Protein AF-A0A8H3CE59-F1 (afdb_monomer)

Structure (mmCIF, N/CA/C/O backbone):
data_AF-A0A8H3CE59-F1
#
_entry.id   AF-A0A8H3CE59-F1
#
loop_
_atom_site.group_PDB
_atom_site.id
_atom_site.type_symbol
_atom_site.label_atom_id
_atom_site.label_alt_id
_atom_site.label_comp_id
_atom_site.label_asym_id
_atom_site.label_entity_id
_atom_site.label_seq_id
_atom_site.pdbx_PDB_ins_code
_atom_site.Cartn_x
_atom_site.Cartn_y
_atom_site.Cartn_z
_atom_site.occupancy
_atom_site.B_iso_or_equiv
_atom_site.auth_seq_id
_atom_site.auth_comp_id
_atom_site.auth_asym_id
_atom_site.auth_atom_id
_atom_site.pdbx_PDB_model_num
ATOM 1 N N . MET A 1 1 ? 50.805 -41.299 -51.527 1.00 44.19 1 MET A N 1
ATOM 2 C CA . MET A 1 1 ? 49.994 -40.511 -50.570 1.00 44.19 1 MET A CA 1
ATOM 3 C C . MET A 1 1 ? 49.786 -39.126 -51.158 1.00 44.19 1 MET A C 1
ATOM 5 O O . MET A 1 1 ? 50.755 -38.562 -51.643 1.00 44.19 1 MET A O 1
ATOM 9 N N . GLY A 1 2 ? 48.559 -38.605 -51.148 1.00 40.28 2 GLY A N 1
ATOM 10 C CA . GLY A 1 2 ? 48.240 -37.231 -51.547 1.00 40.28 2 GLY A CA 1
ATOM 11 C C . GLY A 1 2 ? 47.182 -36.689 -50.593 1.00 40.28 2 GLY A C 1
ATOM 12 O O . GLY A 1 2 ? 46.193 -37.376 -50.342 1.00 40.28 2 GLY A O 1
ATOM 13 N N . ASP A 1 3 ? 47.435 -35.531 -49.988 1.00 44.41 3 ASP A N 1
ATOM 14 C CA . ASP A 1 3 ? 46.668 -35.058 -48.834 1.00 44.41 3 ASP A CA 1
ATOM 15 C C . ASP A 1 3 ? 45.350 -34.370 -49.233 1.00 44.41 3 ASP A C 1
ATOM 17 O O . ASP A 1 3 ? 45.334 -33.375 -49.958 1.00 44.41 3 ASP A O 1
ATOM 21 N N . LEU A 1 4 ? 44.233 -34.888 -48.717 1.00 49.50 4 LEU A N 1
ATOM 22 C CA . LEU A 1 4 ? 42.883 -34.363 -48.931 1.00 49.50 4 LEU A CA 1
ATOM 23 C C . LEU A 1 4 ? 42.455 -33.435 -47.782 1.00 49.50 4 LEU A C 1
ATOM 25 O O . LEU A 1 4 ? 41.374 -33.591 -47.208 1.00 49.50 4 LEU A O 1
ATOM 29 N N . THR A 1 5 ? 43.262 -32.415 -47.466 1.00 49.97 5 THR A N 1
ATOM 30 C CA . THR A 1 5 ? 42.915 -31.364 -46.490 1.00 49.97 5 THR A CA 1
ATOM 31 C C . THR A 1 5 ? 41.850 -30.394 -47.023 1.00 49.97 5 THR A C 1
ATOM 33 O O . THR A 1 5 ? 42.051 -29.186 -47.172 1.00 49.97 5 THR A O 1
ATOM 36 N N . ASN A 1 6 ? 40.647 -30.925 -47.259 1.00 45.72 6 ASN A N 1
ATOM 37 C CA . ASN A 1 6 ? 39.444 -30.197 -47.652 1.00 45.72 6 ASN A CA 1
ATOM 38 C C . ASN A 1 6 ? 38.940 -29.306 -46.496 1.00 45.72 6 ASN A C 1
ATOM 40 O O . ASN A 1 6 ? 37.975 -29.618 -45.792 1.00 45.72 6 ASN A O 1
ATOM 44 N N . LYS A 1 7 ? 39.640 -28.185 -46.275 1.00 48.50 7 LYS A N 1
ATOM 45 C CA . LYS A 1 7 ? 39.315 -27.161 -45.276 1.00 48.50 7 LYS A CA 1
ATOM 46 C C . LYS A 1 7 ? 37.969 -26.517 -45.607 1.00 48.50 7 LYS A C 1
ATOM 48 O O . LYS A 1 7 ? 37.909 -25.489 -46.285 1.00 48.50 7 LYS A O 1
ATOM 53 N N . LYS A 1 8 ? 36.895 -27.102 -45.065 1.00 44.62 8 LYS A N 1
ATOM 54 C CA . LYS A 1 8 ? 35.538 -26.538 -45.014 1.00 44.62 8 LYS A CA 1
ATOM 55 C C . LYS A 1 8 ? 35.599 -25.101 -44.483 1.00 44.62 8 LYS A C 1
ATOM 57 O O . LYS A 1 8 ? 35.610 -24.880 -43.274 1.00 44.62 8 LYS A O 1
ATOM 62 N N . ARG A 1 9 ? 35.633 -24.110 -45.384 1.00 51.62 9 ARG A N 1
ATOM 63 C CA . ARG A 1 9 ? 35.488 -22.697 -45.009 1.00 51.62 9 ARG A CA 1
ATOM 64 C C . ARG A 1 9 ? 34.139 -22.563 -44.292 1.00 51.62 9 ARG A C 1
ATOM 66 O O . ARG A 1 9 ? 33.131 -22.961 -44.882 1.00 51.62 9 ARG A O 1
ATOM 73 N N . PRO A 1 10 ? 34.079 -22.041 -43.054 1.00 49.62 10 PRO A N 1
ATOM 74 C CA . PRO A 1 10 ? 32.805 -21.875 -42.369 1.00 49.62 10 PRO A CA 1
ATOM 75 C C . PRO A 1 10 ? 31.910 -20.955 -43.203 1.00 49.62 10 PRO A C 1
ATOM 77 O O . PRO A 1 10 ? 32.338 -19.867 -43.600 1.00 49.62 10 PRO A O 1
ATOM 80 N N . ARG A 1 11 ? 30.677 -21.397 -43.487 1.00 54.81 11 ARG A N 1
ATOM 81 C CA . ARG A 1 11 ? 29.672 -20.592 -44.195 1.00 54.81 11 ARG A CA 1
ATOM 82 C C . ARG A 1 11 ? 29.367 -19.354 -43.355 1.00 54.81 11 ARG A C 1
ATOM 84 O O . ARG A 1 11 ? 28.589 -19.416 -42.409 1.00 54.81 11 ARG A O 1
ATOM 91 N N . ALA A 1 12 ? 29.987 -18.232 -43.704 1.00 60.69 12 ALA A N 1
ATOM 92 C CA . ALA A 1 12 ? 29.634 -16.942 -43.137 1.00 60.69 12 ALA A CA 1
ATOM 93 C C . ALA A 1 12 ? 28.195 -16.611 -43.560 1.00 60.69 12 ALA A C 1
ATOM 95 O O . ALA A 1 12 ? 27.931 -16.390 -44.743 1.00 60.69 12 ALA A O 1
ATOM 96 N N . TYR A 1 13 ? 27.267 -16.614 -42.601 1.00 69.06 13 TYR A N 1
ATOM 97 C CA . TYR A 1 13 ? 25.888 -16.190 -42.833 1.00 69.06 13 TYR A CA 1
ATOM 98 C C . TYR A 1 13 ? 25.868 -14.773 -43.419 1.00 69.06 13 TYR A C 1
ATOM 100 O O . TYR A 1 13 ? 26.647 -13.910 -43.006 1.00 69.06 13 TYR A O 1
ATOM 108 N N . SER A 1 14 ? 24.992 -14.525 -44.394 1.00 83.00 14 SER A N 1
ATOM 109 C CA . SER A 1 14 ? 24.941 -13.221 -45.055 1.00 83.00 14 SER A CA 1
ATOM 110 C C . SER A 1 14 ? 24.539 -12.128 -44.057 1.00 83.00 14 SER A C 1
ATOM 112 O O . SER A 1 14 ? 23.681 -12.337 -43.196 1.00 83.00 14 SER A O 1
ATOM 114 N N . LYS A 1 15 ? 25.145 -10.937 -44.169 1.00 84.25 15 LYS A N 1
ATOM 115 C CA . LYS A 1 15 ? 24.863 -9.806 -43.265 1.00 84.25 15 LYS A CA 1
ATOM 116 C C . LYS A 1 15 ? 23.350 -9.505 -43.133 1.00 84.25 15 LYS A C 1
ATOM 118 O O . LYS A 1 15 ? 22.910 -9.313 -42.000 1.00 84.25 15 LYS A O 1
ATOM 123 N N . PRO A 1 16 ? 22.528 -9.542 -44.209 1.00 90.12 16 PRO A N 1
ATOM 124 C CA . PRO A 1 16 ? 21.076 -9.380 -44.093 1.00 90.12 16 PRO A CA 1
ATOM 125 C C . PRO A 1 16 ? 20.384 -10.493 -43.293 1.00 90.12 16 PRO A C 1
ATOM 127 O O . PRO A 1 16 ? 19.481 -10.194 -42.517 1.00 90.12 16 PRO A O 1
ATOM 130 N N . LEU A 1 17 ? 20.814 -11.755 -43.434 1.00 92.31 17 LEU A N 1
ATOM 131 C CA . LEU A 1 17 ? 20.236 -12.883 -42.698 1.00 92.31 17 LEU A CA 1
ATOM 132 C C . LEU A 1 17 ? 20.468 -12.735 -41.190 1.00 92.31 17 LEU A C 1
ATOM 134 O O . LEU A 1 17 ? 19.525 -12.884 -40.421 1.00 92.31 17 LEU A O 1
ATOM 138 N N . VAL A 1 18 ? 21.685 -12.379 -40.765 1.00 92.00 18 VAL A N 1
ATOM 139 C CA . VAL A 1 18 ? 21.985 -12.196 -39.332 1.00 92.00 18 VAL A CA 1
ATOM 140 C C . VAL A 1 18 ? 21.257 -10.974 -38.758 1.00 92.00 18 VAL A C 1
ATOM 142 O O . VAL A 1 18 ? 20.730 -11.047 -37.652 1.00 92.00 18 VAL A O 1
ATOM 145 N N . ILE A 1 19 ? 21.146 -9.874 -39.513 1.00 93.75 19 ILE A N 1
ATOM 146 C CA . ILE A 1 19 ? 20.366 -8.695 -39.092 1.00 93.75 19 ILE A CA 1
ATOM 147 C C . ILE A 1 19 ? 18.874 -9.033 -38.952 1.00 93.75 19 ILE A C 1
ATOM 149 O O . ILE A 1 19 ? 18.242 -8.623 -37.979 1.00 93.75 19 ILE A O 1
ATOM 153 N N . ASN A 1 20 ? 18.301 -9.798 -39.883 1.00 95.75 20 ASN A N 1
ATOM 154 C CA . ASN A 1 20 ? 16.896 -10.201 -39.808 1.00 95.75 20 ASN A CA 1
ATOM 155 C C . ASN A 1 20 ? 16.645 -11.252 -38.713 1.00 95.75 20 ASN A C 1
ATOM 157 O O . ASN A 1 20 ? 15.614 -11.182 -38.050 1.00 95.75 20 ASN A O 1
ATOM 161 N N . ALA A 1 21 ? 17.601 -12.146 -38.445 1.00 95.69 21 ALA A N 1
ATOM 162 C CA . ALA A 1 21 ? 17.551 -13.051 -37.298 1.00 95.69 21 ALA A CA 1
ATOM 163 C C . ALA A 1 21 ? 17.592 -12.284 -35.964 1.00 95.69 21 ALA A C 1
ATOM 165 O O . ALA A 1 21 ? 16.760 -12.538 -35.099 1.00 95.69 21 ALA A O 1
ATOM 166 N N . LEU A 1 22 ? 18.482 -11.290 -35.816 1.00 96.25 22 LEU A N 1
ATOM 167 C CA . LEU A 1 22 ? 18.501 -10.406 -34.643 1.00 96.25 22 LEU A CA 1
ATOM 168 C C . LEU A 1 22 ? 17.164 -9.669 -34.474 1.00 96.25 22 LEU A C 1
ATOM 170 O O . LEU A 1 22 ? 16.611 -9.667 -33.380 1.00 96.25 22 LEU A O 1
ATOM 174 N N . ARG A 1 23 ? 16.607 -9.091 -35.548 1.00 97.19 23 ARG A N 1
ATOM 175 C CA . ARG A 1 23 ? 15.282 -8.438 -35.520 1.00 97.19 23 ARG A CA 1
ATOM 176 C C . ARG A 1 23 ? 14.180 -9.390 -35.054 1.00 97.19 23 ARG A C 1
ATOM 178 O O . ARG A 1 23 ? 13.385 -9.010 -34.204 1.00 97.19 23 ARG A O 1
ATOM 185 N N . PHE A 1 24 ? 14.148 -10.616 -35.578 1.00 97.69 24 PHE A N 1
ATOM 186 C CA . PHE A 1 24 ? 13.176 -11.633 -35.177 1.00 97.69 24 PHE A CA 1
ATOM 187 C C . PHE A 1 24 ? 13.325 -12.012 -33.696 1.00 97.69 24 PHE A C 1
ATOM 189 O O . PHE A 1 24 ? 12.338 -12.002 -32.967 1.00 97.69 24 PHE A O 1
ATOM 196 N N . VAL A 1 25 ? 14.558 -12.239 -33.224 1.00 96.94 25 VAL A N 1
ATOM 197 C CA . VAL A 1 25 ? 14.849 -12.487 -31.802 1.00 96.94 25 VAL A CA 1
ATOM 198 C C . VAL A 1 25 ? 14.366 -11.327 -30.930 1.00 96.94 25 VAL A C 1
ATOM 200 O O . VAL A 1 25 ? 13.702 -11.580 -29.933 1.00 96.94 25 VAL A O 1
ATOM 203 N N . TRP A 1 26 ? 14.616 -10.072 -31.314 1.00 98.06 26 TRP A N 1
ATOM 204 C CA . TRP A 1 26 ? 14.128 -8.901 -30.573 1.00 98.06 26 TRP A CA 1
ATOM 205 C C . TRP A 1 26 ? 12.602 -8.791 -30.546 1.00 98.06 26 TRP A C 1
ATOM 207 O O . TRP A 1 26 ? 12.044 -8.484 -29.496 1.00 98.06 26 TRP A O 1
ATOM 217 N N . ILE A 1 27 ? 11.917 -9.083 -31.655 1.00 98.12 27 ILE A N 1
ATOM 218 C CA . ILE A 1 27 ? 10.448 -9.110 -31.707 1.00 98.12 27 ILE A CA 1
ATOM 219 C C . ILE A 1 27 ? 9.904 -10.180 -30.749 1.00 98.12 27 ILE A C 1
ATOM 221 O O . ILE A 1 27 ? 9.041 -9.881 -29.925 1.00 98.12 27 ILE A O 1
ATOM 225 N N . CYS A 1 28 ? 10.442 -11.403 -30.791 1.00 98.06 28 CYS A N 1
ATOM 226 C CA . CYS A 1 28 ? 10.050 -12.474 -29.873 1.00 98.06 28 CYS A CA 1
ATOM 227 C C . CYS A 1 28 ? 10.365 -12.136 -28.407 1.00 98.06 28 CYS A C 1
ATOM 229 O O . CYS A 1 28 ? 9.535 -12.383 -27.536 1.00 98.06 28 CYS A O 1
ATOM 231 N N . LEU A 1 29 ? 11.533 -11.543 -28.137 1.00 97.38 29 LEU A N 1
ATOM 232 C CA . LEU A 1 29 ? 11.977 -11.153 -26.799 1.00 97.38 29 LEU A CA 1
ATOM 233 C C . LEU A 1 29 ? 11.062 -10.080 -26.195 1.00 97.38 29 LEU A C 1
ATOM 235 O O . LEU A 1 29 ? 10.618 -10.237 -25.063 1.00 97.38 29 LEU A O 1
ATOM 239 N N . VAL A 1 30 ? 10.724 -9.033 -26.953 1.00 97.44 30 VAL A N 1
ATOM 240 C CA . VAL A 1 30 ? 9.817 -7.964 -26.501 1.00 97.44 30 VAL A CA 1
ATOM 241 C C . VAL A 1 30 ? 8.392 -8.492 -26.313 1.00 97.44 30 VAL A C 1
ATOM 243 O O . VAL A 1 30 ? 7.771 -8.204 -25.296 1.00 97.44 30 VAL A O 1
ATOM 246 N N . ILE A 1 31 ? 7.874 -9.328 -27.221 1.00 97.62 31 ILE A N 1
ATOM 247 C CA . ILE A 1 31 ? 6.549 -9.956 -27.047 1.00 97.62 31 ILE A CA 1
ATOM 248 C C . ILE A 1 31 ? 6.524 -10.858 -25.801 1.00 97.62 31 ILE A C 1
ATOM 250 O O . ILE A 1 31 ? 5.541 -10.866 -25.058 1.00 97.62 31 ILE A O 1
ATOM 254 N N . TRP A 1 32 ? 7.599 -11.600 -25.530 1.00 97.94 32 TRP A N 1
ATOM 255 C CA . TRP A 1 32 ? 7.687 -12.432 -24.333 1.00 97.94 32 TRP A CA 1
ATOM 256 C C . TRP A 1 32 ? 7.774 -11.592 -23.052 1.00 97.94 32 TRP A C 1
ATOM 258 O O . TRP A 1 32 ? 6.978 -11.802 -22.142 1.00 97.94 32 TRP A O 1
ATOM 268 N N . LEU A 1 33 ? 8.682 -10.618 -22.983 1.00 96.94 33 LEU A N 1
ATOM 269 C CA . LEU A 1 33 ? 8.962 -9.858 -21.760 1.00 96.94 33 LEU A CA 1
ATOM 270 C C . LEU A 1 33 ? 7.918 -8.768 -21.454 1.00 96.94 33 LEU A C 1
ATOM 272 O O . LEU A 1 33 ? 7.622 -8.532 -20.285 1.00 96.94 33 LEU A O 1
ATOM 276 N N . GLU A 1 34 ? 7.303 -8.150 -22.469 1.00 95.69 34 GLU A N 1
ATOM 277 C CA . GLU A 1 34 ? 6.234 -7.154 -22.279 1.00 95.69 34 GLU A CA 1
ATOM 278 C C . GLU A 1 34 ? 4.823 -7.756 -22.236 1.00 95.69 34 GLU A C 1
ATOM 280 O O . GLU A 1 34 ? 3.878 -7.055 -21.880 1.00 95.69 34 GLU A O 1
ATOM 285 N N . VAL A 1 35 ? 4.627 -9.025 -22.616 1.00 95.50 35 VAL A N 1
ATOM 286 C CA . VAL A 1 35 ? 3.281 -9.630 -22.662 1.00 95.50 35 VAL A CA 1
ATOM 287 C C . VAL A 1 35 ? 3.258 -11.050 -22.103 1.00 95.50 35 VAL A C 1
ATOM 289 O O . VAL A 1 35 ? 2.507 -11.313 -21.168 1.00 95.50 35 VAL A O 1
ATOM 292 N N . GLY A 1 36 ? 4.054 -11.970 -22.656 1.00 97.50 36 GLY A N 1
ATOM 293 C CA . GLY A 1 36 ? 4.012 -13.396 -22.298 1.00 97.50 36 GLY A CA 1
ATOM 294 C C . GLY A 1 36 ? 4.270 -13.677 -20.814 1.00 97.50 36 GLY A C 1
ATOM 295 O O . GLY A 1 36 ? 3.493 -14.384 -20.172 1.00 97.50 36 GLY A O 1
ATOM 296 N N . VAL A 1 37 ? 5.310 -13.057 -20.255 1.00 97.56 37 VAL A N 1
ATOM 297 C CA . VAL A 1 37 ? 5.773 -13.240 -18.873 1.00 97.56 37 VAL A CA 1
ATOM 298 C C . VAL A 1 37 ? 4.698 -12.900 -17.830 1.00 97.56 37 VAL A C 1
ATOM 300 O O . VAL A 1 37 ? 4.559 -13.624 -16.850 1.00 97.56 37 VAL A O 1
ATOM 303 N N . PHE A 1 38 ? 3.853 -11.891 -18.068 1.00 97.44 38 PHE A N 1
ATOM 304 C CA . PHE A 1 38 ? 2.758 -11.535 -17.151 1.00 97.44 38 PHE A CA 1
ATOM 305 C C . PHE A 1 38 ? 1.689 -12.631 -17.024 1.00 97.44 38 PHE A C 1
ATOM 307 O O . PHE A 1 38 ? 1.122 -12.814 -15.950 1.00 97.44 38 PHE A O 1
ATOM 314 N N . TYR A 1 39 ? 1.417 -13.379 -18.097 1.00 97.50 39 TYR A N 1
ATOM 315 C CA . TYR A 1 39 ? 0.513 -14.535 -18.040 1.00 97.50 39 TYR A CA 1
ATOM 316 C C . TYR A 1 39 ? 1.233 -15.811 -17.591 1.00 97.50 39 TYR A C 1
ATOM 318 O O . TYR A 1 39 ? 0.592 -16.710 -17.053 1.00 97.50 39 TYR A O 1
ATOM 326 N N . TRP A 1 40 ? 2.549 -15.902 -17.803 1.00 97.06 40 TRP A N 1
ATOM 327 C CA . TRP A 1 40 ? 3.358 -17.040 -17.374 1.00 97.06 40 TRP A CA 1
ATOM 328 C C . TRP A 1 40 ? 3.536 -17.087 -15.853 1.00 97.06 40 TRP A C 1
ATOM 330 O O . TRP A 1 40 ? 3.300 -18.136 -15.261 1.00 97.06 40 TRP A O 1
ATOM 340 N N . ASP A 1 41 ? 3.881 -15.969 -15.213 1.00 95.19 41 ASP A N 1
ATOM 341 C CA . ASP A 1 41 ? 4.042 -15.897 -13.753 1.00 95.19 41 ASP A CA 1
ATOM 342 C C . ASP A 1 41 ? 2.719 -16.174 -13.018 1.00 95.19 41 ASP A C 1
ATOM 344 O O . ASP A 1 41 ? 2.703 -16.841 -11.983 1.00 95.19 41 ASP A O 1
ATOM 348 N N . LEU A 1 42 ? 1.591 -15.747 -13.598 1.00 96.69 42 LEU A N 1
ATOM 349 C CA . LEU A 1 42 ? 0.257 -16.007 -13.053 1.00 96.69 42 LEU A CA 1
ATOM 350 C C . LEU A 1 42 ? -0.333 -17.374 -13.442 1.00 96.69 42 LEU A C 1
ATOM 352 O O . LEU A 1 42 ? -1.392 -17.722 -12.934 1.00 96.69 42 LEU A O 1
ATOM 356 N N . ARG A 1 43 ? 0.334 -18.202 -14.263 1.00 95.38 43 ARG A N 1
ATOM 357 C CA . ARG A 1 43 ? -0.187 -19.541 -14.638 1.00 95.38 43 ARG A CA 1
ATOM 358 C C . ARG A 1 43 ? -0.263 -20.525 -13.463 1.00 95.38 43 ARG A C 1
ATOM 360 O O . ARG A 1 43 ? -0.913 -21.557 -13.570 1.00 95.38 43 ARG A O 1
ATOM 367 N N . SER A 1 44 ? 0.461 -20.241 -12.380 1.00 90.88 44 SER A N 1
ATOM 368 C CA . SER A 1 44 ? 0.432 -20.987 -11.117 1.00 90.88 44 SER A CA 1
ATOM 369 C C . SER A 1 44 ? -0.463 -20.337 -10.057 1.00 90.88 44 SER A C 1
ATOM 371 O O . SER A 1 44 ? -0.712 -20.961 -9.028 1.00 90.88 44 SER A O 1
ATOM 373 N N . CYS A 1 45 ? -0.972 -19.126 -10.303 1.00 95.38 45 CYS A N 1
ATOM 374 C CA . CYS A 1 45 ? -1.927 -18.449 -9.432 1.00 95.38 45 CYS A CA 1
ATOM 375 C C . CYS A 1 45 ? -3.315 -19.086 -9.608 1.00 95.38 45 CYS A C 1
ATOM 377 O O . CYS A 1 45 ? -3.921 -18.973 -10.672 1.00 95.38 45 CYS A O 1
ATOM 379 N N . HIS A 1 46 ? -3.802 -19.768 -8.574 1.00 95.38 46 HIS A N 1
ATOM 380 C CA . HIS A 1 46 ? -5.091 -20.460 -8.569 1.00 95.38 46 HIS A CA 1
ATOM 381 C C . HIS A 1 46 ? -5.886 -20.065 -7.325 1.00 95.38 46 HIS A C 1
ATOM 383 O O . HIS A 1 46 ? -5.305 -19.843 -6.264 1.00 95.38 46 HIS A O 1
ATOM 389 N N . TRP A 1 47 ? -7.213 -20.019 -7.443 1.00 96.25 47 TRP A N 1
ATOM 390 C CA . TRP A 1 47 ? -8.096 -19.796 -6.301 1.00 96.25 47 TRP A CA 1
ATOM 391 C C . TRP A 1 47 ? -7.946 -20.930 -5.266 1.00 96.25 47 TRP A C 1
ATOM 393 O O . TRP A 1 47 ? -7.985 -22.102 -5.658 1.00 96.25 47 TRP A O 1
ATOM 403 N N . PRO A 1 48 ? -7.792 -20.626 -3.961 1.00 94.81 48 PRO A N 1
ATOM 404 C CA . PRO A 1 48 ? -7.540 -21.602 -2.890 1.00 94.81 48 PRO A CA 1
ATOM 405 C C . PRO A 1 48 ? -8.810 -22.375 -2.475 1.00 94.81 48 PRO A C 1
ATOM 407 O O . PRO A 1 48 ? -9.096 -22.602 -1.303 1.00 94.81 48 PRO A O 1
ATOM 410 N N . ASP A 1 49 ? -9.593 -22.807 -3.459 1.00 92.12 49 ASP A N 1
ATOM 411 C CA . ASP A 1 49 ? -10.865 -23.503 -3.281 1.00 92.12 49 ASP A CA 1
ATOM 412 C C . ASP A 1 49 ? -10.711 -24.876 -2.611 1.00 92.12 49 ASP A C 1
ATOM 414 O O . ASP A 1 49 ? -11.601 -25.321 -1.883 1.00 92.12 49 ASP A O 1
ATOM 418 N N . SER A 1 50 ? -9.598 -25.567 -2.870 1.00 86.31 50 SER A N 1
ATOM 419 C CA . SER A 1 50 ? -9.348 -26.942 -2.417 1.00 86.31 50 SER A CA 1
ATOM 420 C C . SER A 1 50 ? -9.248 -27.082 -0.897 1.00 86.31 50 SER A C 1
ATOM 422 O O . SER A 1 50 ? -9.527 -28.157 -0.378 1.00 86.31 50 SER A O 1
ATOM 424 N N . SER A 1 51 ? -8.899 -26.013 -0.177 1.00 82.62 51 SER A N 1
ATOM 425 C CA . SER A 1 51 ? -8.865 -25.976 1.293 1.00 82.62 51 SER A CA 1
ATOM 426 C C . SER A 1 51 ? -10.245 -25.755 1.931 1.00 82.62 51 SER A C 1
ATOM 428 O O . SER A 1 51 ? -10.384 -25.921 3.139 1.00 82.62 51 SER A O 1
ATOM 430 N N . ILE A 1 52 ? -11.277 -25.405 1.148 1.00 81.00 52 ILE A N 1
ATOM 431 C CA . ILE A 1 52 ? -12.628 -25.091 1.656 1.00 81.00 52 ILE A CA 1
ATOM 432 C C . ILE A 1 52 ? -13.689 -26.074 1.126 1.00 81.00 52 ILE A C 1
ATOM 434 O O . ILE A 1 52 ? -14.648 -26.425 1.833 1.00 81.00 52 ILE A O 1
ATOM 438 N N . LYS A 1 53 ? -13.537 -26.536 -0.124 1.00 65.38 53 LYS A N 1
ATOM 439 C CA . LYS A 1 53 ? -14.492 -27.418 -0.807 1.00 65.38 53 LYS A CA 1
ATOM 440 C C . LYS A 1 53 ? -14.552 -28.809 -0.167 1.00 65.38 53 LYS A C 1
ATOM 442 O O . LYS A 1 53 ? -13.589 -29.562 -0.152 1.00 65.38 53 LYS A O 1
ATOM 447 N N . THR A 1 54 ? -15.760 -29.195 0.238 1.00 57.16 54 THR A N 1
ATOM 448 C CA . THR A 1 54 ? -16.200 -30.601 0.244 1.00 57.16 54 THR A CA 1
ATOM 449 C C . THR A 1 54 ? -17.502 -30.677 -0.550 1.00 57.16 54 THR A C 1
ATOM 451 O O . THR A 1 54 ? -18.188 -29.661 -0.690 1.00 57.16 54 THR A O 1
ATOM 454 N N . GLY A 1 55 ? -17.843 -31.858 -1.075 1.00 55.84 55 GLY A N 1
ATOM 455 C CA . GLY A 1 55 ? -18.880 -32.079 -2.101 1.00 55.84 55 GLY A CA 1
ATOM 456 C C . GLY A 1 55 ? -20.349 -31.829 -1.717 1.00 55.84 55 GLY A C 1
ATOM 457 O O . GLY A 1 55 ? -21.222 -32.528 -2.219 1.00 55.84 55 GLY A O 1
ATOM 458 N N . ARG A 1 56 ? -20.636 -30.875 -0.823 1.00 57.22 56 ARG A N 1
ATOM 459 C CA . ARG A 1 56 ? -21.990 -30.391 -0.481 1.00 57.22 56 ARG A CA 1
ATOM 460 C C . ARG A 1 56 ? -22.133 -28.861 -0.444 1.00 57.22 56 ARG A C 1
ATOM 462 O O . ARG A 1 56 ? -23.251 -28.383 -0.293 1.00 57.22 56 ARG A O 1
ATOM 469 N N . ARG A 1 57 ? -21.045 -28.085 -0.539 1.00 60.19 57 ARG A N 1
ATOM 470 C CA . ARG A 1 57 ? -21.100 -26.608 -0.479 1.00 60.19 57 ARG A CA 1
ATOM 471 C C . ARG A 1 57 ? -21.186 -25.983 -1.891 1.00 60.19 57 ARG A C 1
ATOM 473 O O . ARG A 1 57 ? -20.673 -26.592 -2.832 1.00 60.19 57 ARG A O 1
ATOM 480 N N . PRO A 1 58 ? -21.809 -24.795 -2.051 1.00 67.06 58 PRO A N 1
ATOM 481 C CA . PRO A 1 58 ? -21.825 -24.055 -3.318 1.00 67.06 58 PRO A CA 1
ATOM 482 C C . PRO A 1 58 ? -20.414 -23.618 -3.752 1.00 67.06 58 PRO A C 1
ATOM 484 O O . PRO A 1 58 ? -19.447 -23.757 -2.998 1.00 67.06 58 PRO A O 1
ATOM 487 N N . GLN A 1 59 ? -20.292 -23.080 -4.972 1.00 82.00 59 GLN A N 1
ATOM 488 C CA . GLN A 1 59 ? -19.029 -22.494 -5.436 1.00 82.00 59 GLN A CA 1
ATOM 489 C C . GLN A 1 59 ? -18.595 -21.347 -4.498 1.00 82.00 59 GLN A C 1
ATOM 491 O O . GLN A 1 59 ? -19.454 -20.561 -4.090 1.00 82.00 59 GLN A O 1
ATOM 496 N N . PRO A 1 60 ? -17.301 -21.242 -4.143 1.00 91.94 60 PRO A N 1
ATOM 497 C CA . PRO A 1 60 ? -16.783 -20.118 -3.375 1.00 91.94 60 PRO A CA 1
ATOM 498 C C . PRO A 1 60 ? -16.940 -18.797 -4.122 1.00 91.94 60 PRO A C 1
ATOM 500 O O . PRO A 1 60 ? -16.804 -18.759 -5.341 1.00 91.94 60 PRO A O 1
ATOM 503 N N . THR A 1 61 ? -17.169 -17.719 -3.376 1.00 94.75 61 THR A N 1
ATOM 504 C CA . THR A 1 61 ? -17.048 -16.350 -3.885 1.00 94.75 61 THR A CA 1
ATOM 505 C C . THR A 1 61 ? -15.572 -15.974 -3.953 1.00 94.75 61 THR A C 1
ATOM 507 O O . THR A 1 61 ? -14.826 -16.185 -2.991 1.00 94.75 61 THR A O 1
ATOM 510 N N . HIS A 1 62 ? -15.153 -15.421 -5.086 1.00 96.69 62 HIS A N 1
ATOM 511 C CA . HIS A 1 62 ? -13.762 -15.145 -5.430 1.00 96.69 62 HIS A CA 1
ATOM 512 C C . HIS A 1 62 ? -13.441 -13.654 -5.297 1.00 96.69 62 HIS A C 1
ATOM 514 O O . HIS A 1 62 ? -13.845 -12.827 -6.118 1.00 96.69 62 HIS A O 1
ATOM 520 N N . VAL A 1 63 ? -12.697 -13.312 -4.241 1.00 98.44 63 VAL A N 1
ATOM 521 C CA . VAL A 1 63 ? -12.340 -11.940 -3.857 1.00 98.44 63 VAL A CA 1
ATOM 522 C C . VAL A 1 63 ? -10.848 -11.692 -4.110 1.00 98.44 63 VAL A C 1
ATOM 524 O O . VAL A 1 63 ? -9.993 -12.413 -3.602 1.00 98.44 63 VAL A O 1
ATOM 527 N N . MET A 1 64 ? -10.512 -10.668 -4.893 1.00 98.62 64 MET A N 1
ATOM 528 C CA . MET A 1 64 ? -9.126 -10.278 -5.190 1.00 98.62 64 MET A CA 1
ATOM 529 C C . MET A 1 64 ? -8.725 -9.047 -4.372 1.00 98.62 64 MET A C 1
ATOM 531 O O . MET A 1 64 ? -9.376 -8.011 -4.490 1.00 98.62 64 MET A O 1
ATOM 535 N N . LEU A 1 65 ? -7.651 -9.141 -3.582 1.00 98.88 65 LEU A N 1
ATOM 536 C CA . LEU A 1 65 ? -7.142 -8.045 -2.747 1.00 98.88 65 LEU A CA 1
ATOM 537 C C . LEU A 1 65 ? -5.910 -7.399 -3.395 1.00 98.88 65 LEU A C 1
ATOM 539 O O . LEU A 1 65 ? -4.918 -8.082 -3.660 1.00 98.88 65 LEU A O 1
ATOM 543 N N . ILE A 1 66 ? -5.963 -6.089 -3.625 1.00 98.81 66 ILE A N 1
ATOM 544 C CA . ILE A 1 66 ? -4.931 -5.295 -4.300 1.00 98.81 66 ILE A CA 1
ATOM 545 C C . ILE A 1 66 ? -4.438 -4.222 -3.325 1.00 98.81 66 ILE A C 1
ATOM 547 O O . ILE A 1 66 ? -5.156 -3.259 -3.067 1.00 98.81 66 ILE A O 1
ATOM 551 N N . ALA A 1 67 ? -3.229 -4.378 -2.789 1.00 98.62 67 ALA A N 1
ATOM 552 C CA . ALA A 1 67 ? -2.580 -3.350 -1.975 1.00 98.62 67 ALA A CA 1
ATOM 553 C C . ALA A 1 67 ? -1.756 -2.389 -2.838 1.00 98.62 67 ALA A C 1
ATOM 555 O O . ALA A 1 67 ? -1.236 -2.776 -3.892 1.00 98.62 67 ALA A O 1
ATOM 556 N N . ASP A 1 68 ? -1.665 -1.145 -2.372 1.00 98.50 68 ASP A N 1
ATOM 557 C CA . ASP A 1 68 ? -0.758 -0.089 -2.825 1.00 98.50 68 ASP A CA 1
ATOM 558 C C . ASP A 1 68 ? -0.540 -0.064 -4.359 1.00 98.50 68 ASP A C 1
ATOM 560 O O . ASP A 1 68 ? 0.590 -0.192 -4.851 1.00 98.50 68 ASP A O 1
ATOM 564 N N . PRO A 1 69 ? -1.614 0.037 -5.173 1.00 97.94 69 PRO A N 1
ATOM 565 C CA . PRO A 1 69 ? -1.481 0.163 -6.622 1.00 97.94 69 PRO A CA 1
ATOM 566 C C . PRO A 1 69 ? -0.799 1.478 -7.017 1.00 97.94 69 PRO A C 1
ATOM 568 O O . PRO A 1 69 ? -0.233 1.532 -8.111 1.00 97.94 69 PRO A O 1
ATOM 571 N N . GLN A 1 70 ? -0.868 2.500 -6.146 1.00 96.62 70 GLN A N 1
ATOM 572 C CA . GLN A 1 70 ? -0.105 3.750 -6.143 1.00 96.62 70 GLN A CA 1
ATOM 573 C C . GLN A 1 70 ? 0.250 4.219 -7.555 1.00 96.62 70 GLN A C 1
ATOM 575 O O . GLN A 1 70 ? 1.409 4.218 -7.986 1.00 96.62 70 GLN A O 1
ATOM 580 N N . VAL A 1 71 ? -0.789 4.599 -8.307 1.00 97.94 71 VAL A N 1
ATOM 581 C CA . VAL A 1 71 ? -0.608 5.265 -9.600 1.00 97.94 71 VAL A CA 1
ATOM 582 C C . VAL A 1 71 ? 0.165 6.551 -9.324 1.00 97.94 71 VAL A C 1
ATOM 584 O O . VAL A 1 71 ? -0.290 7.368 -8.532 1.00 97.94 71 VAL A O 1
ATOM 587 N N . ILE A 1 72 ? 1.334 6.707 -9.945 1.00 95.75 72 ILE A N 1
ATOM 588 C CA . ILE A 1 72 ? 2.249 7.831 -9.697 1.00 95.75 72 ILE A CA 1
ATOM 589 C C . ILE A 1 72 ? 1.899 9.070 -10.529 1.00 95.75 72 ILE A C 1
ATOM 591 O O . ILE A 1 72 ? 1.257 8.968 -11.582 1.00 95.75 72 ILE A O 1
ATOM 595 N N . ASP A 1 73 ? 2.365 10.239 -10.091 1.00 92.06 73 ASP A N 1
ATOM 596 C CA . ASP A 1 73 ? 2.231 11.521 -10.788 1.00 92.06 73 ASP A CA 1
ATOM 597 C C . ASP A 1 73 ? 3.580 12.253 -10.953 1.00 92.06 73 ASP A C 1
ATOM 599 O O . ASP A 1 73 ? 4.672 11.679 -10.897 1.00 92.06 73 ASP A O 1
ATOM 603 N N . HIS A 1 74 ? 3.506 13.561 -11.208 1.00 86.81 74 HIS A N 1
ATOM 604 C CA . HIS A 1 74 ? 4.671 14.421 -11.342 1.00 86.81 74 HIS A CA 1
ATOM 605 C C . HIS A 1 74 ? 5.297 14.831 -9.991 1.00 86.81 74 HIS A C 1
ATOM 607 O O . HIS A 1 74 ? 6.388 15.413 -9.994 1.00 86.81 74 HIS A O 1
ATOM 613 N N . ARG A 1 75 ? 4.653 14.551 -8.851 1.00 86.44 75 ARG A N 1
ATOM 614 C CA . ARG A 1 75 ? 5.116 14.846 -7.486 1.00 86.44 75 ARG A CA 1
ATOM 615 C C . ARG A 1 75 ? 5.914 13.672 -6.911 1.00 86.44 75 ARG A C 1
ATOM 617 O O . ARG A 1 75 ? 6.971 13.932 -6.343 1.00 86.44 75 ARG A O 1
ATOM 624 N N . SER A 1 76 ? 5.494 12.427 -7.177 1.00 84.56 76 SER A N 1
ATOM 625 C CA . SER A 1 76 ? 6.070 11.146 -6.701 1.00 84.56 76 SER A CA 1
ATOM 626 C C . SER A 1 76 ? 7.600 11.074 -6.601 1.00 84.56 76 SER A C 1
ATOM 628 O O . SER A 1 76 ? 8.154 10.508 -5.663 1.00 84.56 76 SER A O 1
ATOM 630 N N . TYR A 1 77 ? 8.316 11.643 -7.577 1.00 83.81 77 TYR A N 1
ATOM 631 C CA . TYR A 1 77 ? 9.781 11.637 -7.607 1.00 83.81 77 TYR A CA 1
ATOM 632 C C . TYR A 1 77 ? 10.353 13.060 -7.706 1.00 83.81 77 TYR A C 1
ATOM 634 O O . TYR A 1 77 ? 10.735 13.498 -8.804 1.00 83.81 77 TYR A O 1
ATOM 642 N N . PRO A 1 78 ? 10.435 13.810 -6.589 1.00 74.56 78 PRO A N 1
ATOM 643 C CA . PRO A 1 78 ? 11.050 15.133 -6.578 1.00 74.56 78 PRO A CA 1
ATOM 644 C C . PRO A 1 78 ? 12.525 15.053 -7.010 1.00 74.56 78 PRO A C 1
ATOM 646 O O . PRO A 1 78 ? 13.189 14.029 -6.869 1.00 74.56 78 PRO A O 1
ATOM 649 N N . GLY A 1 79 ? 13.034 16.125 -7.621 1.00 78.06 79 GLY A N 1
ATOM 650 C CA . GLY A 1 79 ? 14.401 16.183 -8.157 1.00 78.06 79 GLY A CA 1
ATOM 651 C C . GLY A 1 79 ? 14.637 15.492 -9.513 1.00 78.06 79 GLY A C 1
ATOM 652 O O . GLY A 1 79 ? 15.617 15.825 -10.178 1.00 78.06 79 GLY A O 1
ATOM 653 N N . ARG A 1 80 ? 13.757 14.596 -9.996 1.00 84.00 80 ARG A N 1
ATOM 654 C CA . ARG A 1 80 ? 13.883 14.051 -11.368 1.00 84.00 80 ARG A CA 1
ATOM 655 C C . ARG A 1 80 ? 13.547 15.118 -12.432 1.00 84.00 80 ARG A C 1
ATOM 657 O O . ARG A 1 80 ? 12.548 15.821 -12.268 1.00 84.00 80 ARG A O 1
ATOM 664 N N . PRO A 1 81 ? 14.296 15.206 -13.554 1.00 88.38 81 PRO A N 1
ATOM 665 C CA . PRO A 1 81 ? 13.928 16.043 -14.700 1.00 88.38 81 PRO A CA 1
ATOM 666 C C . PRO A 1 81 ? 12.541 15.697 -15.257 1.00 88.38 81 PRO A C 1
ATOM 668 O O . PRO A 1 81 ? 12.154 14.529 -15.267 1.00 88.38 81 PRO A O 1
ATOM 671 N N . THR A 1 82 ? 11.813 16.683 -15.789 1.00 88.06 82 THR A N 1
ATOM 672 C CA . THR A 1 82 ? 10.417 16.519 -16.242 1.00 88.06 82 THR A CA 1
ATOM 673 C C . THR A 1 82 ? 10.239 15.398 -17.269 1.00 88.06 82 THR A C 1
ATOM 675 O O . THR A 1 82 ? 9.332 14.582 -17.130 1.00 88.06 82 THR A O 1
ATOM 678 N N . TRP A 1 83 ? 11.144 15.279 -18.248 1.00 88.75 83 TRP A N 1
ATOM 679 C CA . TRP A 1 83 ? 11.104 14.190 -19.235 1.00 88.75 83 TRP A CA 1
ATOM 680 C C . TRP A 1 83 ? 11.260 12.804 -18.587 1.00 88.75 83 TRP A C 1
ATOM 682 O O . TRP A 1 83 ? 10.618 11.846 -19.012 1.00 88.75 83 TRP A O 1
ATOM 692 N N . LEU A 1 84 ? 12.070 12.697 -17.526 1.00 89.75 84 LEU A N 1
ATOM 693 C CA . LEU A 1 84 ? 12.288 11.450 -16.797 1.00 89.75 84 LEU A CA 1
ATOM 694 C C . LEU A 1 84 ? 11.101 11.125 -15.883 1.00 89.75 84 LEU A C 1
ATOM 696 O O . LEU A 1 84 ? 10.787 9.950 -15.713 1.00 89.75 84 LEU A O 1
ATOM 700 N N . LYS A 1 85 ? 10.403 12.133 -15.340 1.00 89.50 85 LYS A N 1
ATOM 701 C CA . LYS A 1 85 ? 9.117 11.942 -14.645 1.00 89.50 85 LYS A CA 1
ATOM 702 C C . LYS A 1 85 ? 8.068 11.358 -15.592 1.00 89.50 85 LYS A C 1
ATOM 704 O O . LYS A 1 85 ? 7.539 10.291 -15.302 1.00 89.50 85 LYS A O 1
ATOM 709 N N . VAL A 1 86 ? 7.861 11.979 -16.759 1.00 91.19 86 VAL A N 1
ATOM 710 C CA . VAL A 1 86 ? 6.925 11.495 -17.795 1.00 91.19 86 VAL A CA 1
ATOM 711 C C . VAL A 1 86 ? 7.283 10.078 -18.259 1.00 91.19 86 VAL A C 1
ATOM 713 O O . VAL A 1 86 ? 6.405 9.222 -18.347 1.00 91.19 86 VAL A O 1
ATOM 716 N N . LEU A 1 87 ? 8.570 9.787 -18.485 1.00 92.94 8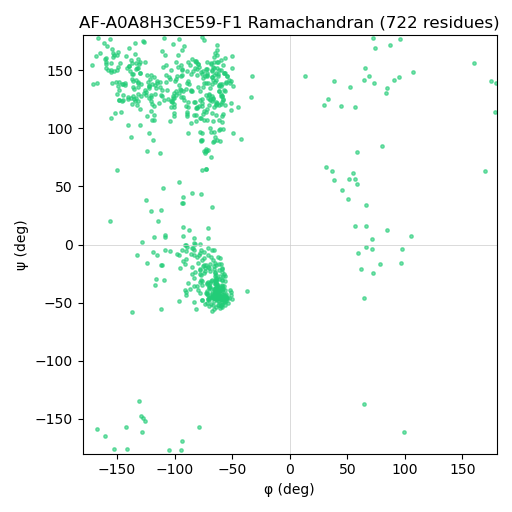7 LEU A N 1
ATOM 717 C CA . LEU A 1 87 ? 9.029 8.439 -18.832 1.00 92.94 87 LEU A CA 1
ATOM 718 C C . LEU A 1 87 ? 8.796 7.428 -17.694 1.00 92.94 87 LEU A C 1
ATOM 720 O O . LEU A 1 87 ? 8.377 6.305 -17.960 1.00 92.94 87 LEU A O 1
ATOM 724 N N . THR A 1 88 ? 9.026 7.819 -16.435 1.00 93.12 88 THR A N 1
ATOM 725 C CA . THR A 1 88 ? 8.748 6.959 -15.270 1.00 93.12 88 THR A CA 1
ATOM 726 C C . THR A 1 88 ? 7.256 6.643 -15.189 1.00 93.12 88 THR A C 1
ATOM 728 O O . THR A 1 88 ? 6.897 5.472 -15.091 1.00 93.12 88 THR A O 1
ATOM 731 N N . GLN A 1 89 ? 6.396 7.662 -15.294 1.00 94.81 89 GLN A N 1
ATOM 732 C CA . GLN A 1 89 ? 4.944 7.500 -15.291 1.00 94.81 89 GLN A CA 1
ATOM 733 C C . GLN A 1 89 ? 4.502 6.562 -16.416 1.00 94.81 89 GLN A C 1
ATOM 735 O O . GLN A 1 89 ? 3.823 5.586 -16.137 1.00 94.81 89 GLN A O 1
ATOM 740 N N . PHE A 1 90 ? 4.960 6.770 -17.657 1.00 95.06 90 PHE A N 1
ATOM 741 C CA . PHE A 1 90 ? 4.645 5.883 -18.784 1.00 95.06 90 PHE A CA 1
ATOM 742 C C . PHE A 1 90 ? 5.049 4.419 -18.530 1.00 95.06 90 PHE A C 1
ATOM 744 O O . PHE A 1 90 ? 4.286 3.505 -18.844 1.00 95.06 90 PHE A O 1
ATOM 751 N N . ILE A 1 91 ? 6.229 4.182 -17.947 1.00 95.12 91 ILE A N 1
ATOM 752 C CA . ILE A 1 91 ? 6.722 2.833 -17.635 1.00 95.12 91 ILE A CA 1
ATOM 753 C C . ILE A 1 91 ? 5.880 2.167 -16.535 1.00 95.12 91 ILE A C 1
ATOM 755 O O . ILE A 1 91 ? 5.501 1.004 -16.696 1.00 95.12 91 ILE A O 1
ATOM 759 N N . VAL A 1 92 ? 5.566 2.884 -15.451 1.00 96.50 92 VAL A N 1
ATOM 760 C CA . VAL A 1 92 ? 4.772 2.359 -14.325 1.00 96.50 92 VAL A CA 1
ATOM 761 C C . VAL A 1 92 ? 3.316 2.144 -14.739 1.00 96.50 92 VAL A C 1
ATOM 763 O O . VAL A 1 92 ? 2.811 1.039 -14.578 1.00 96.50 92 VAL A O 1
ATOM 766 N N . ASP A 1 93 ? 2.679 3.121 -15.388 1.00 97.44 93 ASP A N 1
ATOM 767 C CA . ASP A 1 93 ? 1.354 2.989 -16.010 1.00 97.44 93 ASP A CA 1
ATOM 768 C C . ASP A 1 93 ? 1.275 1.760 -16.942 1.00 97.44 93 ASP A C 1
ATOM 770 O O . ASP A 1 93 ? 0.286 1.023 -16.948 1.00 97.44 93 ASP A O 1
ATOM 774 N N . SER A 1 94 ? 2.311 1.540 -17.761 1.00 97.06 94 SER A N 1
ATOM 775 C CA . SER A 1 94 ? 2.399 0.395 -18.673 1.00 97.06 94 SER A CA 1
ATOM 776 C C . SER A 1 94 ? 2.516 -0.925 -17.908 1.00 97.06 94 SER A C 1
ATOM 778 O O . SER A 1 94 ? 1.817 -1.886 -18.234 1.00 97.06 94 SER A O 1
ATOM 780 N N . ASN A 1 95 ? 3.342 -0.982 -16.856 1.00 97.75 95 ASN A N 1
ATOM 781 C CA . ASN A 1 95 ? 3.423 -2.139 -15.964 1.00 97.75 95 ASN A CA 1
ATOM 782 C C . ASN A 1 95 ? 2.078 -2.431 -15.287 1.00 97.75 95 ASN A C 1
ATOM 784 O O . ASN A 1 95 ? 1.574 -3.539 -15.442 1.00 97.75 95 ASN A O 1
ATOM 788 N N . LEU A 1 96 ? 1.450 -1.438 -14.654 1.00 98.38 96 LEU A N 1
ATOM 789 C CA . LEU A 1 96 ? 0.149 -1.577 -13.998 1.00 98.38 96 LEU A CA 1
ATOM 790 C C . LEU A 1 96 ? -0.930 -2.091 -14.965 1.00 98.38 96 LEU A C 1
ATOM 792 O O . LEU A 1 96 ? -1.646 -3.037 -14.639 1.00 98.38 96 LEU A O 1
ATOM 796 N N . ARG A 1 97 ? -1.007 -1.559 -16.196 1.00 98.25 97 ARG A N 1
ATOM 797 C CA . ARG A 1 97 ? -1.947 -2.053 -17.225 1.00 98.25 97 ARG A CA 1
ATOM 798 C C . ARG A 1 97 ? -1.645 -3.487 -17.672 1.00 98.25 97 ARG A C 1
ATOM 800 O O . ARG A 1 97 ? -2.588 -4.243 -17.915 1.00 98.25 97 ARG A O 1
ATOM 807 N N . LYS A 1 98 ? -0.370 -3.886 -17.780 1.00 97.88 98 LYS A N 1
ATOM 808 C CA . LYS A 1 98 ? 0.040 -5.270 -18.100 1.00 97.88 98 LYS A CA 1
ATOM 809 C C . LYS A 1 98 ? -0.327 -6.231 -16.963 1.00 97.88 98 LYS A C 1
ATOM 811 O O . LYS A 1 98 ? -1.037 -7.207 -17.212 1.00 97.88 98 LYS A O 1
ATOM 816 N N . SER A 1 99 ? 0.065 -5.905 -15.730 1.00 98.06 99 SER A N 1
ATOM 817 C CA . SER A 1 99 ? -0.278 -6.628 -14.500 1.00 98.06 99 SER A CA 1
ATOM 818 C C . SER A 1 99 ? -1.788 -6.801 -14.357 1.00 98.06 99 SER A C 1
ATOM 820 O O . SER A 1 99 ? -2.266 -7.925 -14.219 1.00 98.06 99 SER A O 1
ATOM 822 N N . TRP A 1 100 ? -2.563 -5.720 -14.494 1.00 98.25 100 TRP A N 1
ATOM 823 C CA . TRP A 1 100 ? -4.021 -5.764 -14.375 1.00 98.25 100 TRP A CA 1
ATOM 824 C C . TRP A 1 100 ? -4.687 -6.598 -15.473 1.00 98.25 100 TRP A C 1
ATOM 826 O O . TRP A 1 100 ? -5.578 -7.403 -15.199 1.00 98.25 100 TRP A O 1
ATOM 836 N N . LYS A 1 101 ? -4.234 -6.468 -16.727 1.00 97.19 101 LYS A N 1
ATOM 837 C CA . LYS A 1 101 ? -4.750 -7.258 -17.857 1.00 97.19 101 LYS A CA 1
ATOM 838 C C . LYS A 1 101 ? -4.472 -8.760 -17.710 1.00 97.19 101 LYS A C 1
ATOM 840 O O . LYS A 1 101 ? -5.240 -9.556 -18.254 1.00 97.19 101 LYS A O 1
ATOM 845 N N . ALA A 1 102 ? -3.419 -9.140 -16.984 1.00 97.31 102 ALA A N 1
ATOM 846 C CA . ALA A 1 102 ? -3.137 -10.524 -16.624 1.00 97.31 102 ALA A CA 1
ATOM 847 C C . ALA A 1 102 ? -3.958 -10.983 -15.408 1.00 97.31 102 ALA A C 1
ATOM 849 O O . ALA A 1 102 ? -4.731 -11.932 -15.540 1.00 97.31 102 ALA A O 1
ATOM 850 N N . ALA A 1 103 ? -3.879 -10.271 -14.278 1.00 97.62 103 ALA A N 1
ATOM 851 C CA . ALA A 1 103 ? -4.585 -10.604 -13.037 1.00 97.62 103 ALA A CA 1
ATOM 852 C C . ALA A 1 103 ? -6.099 -10.759 -13.246 1.00 97.62 103 ALA A C 1
ATOM 854 O O . ALA A 1 103 ? -6.677 -11.774 -12.864 1.00 97.62 103 ALA A O 1
ATOM 855 N N . LYS A 1 104 ? -6.747 -9.836 -13.971 1.00 95.75 104 LYS A N 1
ATOM 856 C CA . LYS A 1 104 ? -8.203 -9.885 -14.193 1.00 95.75 104 LYS A CA 1
ATOM 857 C C . LYS A 1 104 ? -8.694 -11.052 -15.064 1.00 95.75 104 LYS A C 1
ATOM 859 O O . LYS A 1 104 ? -9.901 -11.225 -15.208 1.00 95.75 104 LYS A O 1
ATOM 864 N N . ARG A 1 105 ? -7.801 -11.880 -15.633 1.00 95.31 105 ARG A N 1
ATOM 865 C CA . ARG A 1 105 ? -8.188 -13.160 -16.266 1.00 95.31 105 ARG A CA 1
ATOM 866 C C . ARG A 1 105 ? -8.559 -14.241 -15.254 1.00 95.31 105 ARG A C 1
ATOM 868 O O . ARG A 1 105 ? -9.339 -15.121 -15.605 1.00 95.31 105 ARG A O 1
ATOM 875 N N . LEU A 1 106 ? -8.080 -14.134 -14.012 1.00 95.31 106 LEU A N 1
ATOM 876 C CA . LEU A 1 106 ? -8.480 -14.999 -12.894 1.00 95.31 106 LEU A CA 1
ATOM 877 C C . LEU A 1 106 ? -9.978 -14.867 -12.562 1.00 95.31 106 LEU A C 1
ATOM 879 O O . LEU A 1 106 ? -10.510 -15.707 -11.849 1.00 95.31 106 LEU A O 1
ATOM 883 N N . SER A 1 107 ? -10.652 -13.862 -13.140 1.00 94.88 107 SER A N 1
ATOM 884 C CA . SER A 1 107 ? -12.105 -13.659 -13.114 1.00 94.88 107 SER A CA 1
ATOM 885 C C . SER A 1 107 ? -12.701 -13.587 -11.698 1.00 94.88 107 SER A C 1
ATOM 887 O O . SER A 1 107 ? -13.601 -14.363 -11.399 1.00 94.88 107 SER A O 1
ATOM 889 N N . PRO A 1 108 ? -12.216 -12.670 -10.833 1.00 96.31 108 PRO A N 1
ATOM 890 C CA . PRO A 1 108 ? -12.813 -12.444 -9.517 1.00 96.31 108 PRO A CA 1
ATOM 891 C C . PRO A 1 108 ? -14.249 -11.912 -9.626 1.00 96.31 108 PRO A C 1
ATOM 893 O O . PRO A 1 108 ? -14.553 -11.117 -10.521 1.00 96.31 108 PRO A O 1
ATOM 896 N N . ASP A 1 109 ? -15.089 -12.281 -8.660 1.00 95.94 109 ASP A N 1
ATOM 897 C CA . ASP A 1 109 ? -16.426 -11.707 -8.464 1.00 95.94 109 ASP A CA 1
ATOM 898 C C . ASP A 1 109 ? -16.325 -10.279 -7.901 1.00 95.94 109 ASP A C 1
ATOM 900 O O . ASP A 1 109 ? -17.044 -9.366 -8.316 1.00 95.94 109 ASP A O 1
ATOM 904 N N . ILE A 1 110 ? -15.404 -10.096 -6.947 1.00 97.94 110 ILE A N 1
ATOM 905 C CA . ILE A 1 110 ? -15.218 -8.876 -6.155 1.00 97.94 110 ILE A CA 1
ATOM 906 C C . ILE A 1 110 ? -13.735 -8.497 -6.144 1.00 97.94 110 ILE A C 1
ATOM 908 O O . ILE A 1 110 ? -12.858 -9.348 -5.988 1.00 97.94 110 ILE A O 1
ATOM 912 N N . ILE A 1 111 ? -13.448 -7.203 -6.259 1.00 98.56 111 ILE A N 1
ATOM 913 C CA . ILE A 1 111 ? -12.106 -6.637 -6.091 1.00 98.56 111 ILE A CA 1
ATOM 914 C C . ILE A 1 111 ? -12.114 -5.701 -4.885 1.00 98.56 111 ILE A C 1
ATOM 916 O O . ILE A 1 111 ? -13.010 -4.870 -4.746 1.00 98.56 111 ILE A O 1
ATOM 920 N N . ILE A 1 112 ? -11.096 -5.808 -4.040 1.00 98.81 112 ILE A N 1
ATOM 921 C CA . ILE A 1 112 ? -10.875 -4.925 -2.900 1.00 98.81 112 ILE A CA 1
ATOM 922 C C . ILE A 1 112 ? -9.521 -4.244 -3.077 1.00 98.81 112 ILE A C 1
ATOM 924 O O . ILE A 1 112 ? -8.501 -4.919 -3.197 1.00 98.81 112 ILE A O 1
ATOM 928 N N . PHE A 1 113 ? -9.510 -2.915 -3.072 1.00 98.81 113 PHE A N 1
ATOM 929 C CA . PHE A 1 113 ? -8.288 -2.124 -2.977 1.00 98.81 113 PHE A CA 1
ATOM 930 C C . PHE A 1 113 ? -8.008 -1.807 -1.507 1.00 98.81 113 PHE A C 1
ATOM 932 O O . PHE A 1 113 ? -8.888 -1.308 -0.807 1.00 98.81 113 PHE A O 1
ATOM 939 N N . LEU A 1 114 ? -6.799 -2.110 -1.035 1.00 98.75 114 LEU A N 1
ATOM 940 C CA . LEU A 1 114 ? -6.393 -1.972 0.367 1.00 98.75 114 LEU A CA 1
ATOM 941 C C . LEU A 1 114 ? -5.730 -0.616 0.654 1.00 98.75 114 LEU A C 1
ATOM 943 O O . LEU A 1 114 ? -4.752 -0.565 1.390 1.00 98.75 114 LEU A O 1
ATOM 947 N N . GLY A 1 115 ? -6.269 0.466 0.086 1.00 98.12 115 GLY A N 1
ATOM 948 C CA . GLY A 1 115 ? -5.724 1.822 0.191 1.00 98.12 115 GLY A CA 1
ATOM 949 C C . GLY A 1 115 ? -4.673 2.155 -0.861 1.00 98.12 115 GLY A C 1
ATOM 950 O O . GLY A 1 115 ? -4.230 1.300 -1.634 1.00 98.12 115 GLY A O 1
ATOM 951 N N . ASP A 1 116 ? -4.302 3.432 -0.876 1.00 98.25 116 ASP A N 1
ATOM 952 C CA . ASP A 1 116 ? -3.243 4.013 -1.690 1.00 98.25 116 ASP A CA 1
ATOM 953 C C . ASP A 1 116 ? -3.462 3.802 -3.198 1.00 98.25 116 ASP A C 1
ATOM 955 O O . ASP A 1 116 ? -2.602 3.341 -3.960 1.00 98.25 116 ASP A O 1
ATOM 959 N N . MET A 1 117 ? -4.658 4.189 -3.652 1.00 98.31 117 MET A N 1
ATOM 960 C CA . MET A 1 117 ? -5.054 4.159 -5.063 1.00 98.31 117 MET A CA 1
ATOM 961 C C . MET A 1 117 ? -4.175 5.084 -5.914 1.00 98.31 117 MET A C 1
ATOM 963 O O . MET A 1 117 ? -3.796 4.740 -7.041 1.00 98.31 117 MET A O 1
ATOM 967 N N . MET A 1 118 ? -3.842 6.259 -5.374 1.00 96.94 118 MET A N 1
ATOM 968 C CA . MET A 1 118 ? -3.069 7.300 -6.051 1.00 96.94 118 MET A CA 1
ATOM 969 C C . MET A 1 118 ? -1.961 7.808 -5.132 1.00 96.94 118 MET A C 1
ATOM 971 O O . MET A 1 118 ? -2.234 8.384 -4.084 1.00 96.94 118 MET A O 1
ATOM 975 N N . ASP A 1 119 ? -0.705 7.676 -5.565 1.00 95.50 119 ASP A N 1
ATOM 976 C CA . ASP A 1 119 ? 0.480 8.030 -4.766 1.00 95.50 119 ASP A CA 1
ATOM 977 C C . ASP A 1 119 ? 0.479 9.498 -4.297 1.00 95.50 119 ASP A C 1
ATOM 979 O O . ASP A 1 119 ? 1.073 9.848 -3.278 1.00 95.50 119 ASP A O 1
ATOM 983 N N . GLY A 1 120 ? -0.212 10.365 -5.041 1.00 94.12 120 GLY A N 1
ATOM 984 C CA . GLY A 1 120 ? -0.332 11.789 -4.757 1.00 94.12 120 GLY A CA 1
ATOM 985 C C . GLY A 1 120 ? -1.701 12.263 -4.264 1.00 94.12 120 GLY A C 1
ATOM 986 O O . GLY A 1 120 ? -1.881 13.476 -4.185 1.00 94.12 120 GLY A O 1
ATOM 987 N N . GLY A 1 121 ? -2.654 11.371 -3.953 1.00 95.00 121 GLY A N 1
ATOM 988 C CA . GLY A 1 121 ? -4.058 11.730 -3.677 1.00 95.00 121 GLY A CA 1
ATOM 989 C C . GLY A 1 121 ? -4.240 12.835 -2.625 1.00 95.00 121 GLY A C 1
ATOM 990 O O . GLY A 1 121 ? -5.024 13.763 -2.823 1.00 95.00 121 GLY A O 1
ATOM 991 N N . ARG A 1 122 ? -3.423 12.798 -1.567 1.00 94.81 122 ARG A N 1
ATOM 992 C CA . ARG A 1 122 ? -3.412 13.769 -0.462 1.00 94.81 122 ARG A CA 1
ATOM 993 C C . ARG A 1 122 ? -2.916 15.175 -0.796 1.00 94.81 122 ARG A C 1
ATOM 995 O O . ARG A 1 122 ? -3.085 16.069 0.029 1.00 94.81 122 ARG A O 1
ATOM 1002 N N . TYR A 1 123 ? -2.224 15.395 -1.915 1.00 95.44 123 TYR A N 1
ATOM 1003 C CA . TYR A 1 123 ? -1.509 16.658 -2.152 1.00 95.44 123 TYR A CA 1
ATOM 1004 C C . TYR A 1 123 ? -2.412 17.807 -2.625 1.00 95.44 123 TYR A C 1
ATOM 1006 O O . TYR A 1 123 ? -3.456 17.610 -3.248 1.00 95.44 123 TYR A O 1
ATOM 1014 N N . ARG A 1 124 ? -1.964 19.044 -2.373 1.00 93.75 124 ARG A N 1
ATOM 1015 C CA . ARG A 1 124 ? -2.539 20.256 -2.978 1.00 93.75 124 ARG A CA 1
ATOM 1016 C C . ARG A 1 124 ? -2.386 20.194 -4.505 1.00 93.75 124 ARG A C 1
ATOM 1018 O O . ARG A 1 124 ? -1.280 20.068 -5.038 1.00 93.75 124 ARG A O 1
ATOM 1025 N N . MET A 1 125 ? -3.527 20.241 -5.186 1.00 93.81 125 MET A N 1
ATOM 1026 C CA . MET A 1 125 ? -3.691 20.199 -6.640 1.00 93.81 125 MET A CA 1
ATOM 1027 C C . MET A 1 125 ? -5.057 20.783 -7.010 1.00 93.81 125 MET A C 1
ATOM 1029 O O . MET A 1 125 ? -5.967 20.744 -6.174 1.00 93.81 125 MET A O 1
ATOM 1033 N N . LEU A 1 126 ? -5.199 21.286 -8.239 1.00 95.12 126 LEU A N 1
ATOM 1034 C CA . LEU A 1 126 ? -6.483 21.747 -8.781 1.00 95.12 126 LEU A CA 1
ATOM 1035 C C . LEU A 1 126 ? -7.477 20.581 -8.879 1.00 95.12 126 LEU A C 1
ATOM 1037 O O . LEU A 1 126 ? -7.064 19.432 -9.042 1.00 95.12 126 LEU A O 1
ATOM 1041 N N . ASP A 1 127 ? -8.774 20.870 -8.790 1.00 95.38 127 ASP A N 1
ATOM 1042 C CA . ASP A 1 127 ? -9.812 19.834 -8.850 1.00 95.38 127 ASP A CA 1
ATOM 1043 C C . ASP A 1 127 ? -9.800 19.108 -10.219 1.00 95.38 127 ASP A C 1
ATOM 1045 O O . ASP A 1 127 ? -9.696 17.884 -10.239 1.00 95.38 127 ASP A O 1
ATOM 1049 N N . ASP A 1 128 ? -9.670 19.824 -11.347 1.00 97.00 128 ASP A N 1
ATOM 1050 C CA . ASP A 1 128 ? -9.458 19.235 -12.692 1.00 97.00 128 ASP A CA 1
ATOM 1051 C C . ASP A 1 128 ? -8.228 18.302 -12.789 1.00 97.00 128 ASP A C 1
ATOM 1053 O O . ASP A 1 128 ? -8.210 17.340 -13.570 1.00 97.00 128 ASP A O 1
ATOM 1057 N N . GLU A 1 129 ? -7.168 18.575 -12.013 1.00 96.44 129 GLU A N 1
ATOM 1058 C CA . GLU A 1 129 ? -5.984 17.709 -11.964 1.00 96.44 129 GLU A CA 1
ATOM 1059 C C . GLU A 1 129 ? -6.301 16.409 -11.216 1.00 96.44 129 GLU A C 1
ATOM 1061 O O . GLU A 1 129 ? -5.885 15.335 -11.658 1.00 96.44 129 GLU A O 1
ATOM 1066 N N . TYR A 1 130 ? -7.075 16.493 -10.128 1.00 97.25 130 TYR A N 1
ATOM 1067 C CA . TYR A 1 130 ? -7.532 15.333 -9.365 1.00 97.25 130 TYR A CA 1
ATOM 1068 C C . TYR A 1 130 ? -8.479 14.457 -10.195 1.00 97.25 130 TYR A C 1
ATOM 1070 O O . TYR A 1 130 ? -8.250 13.252 -10.286 1.00 97.25 130 TYR A O 1
ATOM 1078 N N . GLU A 1 131 ? -9.453 15.047 -10.894 1.00 98.12 131 GLU A N 1
ATOM 1079 C CA . GLU A 1 131 ? -10.337 14.329 -11.828 1.00 98.12 131 GLU A CA 1
ATOM 1080 C C . GLU A 1 131 ? -9.534 13.592 -12.911 1.00 98.12 131 GLU A C 1
ATOM 1082 O O . GLU A 1 131 ? -9.729 12.401 -13.168 1.00 98.12 131 GLU A O 1
ATOM 1087 N N . SER A 1 132 ? -8.536 14.264 -13.495 1.00 97.94 132 SER A N 1
ATOM 1088 C CA . SER A 1 132 ? -7.624 13.671 -14.485 1.00 97.94 132 SER A CA 1
ATOM 1089 C C . SER A 1 132 ? -6.758 12.534 -13.909 1.00 97.94 132 SER A C 1
ATOM 1091 O O . SER A 1 132 ? -6.360 11.607 -14.626 1.00 97.94 132 SER A O 1
ATOM 1093 N N . TYR A 1 133 ? -6.449 12.581 -12.611 1.00 97.62 133 TYR A N 1
ATOM 1094 C CA . TYR A 1 133 ? -5.702 11.555 -11.879 1.00 97.62 133 TYR A CA 1
ATOM 1095 C C . TYR A 1 133 ? -6.591 10.339 -11.580 1.00 97.62 133 TYR A C 1
ATOM 1097 O O . TYR A 1 133 ? -6.222 9.208 -11.915 1.00 97.62 133 TYR A O 1
ATOM 1105 N N . TYR A 1 134 ? -7.797 10.573 -11.063 1.00 98.12 134 TYR A N 1
ATOM 1106 C CA . TYR A 1 134 ? -8.807 9.555 -10.793 1.00 98.12 134 TYR A CA 1
ATOM 1107 C C . TYR A 1 134 ? -9.244 8.827 -12.073 1.00 98.12 134 TYR A C 1
ATOM 1109 O O . TYR A 1 134 ? -9.273 7.592 -12.123 1.00 98.12 134 TYR A O 1
ATOM 1117 N N . ALA A 1 135 ? -9.472 9.567 -13.162 1.00 98.25 135 ALA A N 1
ATOM 1118 C CA . ALA A 1 135 ? -9.741 9.000 -14.479 1.00 98.25 135 ALA A CA 1
ATOM 1119 C C . ALA A 1 135 ? -8.585 8.106 -14.969 1.00 98.25 135 ALA A C 1
ATOM 1121 O O . ALA A 1 135 ? -8.829 7.032 -15.528 1.00 98.25 135 ALA A O 1
ATOM 1122 N N . ARG A 1 136 ? -7.320 8.481 -14.705 1.00 97.88 136 ARG A N 1
ATOM 1123 C CA . ARG A 1 136 ? -6.146 7.642 -15.018 1.00 97.88 136 ARG A CA 1
ATOM 1124 C C . ARG A 1 136 ? -6.131 6.352 -14.194 1.00 97.88 136 ARG A C 1
ATOM 1126 O O . ARG A 1 136 ? -5.885 5.293 -14.773 1.00 97.88 136 ARG A O 1
ATOM 1133 N N . PHE A 1 137 ? -6.437 6.411 -12.895 1.00 98.25 137 PHE A N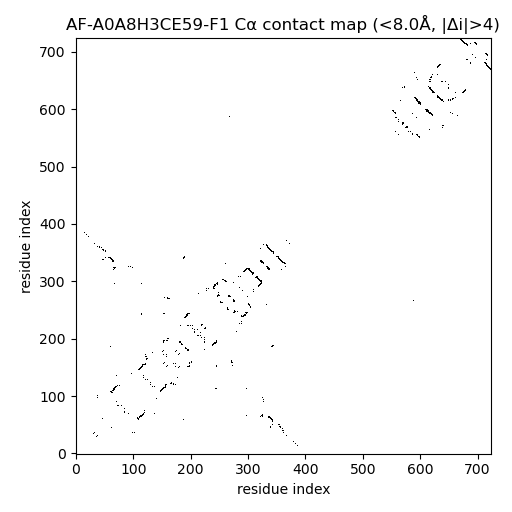 1
ATOM 1134 C CA . PHE A 1 137 ? -6.588 5.222 -12.046 1.00 98.25 137 PHE A CA 1
ATOM 1135 C C . PHE A 1 137 ? -7.683 4.283 -12.582 1.00 98.25 137 PHE A C 1
ATOM 1137 O O . PHE A 1 137 ? -7.421 3.106 -12.845 1.00 98.25 137 PHE A O 1
ATOM 1144 N N . ASN A 1 138 ? -8.885 4.803 -12.848 1.00 97.25 138 ASN A N 1
ATOM 1145 C CA . ASN A 1 138 ? -10.002 4.004 -13.358 1.00 97.25 138 ASN A CA 1
ATOM 1146 C C . ASN A 1 138 ? -9.728 3.398 -14.746 1.00 97.25 138 ASN A C 1
ATOM 1148 O O . ASN A 1 138 ? -10.082 2.242 -14.991 1.00 97.25 138 ASN A O 1
ATOM 1152 N N . ALA A 1 139 ? -9.045 4.127 -15.634 1.00 97.56 139 ALA A N 1
ATOM 1153 C CA . ALA A 1 139 ? -8.630 3.623 -16.944 1.00 97.56 139 ALA A CA 1
ATOM 1154 C C . ALA A 1 139 ? -7.556 2.521 -16.854 1.00 97.56 139 ALA A C 1
ATOM 1156 O O . ALA A 1 139 ? -7.517 1.626 -17.702 1.00 97.56 139 ALA A O 1
ATOM 1157 N N . ILE A 1 140 ? -6.688 2.549 -15.835 1.00 98.19 140 ILE A N 1
ATOM 1158 C CA . ILE A 1 140 ? -5.748 1.455 -15.550 1.00 98.19 140 ILE A CA 1
ATOM 1159 C C . ILE A 1 140 ? -6.519 0.234 -15.032 1.00 98.19 140 ILE A C 1
ATOM 1161 O O . ILE A 1 140 ? -6.402 -0.843 -15.615 1.00 98.19 140 ILE A O 1
ATOM 1165 N N . PHE A 1 141 ? -7.355 0.404 -14.003 1.00 97.50 141 PHE A N 1
ATOM 1166 C CA . PHE A 1 141 ? -8.054 -0.678 -13.297 1.00 97.50 141 PHE A CA 1
ATOM 1167 C C . PHE A 1 141 ? -9.468 -0.977 -13.834 1.00 97.50 141 PHE A C 1
ATOM 1169 O O . PHE A 1 141 ? -10.385 -1.325 -13.082 1.00 97.50 141 PHE A O 1
ATOM 1176 N N . GLN A 1 142 ? -9.672 -0.871 -15.150 1.00 94.94 142 GLN A N 1
ATOM 1177 C CA . GLN A 1 142 ? -10.976 -1.109 -15.780 1.00 94.94 142 GLN A CA 1
ATOM 1178 C C . GLN A 1 142 ? -11.395 -2.593 -15.690 1.00 94.94 142 GLN A C 1
ATOM 1180 O O . GLN A 1 142 ? -10.640 -3.489 -16.092 1.00 94.94 142 GLN A O 1
ATOM 1185 N N . THR A 1 143 ? -12.598 -2.859 -15.184 1.00 91.25 143 THR A N 1
ATOM 1186 C CA . THR A 1 143 ? -13.223 -4.187 -15.025 1.00 91.25 143 THR A CA 1
ATOM 1187 C C . THR A 1 143 ? -14.129 -4.556 -16.212 1.00 91.25 143 THR A C 1
ATOM 1189 O O . THR A 1 143 ? -14.191 -3.832 -17.205 1.00 91.25 143 THR A O 1
ATOM 1192 N N . ARG A 1 144 ? -14.806 -5.712 -16.144 1.00 82.69 144 ARG A N 1
ATOM 1193 C CA . ARG A 1 144 ? -16.041 -5.954 -16.911 1.00 82.69 144 ARG A CA 1
ATOM 1194 C C . ARG A 1 144 ? -17.218 -5.312 -16.166 1.00 82.69 144 ARG A C 1
ATOM 1196 O O . ARG A 1 144 ? -17.153 -5.159 -14.946 1.00 82.69 144 ARG A O 1
ATOM 1203 N N . ASN A 1 145 ? -18.300 -4.998 -16.877 1.00 74.00 145 ASN A N 1
ATOM 1204 C CA . ASN A 1 145 ? -19.560 -4.599 -16.246 1.00 74.00 145 ASN A CA 1
ATOM 1205 C C . ASN A 1 145 ? -20.016 -5.709 -15.279 1.00 74.00 145 ASN A C 1
ATOM 1207 O O . ASN A 1 145 ? -20.007 -6.881 -15.654 1.00 74.00 145 ASN A O 1
ATOM 1211 N N . GLY A 1 146 ? -20.392 -5.338 -14.053 1.00 81.31 146 GLY A N 1
ATOM 1212 C CA . GLY A 1 146 ? -20.862 -6.262 -13.014 1.00 81.31 146 GLY A CA 1
ATOM 1213 C C . GLY A 1 146 ? -19.815 -6.728 -11.991 1.00 81.31 146 GLY A C 1
ATOM 1214 O O . GLY A 1 146 ? -20.214 -7.198 -10.933 1.00 81.31 146 GLY A O 1
ATOM 1215 N N . THR A 1 147 ? -18.504 -6.570 -12.227 1.00 93.12 147 THR A N 1
ATOM 1216 C CA . THR A 1 147 ? -17.498 -6.867 -11.182 1.00 93.12 147 THR A CA 1
ATOM 1217 C C . THR A 1 147 ? -17.497 -5.760 -10.127 1.00 93.12 147 THR A C 1
ATOM 1219 O O . THR A 1 147 ? -17.126 -4.622 -10.434 1.00 93.12 147 THR A O 1
ATOM 1222 N N . GLN A 1 148 ? -17.876 -6.090 -8.892 1.00 94.88 148 GLN A N 1
ATOM 1223 C CA . GLN A 1 148 ? -17.941 -5.127 -7.791 1.00 94.88 148 GLN A CA 1
ATOM 1224 C C . GLN A 1 148 ? -16.536 -4.718 -7.324 1.00 94.88 148 GLN A C 1
ATOM 1226 O O . GLN A 1 148 ? -15.609 -5.532 -7.296 1.00 94.88 148 GLN A O 1
ATOM 1231 N N . LYS A 1 149 ? -16.388 -3.450 -6.925 1.00 97.19 149 LYS A N 1
ATOM 1232 C CA . LYS A 1 149 ? -15.175 -2.911 -6.301 1.00 97.19 149 LYS A CA 1
ATOM 1233 C C . LYS A 1 149 ? -15.480 -2.367 -4.906 1.00 97.19 149 LYS A C 1
ATOM 1235 O O . LYS A 1 149 ? -16.543 -1.782 -4.706 1.00 97.19 149 LYS A O 1
ATOM 1240 N N . TYR A 1 150 ? -14.529 -2.505 -3.993 1.00 98.44 150 TYR A N 1
ATOM 1241 C CA . TYR A 1 150 ? -14.505 -1.832 -2.694 1.00 98.44 150 TYR A CA 1
ATOM 1242 C C . TYR A 1 150 ? -13.129 -1.202 -2.465 1.00 98.44 150 TYR A C 1
ATOM 1244 O O . TYR A 1 150 ? -12.128 -1.689 -3.000 1.00 98.44 150 TYR A O 1
ATOM 1252 N N . TYR A 1 151 ? -13.089 -0.124 -1.688 1.00 98.62 151 TYR A N 1
ATOM 1253 C CA . TYR A 1 151 ? -11.890 0.675 -1.443 1.00 98.62 151 TYR A CA 1
ATOM 1254 C C . TYR A 1 151 ? -11.729 0.934 0.055 1.00 98.62 151 TYR A C 1
ATOM 1256 O O . TYR A 1 151 ? -12.635 1.450 0.709 1.00 98.62 151 TYR A O 1
ATOM 1264 N N . LEU A 1 152 ? -10.584 0.542 0.591 1.00 98.62 152 LEU A N 1
ATOM 1265 C CA . LEU A 1 152 ? -10.077 0.964 1.891 1.00 98.62 152 LEU A CA 1
ATOM 1266 C C . LEU A 1 152 ? -9.302 2.278 1.712 1.00 98.62 152 LEU A C 1
ATOM 1268 O O . LEU A 1 152 ? -8.787 2.519 0.624 1.00 98.62 152 LEU A O 1
ATOM 1272 N N . VAL A 1 153 ? -9.192 3.105 2.752 1.00 98.25 153 VAL A N 1
ATOM 1273 C CA . VAL A 1 153 ? -8.455 4.378 2.685 1.00 98.25 153 VAL A CA 1
ATOM 1274 C C . VAL A 1 153 ? -6.995 4.212 3.119 1.00 98.25 153 VAL A C 1
ATOM 1276 O O . VAL A 1 153 ? -6.731 3.623 4.168 1.00 98.25 153 VAL A O 1
ATOM 1279 N N . GLY A 1 154 ? -6.055 4.741 2.329 1.00 98.25 154 GLY A N 1
ATOM 1280 C CA . GLY A 1 154 ? -4.628 4.774 2.662 1.00 98.25 154 GLY A CA 1
ATOM 1281 C C . GLY A 1 154 ? -4.073 6.172 2.957 1.00 98.25 154 GLY A C 1
ATOM 1282 O O . GLY A 1 154 ? -4.720 7.197 2.707 1.00 98.25 154 GLY A O 1
ATOM 1283 N N . ASN A 1 155 ? -2.870 6.240 3.536 1.00 96.75 155 ASN A N 1
ATOM 1284 C CA . ASN A 1 155 ? -2.252 7.514 3.927 1.00 96.75 155 ASN A CA 1
ATOM 1285 C C . ASN A 1 155 ? -1.706 8.320 2.742 1.00 96.75 155 ASN A C 1
ATOM 1287 O O . ASN A 1 155 ? -1.529 9.527 2.912 1.00 96.75 155 ASN A O 1
ATOM 1291 N N . HIS A 1 156 ? -1.490 7.746 1.551 1.00 97.00 156 HIS A N 1
ATOM 1292 C CA . HIS A 1 156 ? -1.247 8.543 0.342 1.00 97.00 156 HIS A CA 1
ATOM 1293 C C . HIS A 1 156 ? -2.535 9.129 -0.246 1.00 97.00 156 HIS A C 1
ATOM 1295 O O . HIS A 1 156 ? -2.455 10.195 -0.869 1.00 97.00 156 HIS A O 1
ATOM 1301 N N . ASP A 1 157 ? -3.697 8.513 0.006 1.00 97.50 157 ASP A N 1
ATOM 1302 C CA . ASP A 1 157 ? -4.997 9.007 -0.460 1.00 97.50 157 ASP A CA 1
ATOM 1303 C C . ASP A 1 157 ? -5.471 10.246 0.321 1.00 97.50 157 ASP A C 1
ATOM 1305 O O . ASP A 1 157 ? -5.817 11.257 -0.293 1.00 97.50 157 ASP A O 1
ATOM 1309 N N . VAL A 1 158 ? -5.482 10.186 1.663 1.00 95.62 158 VAL A N 1
ATOM 1310 C CA . VAL A 1 158 ? -6.037 11.260 2.525 1.00 95.62 158 VAL A CA 1
ATOM 1311 C C . VAL A 1 158 ? -5.003 12.044 3.334 1.00 95.62 158 VAL A C 1
ATOM 1313 O O . VAL A 1 158 ? -5.297 13.156 3.770 1.00 95.62 158 VAL A O 1
ATOM 1316 N N . GLY A 1 159 ? -3.789 11.515 3.491 1.00 91.56 159 GLY A N 1
ATOM 1317 C CA . GLY A 1 159 ? -2.760 12.070 4.371 1.00 91.56 159 GLY A CA 1
ATOM 1318 C C . GLY A 1 159 ? -2.725 11.420 5.753 1.00 91.56 159 GLY A C 1
ATOM 1319 O O . GLY A 1 159 ? -3.512 10.530 6.063 1.00 91.56 159 GLY A O 1
ATOM 1320 N N . LEU A 1 160 ? -1.754 11.851 6.560 1.00 87.31 160 LEU A N 1
ATOM 1321 C CA . LEU A 1 160 ? -1.603 11.472 7.966 1.00 87.31 160 LEU A CA 1
ATOM 1322 C C . LEU A 1 160 ? -0.827 12.588 8.678 1.00 87.31 160 LEU A C 1
ATOM 1324 O O . LEU A 1 160 ? 0.371 12.781 8.434 1.00 87.31 160 LEU A O 1
ATOM 1328 N N . GLY A 1 161 ? -1.519 13.341 9.531 1.00 80.50 161 GLY A N 1
ATOM 1329 C CA . GLY A 1 161 ? -0.972 14.491 10.245 1.00 80.50 161 GLY A CA 1
ATOM 1330 C C . GLY A 1 161 ? -0.767 15.742 9.377 1.00 80.50 161 GLY A C 1
ATOM 1331 O O . GLY A 1 161 ? -0.853 15.729 8.147 1.00 80.50 161 GLY A O 1
ATOM 1332 N N . SER A 1 162 ? -0.487 16.870 10.034 1.00 74.19 162 SER A N 1
ATOM 1333 C CA . SER A 1 162 ? -0.461 18.187 9.392 1.00 74.19 162 SER A CA 1
ATOM 1334 C C . SER A 1 162 ? 0.796 18.442 8.544 1.00 74.19 162 SER A C 1
ATOM 1336 O O . SER A 1 162 ? 1.933 18.381 9.012 1.00 74.19 162 SER A O 1
ATOM 1338 N N . ASN A 1 163 ? 0.588 18.803 7.275 1.00 81.19 163 ASN A N 1
ATOM 1339 C CA . ASN A 1 163 ? 1.637 19.235 6.351 1.00 81.19 163 ASN A CA 1
ATOM 1340 C C . ASN A 1 163 ? 1.066 20.258 5.359 1.00 81.19 163 ASN A C 1
ATOM 1342 O O . ASN A 1 163 ? 0.040 19.995 4.739 1.00 81.19 163 ASN A O 1
ATOM 1346 N N . LYS A 1 164 ? 1.766 21.380 5.134 1.00 83.25 164 LYS A N 1
ATOM 1347 C CA . LYS A 1 164 ? 1.374 22.401 4.140 1.00 83.25 164 LYS A CA 1
ATOM 1348 C C . LYS A 1 164 ? 1.267 21.869 2.704 1.00 83.25 164 LYS A C 1
ATOM 1350 O O . LYS A 1 164 ? 0.633 22.507 1.875 1.00 83.25 164 LYS A O 1
ATOM 1355 N N . ALA A 1 165 ? 1.894 20.734 2.390 1.00 85.06 165 ALA A N 1
ATOM 1356 C CA . ALA A 1 165 ? 1.767 20.097 1.081 1.00 85.06 165 ALA A CA 1
ATOM 1357 C C . ALA A 1 165 ? 0.446 19.323 0.896 1.00 85.06 165 ALA A C 1
ATOM 1359 O O . ALA A 1 165 ? 0.056 19.074 -0.246 1.00 85.06 165 ALA A O 1
ATOM 1360 N N . PHE A 1 166 ? -0.227 18.917 1.978 1.00 90.81 166 PHE A N 1
ATOM 1361 C CA . PHE A 1 166 ? -1.475 18.152 1.908 1.00 90.81 166 PHE A CA 1
ATOM 1362 C C . PHE A 1 166 ? -2.679 19.088 1.719 1.00 90.81 166 PHE A C 1
ATOM 1364 O O . PHE A 1 166 ? -2.658 20.246 2.135 1.00 90.81 166 PHE A O 1
ATOM 1371 N N . SER A 1 167 ? -3.719 18.609 1.039 1.00 93.06 167 SER A N 1
ATOM 1372 C CA . SER A 1 167 ? -4.938 19.375 0.787 1.00 93.06 167 SER A CA 1
ATOM 1373 C C . SER A 1 167 ? -5.961 19.168 1.900 1.00 93.06 167 SER A C 1
ATOM 1375 O O . SER A 1 167 ? -6.280 18.031 2.239 1.00 93.06 167 SER A O 1
ATOM 1377 N N . ALA A 1 168 ? -6.570 20.253 2.386 1.00 89.88 168 ALA A N 1
ATOM 1378 C CA . ALA A 1 168 ? -7.746 20.175 3.256 1.00 89.88 168 ALA A CA 1
ATOM 1379 C C . ALA A 1 168 ? -8.919 19.423 2.585 1.00 89.88 168 ALA A C 1
ATOM 1381 O O . ALA A 1 168 ? -9.710 18.770 3.259 1.00 89.88 168 ALA A O 1
ATOM 1382 N N . LYS A 1 169 ? -8.982 19.438 1.244 1.00 94.69 169 LYS A N 1
ATOM 1383 C CA . LYS A 1 169 ? -9.975 18.710 0.440 1.00 94.69 169 LYS A CA 1
ATOM 1384 C C . LYS A 1 169 ? -9.681 17.203 0.316 1.00 94.69 169 LYS A C 1
ATOM 1386 O O . LYS A 1 169 ? -10.494 16.495 -0.266 1.00 94.69 169 LYS A O 1
ATOM 1391 N N . ALA A 1 170 ? -8.559 16.674 0.823 1.00 95.62 170 ALA A N 1
ATOM 1392 C CA . ALA A 1 170 ? -8.134 15.290 0.556 1.00 95.62 170 ALA A CA 1
ATOM 1393 C C . ALA A 1 170 ? -9.163 14.230 1.003 1.00 95.62 170 ALA A C 1
ATOM 1395 O O . ALA A 1 170 ? -9.570 13.393 0.196 1.00 95.62 170 ALA A O 1
ATOM 1396 N N . ARG A 1 171 ? -9.669 14.311 2.245 1.00 95.38 171 ARG A N 1
ATOM 1397 C CA . ARG A 1 171 ? -10.735 13.414 2.742 1.00 95.38 171 ARG A CA 1
ATOM 1398 C C . ARG A 1 171 ? -12.044 13.569 1.950 1.00 95.38 171 ARG A C 1
ATOM 1400 O O . ARG A 1 171 ? -12.663 12.569 1.605 1.00 95.38 171 ARG A O 1
ATOM 1407 N N . GLN A 1 172 ? -12.434 14.792 1.582 1.00 96.56 172 GLN A N 1
ATOM 1408 C CA . GLN A 1 172 ? -13.630 15.058 0.762 1.00 96.56 172 GLN A CA 1
ATOM 1409 C C . GLN A 1 172 ? -13.515 14.460 -0.653 1.00 96.56 172 GLN A C 1
ATOM 1411 O O . GLN A 1 172 ? -14.458 13.838 -1.153 1.00 96.56 172 GLN A O 1
ATOM 1416 N N . ARG A 1 173 ? -12.350 14.619 -1.291 1.00 97.31 173 ARG A N 1
ATOM 1417 C CA . ARG A 1 173 ? -12.042 14.052 -2.609 1.00 97.31 173 ARG A CA 1
ATOM 1418 C C . ARG A 1 173 ? -12.001 12.524 -2.568 1.00 97.31 173 ARG A C 1
ATOM 1420 O O . ARG A 1 173 ? -12.533 11.902 -3.476 1.00 97.31 173 ARG A O 1
ATOM 1427 N N . TYR A 1 174 ? -11.480 11.914 -1.498 1.00 98.06 174 TYR A N 1
ATOM 1428 C CA . TYR A 1 174 ? -11.586 10.464 -1.298 1.00 98.06 174 TYR A CA 1
ATOM 1429 C C . TYR A 1 174 ? -13.051 10.004 -1.220 1.00 98.06 174 TYR A C 1
ATOM 1431 O O . TYR A 1 174 ? -13.467 9.129 -1.982 1.00 98.06 174 TYR A O 1
ATOM 1439 N N . LEU A 1 175 ? -13.847 10.624 -0.338 1.00 97.38 175 LEU A N 1
ATOM 1440 C CA . LEU A 1 175 ? -15.239 10.234 -0.076 1.00 97.38 175 LEU A CA 1
ATOM 1441 C C . LEU A 1 175 ? -16.117 10.275 -1.338 1.00 97.38 175 LEU A C 1
ATOM 1443 O O . LEU A 1 175 ? -16.951 9.394 -1.536 1.00 97.38 175 LEU A O 1
ATOM 1447 N N . SER A 1 176 ? -15.900 11.267 -2.205 1.00 97.38 176 SER A N 1
ATOM 1448 C CA . SER A 1 176 ? -16.627 11.438 -3.474 1.00 97.38 176 SER A CA 1
ATOM 1449 C C . SER A 1 176 ? -16.237 10.436 -4.572 1.00 97.38 176 SER A C 1
ATOM 1451 O O . SER A 1 176 ? -17.025 10.211 -5.486 1.00 97.38 176 SER A O 1
ATOM 1453 N N . HIS A 1 177 ? -15.065 9.799 -4.471 1.00 97.75 177 HIS A N 1
ATOM 1454 C CA . HIS A 1 177 ? -14.469 8.997 -5.550 1.00 97.75 177 HIS A CA 1
ATOM 1455 C C . HIS A 1 177 ? -14.311 7.504 -5.247 1.00 97.75 177 HIS A C 1
ATOM 1457 O O . HIS A 1 177 ? -14.344 6.673 -6.164 1.00 97.75 177 HIS A O 1
ATOM 1463 N N . PHE A 1 178 ? -14.134 7.166 -3.970 1.00 97.69 178 PHE A N 1
ATOM 1464 C CA . PHE A 1 178 ? -13.874 5.810 -3.482 1.00 97.69 178 PHE A CA 1
ATOM 1465 C C . PHE A 1 178 ? -14.899 5.345 -2.432 1.00 97.69 178 PHE A C 1
ATOM 1467 O O . PHE A 1 178 ? -15.040 4.142 -2.214 1.00 97.69 178 PHE A O 1
ATOM 1474 N N . GLY A 1 179 ? -15.674 6.268 -1.851 1.00 96.44 179 GLY A N 1
ATOM 1475 C CA . GLY A 1 179 ? -16.735 5.978 -0.884 1.00 96.44 179 GLY A CA 1
ATOM 1476 C C . GLY A 1 179 ? -16.312 6.191 0.571 1.00 96.44 179 GLY A C 1
ATOM 1477 O O . GLY A 1 179 ? -15.355 6.902 0.859 1.00 96.44 179 GLY A O 1
ATOM 1478 N N . GLN A 1 180 ? -17.065 5.604 1.504 1.00 96.69 180 GLN A N 1
ATOM 1479 C CA . GLN A 1 180 ? -16.860 5.765 2.950 1.00 96.69 180 GLN A CA 1
ATOM 1480 C C . GLN A 1 180 ? -15.481 5.245 3.399 1.00 96.69 180 GLN A C 1
ATOM 1482 O O . GLN A 1 180 ? -14.941 4.314 2.806 1.00 96.69 180 GLN A O 1
ATOM 1487 N N . THR A 1 181 ? -14.912 5.823 4.461 1.00 96.25 181 THR A N 1
ATOM 1488 C CA . THR A 1 181 ? -13.616 5.378 5.012 1.00 96.25 181 THR A CA 1
ATOM 1489 C C . THR A 1 181 ? -13.758 4.269 6.062 1.00 96.25 181 THR A C 1
ATOM 1491 O O . THR A 1 181 ? -12.926 3.368 6.115 1.00 96.25 181 THR A O 1
ATOM 1494 N N . ASN A 1 182 ? -14.847 4.294 6.838 1.00 98.00 182 ASN A N 1
ATOM 1495 C CA . ASN A 1 182 ? -15.233 3.301 7.844 1.00 98.00 182 ASN A CA 1
ATOM 1496 C C . ASN A 1 182 ? -16.573 2.658 7.444 1.00 98.00 182 ASN A C 1
ATOM 1498 O O . ASN A 1 182 ? -17.597 3.340 7.454 1.00 98.00 182 ASN A O 1
ATOM 1502 N N . TYR A 1 183 ? -16.582 1.375 7.065 1.00 98.19 183 TYR A N 1
ATOM 1503 C CA . TYR A 1 183 ? -17.803 0.666 6.635 1.00 98.19 183 TYR A CA 1
ATOM 1504 C C . TYR A 1 183 ? -17.654 -0.864 6.689 1.00 98.19 183 TYR A C 1
ATOM 1506 O O . TYR A 1 183 ? -16.579 -1.394 6.975 1.00 98.19 183 TYR A O 1
ATOM 1514 N N . GLN A 1 184 ? -18.740 -1.603 6.447 1.00 97.44 184 GLN A N 1
ATOM 1515 C CA . GLN A 1 184 ? -18.686 -3.052 6.231 1.00 97.44 184 GLN A CA 1
ATOM 1516 C C . GLN A 1 184 ? -19.633 -3.489 5.113 1.00 97.44 184 GLN A C 1
ATOM 1518 O O . GLN A 1 184 ? -20.649 -2.838 4.869 1.00 97.44 184 GLN A O 1
ATOM 1523 N N . VAL A 1 185 ? -19.325 -4.611 4.453 1.00 97.19 185 VAL A N 1
ATOM 1524 C CA . VAL A 1 185 ? -20.188 -5.199 3.413 1.00 97.19 185 VAL A CA 1
ATOM 1525 C C . VAL A 1 185 ? -20.408 -6.706 3.616 1.00 97.19 185 VAL A C 1
ATOM 1527 O O . VAL A 1 185 ? -19.466 -7.430 3.953 1.00 97.19 185 VAL A O 1
ATOM 1530 N N . PRO A 1 186 ? -21.641 -7.212 3.412 1.00 96.69 186 PRO A N 1
ATOM 1531 C CA . PRO A 1 186 ? -21.948 -8.630 3.558 1.00 96.69 186 PRO A CA 1
ATOM 1532 C C . PRO A 1 186 ? -21.540 -9.425 2.309 1.00 96.69 186 PRO A C 1
ATOM 1534 O O . PRO A 1 186 ? -22.111 -9.239 1.237 1.00 96.69 186 PRO A O 1
ATOM 1537 N N . VAL A 1 187 ? -20.607 -10.372 2.447 1.00 95.44 187 VAL A N 1
ATOM 1538 C CA . VAL A 1 187 ? -20.146 -11.239 1.342 1.00 95.44 187 VAL A CA 1
ATOM 1539 C C . VAL A 1 187 ? -20.098 -12.688 1.810 1.00 95.44 187 VAL A C 1
ATOM 1541 O O . VAL A 1 187 ? -19.476 -12.984 2.825 1.00 95.44 187 VAL A O 1
ATOM 1544 N N . ALA A 1 188 ? -20.759 -13.603 1.090 1.00 92.69 188 ALA A N 1
ATOM 1545 C CA . ALA A 1 188 ? -20.797 -15.038 1.412 1.00 92.69 188 ALA A CA 1
ATOM 1546 C C . ALA A 1 188 ? -21.069 -15.326 2.911 1.00 92.69 188 ALA A C 1
ATOM 1548 O O . ALA A 1 188 ? -20.355 -16.101 3.544 1.00 92.69 188 ALA A O 1
ATOM 1549 N N . ASN A 1 189 ? -22.067 -14.652 3.499 1.00 92.00 189 ASN A N 1
ATOM 1550 C CA . ASN A 1 189 ? -22.421 -14.687 4.932 1.00 92.00 189 ASN A CA 1
ATOM 1551 C C . ASN A 1 189 ? -21.306 -14.305 5.936 1.00 92.00 189 ASN A C 1
ATOM 1553 O O . ASN A 1 189 ? -21.479 -14.511 7.135 1.00 92.00 189 ASN A O 1
ATOM 1557 N N . HIS A 1 190 ? -20.226 -13.674 5.478 1.00 95.12 190 HIS A N 1
ATOM 1558 C CA . HIS A 1 190 ? -19.252 -12.954 6.302 1.00 95.12 190 HIS A CA 1
ATOM 1559 C C . HIS A 1 190 ? -19.566 -11.449 6.304 1.00 95.12 190 HIS A C 1
ATOM 1561 O O . HIS A 1 190 ? -20.276 -10.960 5.419 1.00 95.12 190 HIS A O 1
ATOM 1567 N N . SER A 1 191 ? -19.003 -10.719 7.268 1.00 97.31 191 SER A N 1
ATOM 1568 C CA . SER A 1 191 ? -18.883 -9.255 7.223 1.00 97.31 191 SER A CA 1
ATOM 1569 C C . SER A 1 191 ? -17.450 -8.873 6.854 1.00 97.31 191 SER A C 1
ATOM 1571 O O . SER A 1 191 ? -16.511 -9.199 7.581 1.00 97.31 191 SER A O 1
ATOM 1573 N N . LEU A 1 192 ? -17.268 -8.184 5.730 1.00 98.50 192 LEU A N 1
ATOM 1574 C CA . LEU A 1 192 ? -15.982 -7.604 5.343 1.00 98.50 192 LEU A CA 1
ATOM 1575 C C . LEU A 1 192 ? -15.906 -6.193 5.933 1.00 98.50 192 LEU A C 1
ATOM 1577 O O . LEU A 1 192 ? -16.701 -5.346 5.536 1.00 98.50 192 LEU A O 1
ATOM 1581 N N . VAL A 1 193 ? -15.012 -5.962 6.896 1.00 98.69 193 VAL A N 1
ATOM 1582 C CA . VAL A 1 193 ? -14.941 -4.736 7.711 1.00 98.69 193 VAL A CA 1
ATOM 1583 C C . VAL A 1 193 ? -13.757 -3.875 7.280 1.00 98.69 193 VAL A C 1
ATOM 1585 O O . VAL A 1 193 ? -12.622 -4.344 7.277 1.00 98.69 193 VAL A O 1
ATOM 1588 N N . PHE A 1 194 ? -14.028 -2.614 6.957 1.00 98.75 194 PHE A N 1
ATOM 1589 C CA . PHE A 1 194 ? -13.079 -1.623 6.456 1.00 98.75 194 PHE A CA 1
ATOM 1590 C C . PHE A 1 194 ? -12.872 -0.532 7.505 1.00 98.75 194 PHE A C 1
ATOM 1592 O O . PHE A 1 194 ? -13.850 0.027 8.008 1.00 98.75 194 PHE A O 1
ATOM 1599 N N . ILE A 1 195 ? -11.609 -0.253 7.829 1.00 98.44 195 ILE A N 1
ATOM 1600 C CA . ILE A 1 195 ? -11.204 0.665 8.897 1.00 98.44 195 ILE A CA 1
ATOM 1601 C C . ILE A 1 195 ? -10.344 1.810 8.345 1.00 98.44 195 ILE A C 1
ATOM 1603 O O . ILE A 1 195 ? -9.329 1.575 7.685 1.00 98.44 195 ILE A O 1
ATOM 1607 N N . ASP A 1 196 ? -10.719 3.048 8.681 1.00 98.25 196 ASP A N 1
ATOM 1608 C CA . ASP A 1 196 ? -9.950 4.270 8.421 1.00 98.25 196 ASP A CA 1
ATOM 1609 C C . ASP A 1 196 ? -8.718 4.307 9.332 1.00 98.25 196 ASP A C 1
ATOM 1611 O O . ASP A 1 196 ? -8.718 4.902 10.413 1.00 98.25 196 ASP A O 1
ATOM 1615 N N . ALA A 1 197 ? -7.674 3.594 8.910 1.00 98.06 197 ALA A N 1
ATOM 1616 C CA . ALA A 1 197 ? -6.428 3.467 9.651 1.00 98.06 197 ALA A CA 1
ATOM 1617 C C . ALA A 1 197 ? -5.664 4.802 9.789 1.00 98.06 197 ALA A C 1
ATOM 1619 O O . ALA A 1 197 ? -5.195 5.074 10.895 1.00 98.06 197 ALA A O 1
ATOM 1620 N N . PRO A 1 198 ? -5.575 5.679 8.760 1.00 96.81 198 PRO A N 1
ATOM 1621 C CA . PRO A 1 198 ? -5.017 7.021 8.937 1.00 96.81 198 PRO A CA 1
ATOM 1622 C C . PRO A 1 198 ? -5.809 7.848 9.961 1.00 96.81 198 PRO A C 1
ATOM 1624 O O . PRO A 1 198 ? -5.214 8.428 10.864 1.00 96.81 198 PRO A O 1
ATOM 1627 N N . GLY A 1 199 ? -7.146 7.837 9.886 1.00 95.81 199 GLY A N 1
ATOM 1628 C CA . GLY A 1 199 ? -8.020 8.525 10.841 1.00 95.81 199 GLY A CA 1
ATOM 1629 C C . GLY A 1 199 ? -7.911 7.981 12.262 1.00 95.81 199 GLY A C 1
ATOM 1630 O O . GLY A 1 199 ? -7.916 8.759 13.205 1.00 95.81 199 GLY A O 1
ATOM 1631 N N . LEU A 1 200 ? -7.719 6.671 12.423 1.00 96.69 200 LEU A N 1
ATOM 1632 C CA . LEU A 1 200 ? -7.499 6.032 13.721 1.00 96.69 200 LEU A CA 1
ATOM 1633 C C . LEU A 1 200 ? -6.141 6.402 14.346 1.00 96.69 200 LEU A C 1
ATOM 1635 O O . LEU A 1 200 ? -6.036 6.492 15.567 1.00 96.69 200 LEU A O 1
ATOM 1639 N N . VAL A 1 201 ? -5.104 6.646 13.535 1.00 94.88 201 VAL A N 1
ATOM 1640 C CA . VAL A 1 201 ? -3.822 7.192 14.022 1.00 94.88 201 VAL A CA 1
ATOM 1641 C C . VAL A 1 201 ? -3.970 8.663 14.418 1.00 94.88 201 VAL A C 1
ATOM 1643 O O . VAL A 1 201 ? -3.467 9.062 15.466 1.00 94.88 201 VAL A O 1
ATOM 1646 N N . GLU A 1 202 ? -4.684 9.464 13.623 1.00 91.69 202 GLU A N 1
ATOM 1647 C CA . GLU A 1 202 ? -4.974 10.868 13.947 1.00 91.69 202 GLU A CA 1
ATOM 1648 C C . GLU A 1 202 ? -5.836 10.991 15.223 1.00 91.69 202 GLU A C 1
ATOM 1650 O O . GLU A 1 202 ? -5.562 11.838 16.072 1.00 91.69 202 GLU A O 1
ATOM 1655 N N . GLU A 1 203 ? -6.805 10.093 15.413 1.00 93.69 203 GLU A N 1
ATOM 1656 C CA . GLU A 1 203 ? -7.632 9.967 16.619 1.00 93.69 203 GLU A CA 1
ATOM 1657 C C . GLU A 1 203 ? -6.805 9.588 17.862 1.00 93.69 203 GLU A C 1
ATOM 1659 O O . GLU A 1 203 ? -6.907 10.246 18.900 1.00 93.69 203 GLU A O 1
ATOM 1664 N N . ASP A 1 204 ? -5.922 8.587 17.756 1.00 89.31 204 ASP A N 1
ATOM 1665 C CA . ASP A 1 204 ? -5.038 8.178 18.858 1.00 89.31 204 ASP A CA 1
ATOM 1666 C C . ASP A 1 204 ? -4.035 9.282 19.248 1.00 89.31 204 ASP A C 1
ATOM 1668 O O . ASP A 1 204 ? -3.692 9.433 20.424 1.00 89.31 204 ASP A O 1
ATOM 1672 N N . TYR A 1 205 ? -3.604 10.107 18.284 1.00 86.06 205 TYR A N 1
ATOM 1673 C CA . TYR A 1 205 ? -2.802 11.302 18.558 1.00 86.06 205 TYR A CA 1
ATOM 1674 C C . TYR A 1 205 ? -3.605 12.367 19.321 1.00 86.06 205 TYR A C 1
ATOM 1676 O O . TYR A 1 205 ? -3.090 12.901 20.301 1.00 86.06 205 TYR A O 1
ATOM 1684 N N . VAL A 1 206 ? -4.850 12.660 18.920 1.00 86.94 206 VAL A N 1
ATOM 1685 C CA . VAL A 1 206 ? -5.719 13.643 19.600 1.00 86.94 206 VAL A CA 1
ATOM 1686 C C . VAL A 1 206 ? -5.985 13.238 21.052 1.00 86.94 206 VAL A C 1
ATOM 1688 O O . VAL A 1 206 ? -5.838 14.065 21.954 1.00 86.94 206 VAL A O 1
ATOM 1691 N N . ARG A 1 207 ? -6.290 11.959 21.293 1.00 90.62 207 ARG A N 1
ATOM 1692 C CA . ARG A 1 207 ? -6.398 11.372 22.636 1.00 90.62 207 ARG A CA 1
ATOM 1693 C C . ARG A 1 207 ? -5.108 11.562 23.444 1.00 90.62 207 ARG A C 1
ATOM 1695 O O . ARG A 1 207 ? -5.132 12.041 24.575 1.00 90.62 207 ARG A O 1
ATOM 1702 N N . TYR A 1 208 ? -3.955 11.248 22.849 1.00 80.50 208 TYR A N 1
ATOM 1703 C CA . TYR A 1 208 ? -2.651 11.351 23.513 1.00 80.50 208 TYR A CA 1
ATOM 1704 C C . TYR A 1 208 ? -2.124 12.796 23.680 1.00 80.50 208 TYR A C 1
ATOM 1706 O O . TYR A 1 208 ? -1.157 13.032 24.415 1.00 80.50 208 TYR A O 1
ATOM 1714 N N . GLU A 1 209 ? -2.734 13.793 23.035 1.00 78.62 209 GLU A N 1
ATOM 1715 C CA . GLU A 1 209 ? -2.515 15.214 23.345 1.00 78.62 209 GLU A CA 1
ATOM 1716 C C . GLU A 1 209 ? -3.400 15.718 24.500 1.00 78.62 209 GLU A C 1
ATOM 1718 O O . GLU A 1 209 ? -3.021 16.696 25.145 1.00 78.62 209 GLU A O 1
ATOM 1723 N N . GLN A 1 210 ? -4.495 15.019 24.823 1.00 85.12 210 GLN A N 1
ATOM 1724 C CA . GLN A 1 210 ? -5.376 15.298 25.972 1.00 85.12 210 GLN A CA 1
ATOM 1725 C C . GLN A 1 210 ? -4.963 14.563 27.267 1.00 85.12 210 GLN A C 1
ATOM 1727 O O . GLN A 1 210 ? -5.503 14.850 28.329 1.00 85.12 210 GLN A O 1
ATOM 1732 N N . ASP A 1 211 ? -3.952 13.685 27.194 1.00 84.19 211 ASP A N 1
ATOM 1733 C CA . ASP A 1 211 ? -3.408 12.870 28.304 1.00 84.19 211 ASP A CA 1
ATOM 1734 C C . ASP A 1 211 ? -4.391 11.812 28.866 1.00 84.19 211 ASP A C 1
ATOM 1736 O O . ASP A 1 211 ? -4.155 11.239 29.928 1.00 84.19 211 ASP A O 1
ATOM 1740 N N . GLU A 1 212 ? -5.462 11.501 28.125 1.00 85.00 212 GLU A N 1
ATOM 1741 C CA . GLU A 1 212 ? -6.430 10.448 28.469 1.00 85.00 212 GLU A CA 1
ATOM 1742 C C . GLU A 1 212 ? -5.893 9.038 28.157 1.00 85.00 212 GLU A C 1
ATOM 1744 O O . GLU A 1 212 ? -5.127 8.835 27.203 1.00 85.00 212 GLU A O 1
ATOM 1749 N N . ALA A 1 213 ? -6.306 8.033 28.940 1.00 85.56 213 ALA A N 1
ATOM 1750 C CA . ALA A 1 213 ? -5.981 6.627 28.678 1.00 85.56 213 ALA A CA 1
ATOM 1751 C C . ALA A 1 213 ? -6.629 6.136 27.369 1.00 85.56 213 ALA A C 1
ATOM 1753 O O . ALA A 1 213 ? -7.511 6.792 26.819 1.00 85.56 213 ALA A O 1
ATOM 1754 N N . PHE A 1 214 ? -6.196 4.990 26.829 1.00 88.44 214 PHE A N 1
ATOM 1755 C CA . PHE A 1 214 ? -6.887 4.425 25.658 1.00 88.44 214 PHE A CA 1
ATOM 1756 C C . PHE A 1 214 ? -8.253 3.859 26.066 1.00 88.44 214 PHE A C 1
ATOM 1758 O O . PHE A 1 214 ? -9.223 3.925 25.321 1.00 88.44 214 PHE A O 1
ATOM 1765 N N . GLU A 1 215 ? -8.305 3.333 27.281 1.00 86.62 215 GLU A N 1
ATOM 1766 C CA . GLU A 1 215 ? -9.408 2.604 27.885 1.00 86.62 215 GLU A CA 1
ATOM 1767 C C . GLU A 1 215 ? -10.574 3.526 28.301 1.00 86.62 215 GLU A C 1
ATOM 1769 O O . GLU A 1 215 ? -11.717 3.076 28.332 1.00 86.62 215 GLU A O 1
ATOM 1774 N N . ASP A 1 216 ? -10.296 4.814 28.548 1.00 88.50 216 ASP A N 1
ATOM 1775 C CA . ASP A 1 216 ? -11.290 5.845 28.892 1.00 88.50 216 ASP A CA 1
ATOM 1776 C C . ASP A 1 216 ? -11.840 6.591 27.652 1.00 88.50 216 ASP A C 1
ATOM 1778 O O . ASP A 1 216 ? -12.883 7.246 27.720 1.00 88.50 216 ASP A O 1
ATOM 1782 N N . TRP A 1 217 ? -11.161 6.500 26.499 1.00 91.12 217 TRP A N 1
ATOM 1783 C CA . TRP A 1 217 ? -11.487 7.289 25.307 1.00 91.12 217 TRP A CA 1
ATOM 1784 C C . TRP A 1 217 ? -12.704 6.738 24.555 1.00 91.12 217 TRP A C 1
ATOM 1786 O O . TRP A 1 217 ? -12.646 5.716 23.869 1.00 91.12 217 TRP A O 1
ATOM 1796 N N . THR A 1 218 ? -13.816 7.468 24.631 1.00 88.00 218 THR A N 1
ATOM 1797 C CA . THR A 1 218 ? -15.106 7.062 24.037 1.00 88.00 218 THR A CA 1
ATOM 1798 C C . THR A 1 218 ? -15.147 7.088 22.501 1.00 88.00 218 THR A C 1
ATOM 1800 O O . THR A 1 218 ? -15.968 6.386 21.902 1.00 88.00 218 THR A O 1
ATOM 1803 N N . GLY A 1 219 ? -14.239 7.837 21.864 1.00 91.12 219 GLY A N 1
ATOM 1804 C CA . GLY A 1 219 ? -14.168 8.040 20.414 1.00 91.12 219 GLY A CA 1
ATOM 1805 C C . GLY A 1 219 ? -14.612 9.440 19.974 1.00 91.12 219 GLY A C 1
ATOM 1806 O O . GLY A 1 219 ? -15.490 10.052 20.580 1.00 91.12 219 GLY A O 1
ATOM 1807 N N . MET A 1 220 ? -14.022 9.958 18.895 1.00 91.44 220 MET A N 1
ATOM 1808 C CA . MET A 1 220 ? -14.505 11.187 18.254 1.00 91.44 220 MET A CA 1
ATOM 1809 C C . MET A 1 220 ? -15.831 10.924 17.518 1.00 91.44 220 MET A C 1
ATOM 1811 O O . MET A 1 220 ? -15.983 9.848 16.936 1.00 91.44 220 MET A O 1
ATOM 1815 N N . PRO A 1 221 ? -16.768 11.893 17.456 1.00 90.94 221 PRO A N 1
ATOM 1816 C CA . PRO A 1 221 ? -17.997 11.754 16.673 1.00 90.94 221 PRO A CA 1
ATOM 1817 C C . PRO A 1 221 ? -17.710 11.487 15.188 1.00 90.94 221 PRO A C 1
ATOM 1819 O O . PRO A 1 221 ? -16.983 12.242 14.542 1.00 90.94 221 PRO A O 1
ATOM 1822 N N . GLY A 1 222 ? -18.266 10.403 14.643 1.00 88.81 222 GLY A N 1
ATOM 1823 C CA . GLY A 1 222 ? -17.968 9.914 13.290 1.00 88.81 222 GLY A CA 1
ATOM 1824 C C . GLY A 1 222 ? -16.572 9.292 13.122 1.00 88.81 222 GLY A C 1
ATOM 1825 O O . GLY A 1 222 ? -16.189 8.946 12.003 1.00 88.81 222 GLY A O 1
ATOM 1826 N N . GLY A 1 223 ? -15.812 9.157 14.212 1.00 94.06 223 GLY A N 1
ATOM 1827 C CA . GLY A 1 223 ? -14.463 8.601 14.257 1.00 94.06 223 GLY A CA 1
ATOM 1828 C C . GLY A 1 223 ? -14.416 7.080 14.123 1.00 94.06 223 GLY A C 1
ATOM 1829 O O . GLY A 1 223 ? -15.434 6.380 14.065 1.00 94.06 223 GLY A O 1
ATOM 1830 N N . THR A 1 224 ? -13.199 6.543 14.084 1.00 96.69 224 THR A N 1
ATOM 1831 C CA . THR A 1 224 ? -12.989 5.104 13.900 1.00 96.69 224 THR A CA 1
ATOM 1832 C C . THR A 1 224 ? -13.284 4.333 15.184 1.00 96.69 224 THR A C 1
ATOM 1834 O O . THR A 1 224 ? -13.833 3.233 15.119 1.00 96.69 224 THR A O 1
ATOM 1837 N N . ILE A 1 225 ? -12.987 4.907 16.354 1.00 96.88 225 ILE A N 1
ATOM 1838 C CA . ILE A 1 225 ? -13.286 4.267 17.644 1.00 96.88 225 ILE A CA 1
ATOM 1839 C C . ILE A 1 225 ? -14.804 4.174 17.876 1.00 96.88 225 ILE A C 1
ATOM 1841 O O . ILE A 1 225 ? -15.285 3.097 18.227 1.00 96.88 225 ILE A O 1
ATOM 1845 N N . GLU A 1 226 ? -15.584 5.218 17.561 1.00 96.06 226 GLU A N 1
ATOM 1846 C CA . GLU A 1 226 ? -17.060 5.161 17.609 1.00 96.06 226 GLU A CA 1
ATOM 1847 C C . GLU A 1 226 ? -17.611 4.057 16.687 1.00 96.06 226 GLU A C 1
ATOM 1849 O O . GLU A 1 226 ? -18.454 3.251 17.094 1.00 96.06 226 GLU A O 1
ATOM 1854 N N . TYR A 1 227 ? -17.094 3.961 15.456 1.00 97.44 227 TYR A N 1
ATOM 1855 C CA . TYR A 1 227 ? -17.508 2.927 14.508 1.00 97.44 227 TYR A CA 1
ATOM 1856 C C . TYR A 1 227 ? -17.230 1.505 15.025 1.00 97.44 227 TYR A C 1
ATOM 1858 O O . TYR A 1 227 ? -18.101 0.636 14.944 1.00 97.44 227 TYR A O 1
ATOM 1866 N N . VAL A 1 228 ? -16.047 1.264 15.593 1.00 97.50 228 VAL A N 1
ATOM 1867 C CA . VAL A 1 228 ? -1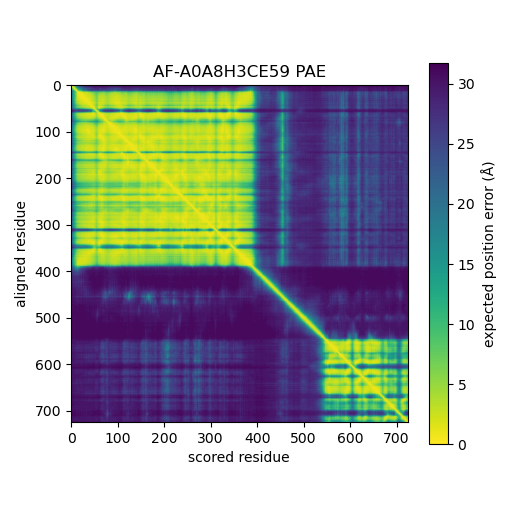5.665 -0.051 16.132 1.00 97.50 228 VAL A CA 1
ATOM 1868 C C . VAL A 1 228 ? -16.452 -0.392 17.401 1.00 97.50 228 VAL A C 1
ATOM 1870 O O . VAL A 1 228 ? -16.887 -1.535 17.548 1.00 97.50 228 VAL A O 1
ATOM 1873 N N . ASN A 1 229 ? -16.736 0.592 18.259 1.00 95.94 229 ASN A N 1
ATOM 1874 C CA . ASN A 1 229 ? -17.628 0.429 19.410 1.00 95.94 229 ASN A CA 1
ATOM 1875 C C . ASN A 1 229 ? -19.051 0.041 18.968 1.00 95.94 229 ASN A C 1
ATOM 1877 O O . ASN A 1 229 ? -19.656 -0.861 19.550 1.00 95.94 229 ASN A O 1
ATOM 1881 N N . ARG A 1 230 ? -19.566 0.637 17.882 1.00 95.12 230 ARG A N 1
ATOM 1882 C CA . ARG A 1 230 ? -20.851 0.244 17.277 1.00 95.12 230 ARG A CA 1
ATOM 1883 C C . ARG A 1 230 ? -20.817 -1.174 16.694 1.00 95.12 230 ARG A C 1
ATOM 1885 O O . ARG A 1 230 ? -21.786 -1.911 16.859 1.00 95.12 230 ARG A O 1
ATOM 1892 N N . LEU A 1 231 ? -19.709 -1.595 16.073 1.00 95.56 231 LEU A N 1
ATOM 1893 C CA . LEU A 1 231 ? -19.533 -2.987 15.628 1.00 95.56 231 LEU A CA 1
ATOM 1894 C C . LEU A 1 231 ? -19.506 -3.975 16.807 1.00 95.56 231 LEU A C 1
ATOM 1896 O O . LEU A 1 231 ? -20.063 -5.067 16.699 1.00 95.56 231 LEU A O 1
ATOM 1900 N N . ALA A 1 232 ? -18.892 -3.628 17.940 1.00 94.94 232 ALA A N 1
ATOM 1901 C CA . ALA A 1 232 ? -18.860 -4.496 19.122 1.00 94.94 232 ALA A CA 1
ATOM 1902 C C . ALA A 1 232 ? -20.268 -4.809 19.675 1.00 94.94 232 ALA A C 1
ATOM 1904 O O . ALA A 1 232 ? -20.476 -5.867 20.267 1.00 94.94 232 ALA A O 1
ATOM 1905 N N . GLN A 1 233 ? -21.232 -3.911 19.441 1.00 95.12 233 GLN A N 1
ATOM 1906 C CA . GLN A 1 233 ? -22.617 -3.988 19.919 1.00 95.12 233 GLN A CA 1
ATOM 1907 C C . GLN A 1 233 ? -23.587 -4.687 18.941 1.00 95.12 233 GLN A C 1
ATOM 1909 O O . GLN A 1 233 ? -24.773 -4.816 19.248 1.00 95.12 233 GLN A O 1
ATOM 1914 N N . GLU A 1 234 ? -23.133 -5.151 17.769 1.00 94.38 234 GLU A N 1
ATOM 1915 C CA . GLU A 1 234 ? -24.009 -5.839 16.807 1.00 94.38 234 GLU A CA 1
ATOM 1916 C C . GLU A 1 234 ? -24.577 -7.151 17.372 1.00 94.38 234 GLU A C 1
ATOM 1918 O O . GLU A 1 234 ? -23.838 -8.081 17.698 1.00 94.38 234 GLU A O 1
ATOM 1923 N N . ALA A 1 235 ? -25.906 -7.267 17.418 1.00 87.56 235 ALA A N 1
ATOM 1924 C CA . ALA A 1 235 ? -26.576 -8.500 17.816 1.00 87.56 235 ALA A CA 1
ATOM 1925 C C . ALA A 1 235 ? -26.397 -9.600 16.751 1.00 87.56 235 ALA A C 1
ATOM 1927 O O . ALA A 1 235 ? -26.776 -9.421 15.594 1.00 87.56 235 ALA A O 1
ATOM 1928 N N . ASN A 1 236 ? -25.882 -10.764 17.164 1.00 85.69 236 ASN A N 1
ATOM 1929 C CA . ASN A 1 236 ? -25.591 -11.923 16.303 1.00 85.69 236 ASN A CA 1
ATOM 1930 C C . ASN A 1 236 ? -24.673 -11.587 15.102 1.00 85.69 236 ASN A C 1
ATOM 1932 O O . ASN A 1 236 ? -25.081 -11.742 13.945 1.00 85.69 236 ASN A O 1
ATOM 1936 N N . PRO A 1 237 ? -23.429 -11.130 15.348 1.00 90.75 237 PRO A N 1
ATOM 1937 C CA . PRO A 1 237 ? -22.536 -10.683 14.289 1.00 90.75 237 PRO A CA 1
ATOM 1938 C C . PRO A 1 237 ? -22.117 -11.848 13.385 1.00 90.75 237 PRO A C 1
ATOM 1940 O O . PRO A 1 237 ? -21.840 -12.962 13.838 1.00 90.75 237 PRO A O 1
ATOM 1943 N N . ARG A 1 238 ? -22.030 -11.580 12.079 1.00 92.25 238 ARG A N 1
ATOM 1944 C CA . ARG A 1 238 ? -21.458 -12.525 11.106 1.00 92.25 238 ARG A CA 1
ATOM 1945 C C . ARG A 1 238 ? -19.950 -12.672 11.340 1.00 92.25 238 ARG A C 1
ATOM 1947 O O . ARG A 1 238 ? -19.334 -11.727 11.832 1.00 92.25 238 ARG A O 1
ATOM 1954 N N . PRO A 1 239 ? -19.312 -13.788 10.941 1.00 94.12 239 PRO A N 1
ATOM 1955 C CA . PRO A 1 239 ? -17.861 -13.908 11.030 1.00 94.12 239 PRO A CA 1
ATOM 1956 C C . PRO A 1 239 ? -17.176 -12.802 10.219 1.00 94.12 239 PRO A C 1
ATOM 1958 O O . PRO A 1 239 ? -17.501 -12.590 9.046 1.00 94.12 239 PRO A O 1
ATOM 1961 N N . ARG A 1 240 ? -16.258 -12.073 10.858 1.00 96.38 240 ARG A N 1
ATOM 1962 C CA . ARG A 1 240 ? -15.652 -10.856 10.305 1.00 96.38 240 ARG A CA 1
ATOM 1963 C C . ARG A 1 240 ? -14.293 -11.120 9.671 1.00 96.38 240 ARG A C 1
ATOM 1965 O O . ARG A 1 240 ? -13.510 -11.927 10.167 1.00 96.38 240 ARG A O 1
ATOM 1972 N N . ILE A 1 241 ? -14.003 -10.388 8.602 1.00 98.44 241 ILE A N 1
ATOM 1973 C CA . ILE A 1 241 ? -12.670 -10.265 8.004 1.00 98.44 241 ILE A CA 1
ATOM 1974 C C . ILE A 1 241 ? -12.304 -8.784 8.048 1.00 98.44 241 ILE A C 1
ATOM 1976 O O . ILE A 1 241 ? -13.096 -7.953 7.606 1.00 98.44 241 ILE A O 1
ATOM 1980 N N . LEU A 1 242 ? -11.140 -8.463 8.614 1.00 98.75 242 LEU A N 1
ATOM 1981 C CA . LEU A 1 242 ? -10.707 -7.085 8.848 1.00 98.75 242 LEU A CA 1
ATOM 1982 C C . LEU A 1 242 ? -9.744 -6.615 7.754 1.00 98.75 242 LEU A C 1
ATOM 1984 O O . LEU A 1 242 ? -8.755 -7.285 7.459 1.00 98.75 242 LEU A O 1
ATOM 1988 N N . PHE A 1 243 ? -10.007 -5.427 7.221 1.00 98.88 243 PHE A N 1
ATOM 1989 C CA . PHE A 1 243 ? -9.156 -4.702 6.289 1.00 98.88 243 PHE A CA 1
ATOM 1990 C C . PHE A 1 243 ? -8.726 -3.372 6.930 1.00 98.88 243 PHE A C 1
ATOM 1992 O O . PHE A 1 243 ? -9.568 -2.541 7.272 1.00 98.88 243 PHE A O 1
ATOM 1999 N N . THR A 1 244 ? -7.417 -3.179 7.106 1.00 98.69 244 THR A N 1
ATOM 2000 C CA . THR A 1 244 ? -6.791 -1.959 7.660 1.00 98.69 244 THR A CA 1
ATOM 2001 C C . THR A 1 244 ? -5.577 -1.607 6.809 1.00 98.69 244 THR A C 1
ATOM 2003 O O . THR A 1 244 ? -4.759 -2.483 6.571 1.00 98.69 244 THR A O 1
ATOM 2006 N N . HIS A 1 245 ? -5.447 -0.374 6.306 1.00 98.62 245 HIS A N 1
ATOM 2007 C CA . HIS A 1 245 ? -4.327 -0.051 5.409 1.00 98.62 245 HIS A CA 1
ATOM 2008 C C . HIS A 1 245 ? -2.993 -0.150 6.159 1.00 98.62 245 HIS A C 1
ATOM 2010 O O . HIS A 1 245 ? -2.146 -0.967 5.806 1.00 98.62 245 HIS A O 1
ATOM 2016 N N . ILE A 1 246 ? -2.875 0.584 7.270 1.00 98.62 246 ILE A N 1
ATOM 2017 C CA . ILE A 1 246 ? -1.726 0.492 8.173 1.00 98.62 246 ILE A CA 1
ATOM 2018 C C . ILE A 1 246 ? -1.774 -0.863 8.917 1.00 98.62 246 ILE A C 1
ATOM 2020 O O . ILE A 1 246 ? -2.814 -1.184 9.512 1.00 98.62 246 ILE A O 1
ATOM 2024 N N . PRO A 1 247 ? -0.685 -1.658 8.924 1.00 98.44 247 PRO A N 1
ATOM 2025 C CA . PRO A 1 247 ? -0.647 -2.967 9.574 1.00 98.44 247 PRO A CA 1
ATOM 2026 C C . PRO A 1 247 ? -0.727 -2.922 11.112 1.00 98.44 247 PRO A C 1
ATOM 2028 O O . PRO A 1 247 ? -0.347 -1.937 11.754 1.00 98.44 247 PRO A O 1
ATOM 2031 N N . LEU A 1 248 ? -1.175 -4.018 11.739 1.00 98.25 248 LEU A N 1
ATOM 2032 C CA . LEU A 1 248 ? -1.331 -4.077 13.201 1.00 98.25 248 LEU A CA 1
ATOM 2033 C C . LEU A 1 248 ? 0.012 -4.141 13.946 1.00 98.25 248 LEU A C 1
ATOM 2035 O O . LEU A 1 248 ? 0.994 -4.746 13.489 1.00 98.25 248 LEU A O 1
ATOM 2039 N N . SER A 1 249 ? 0.026 -3.545 15.144 1.00 95.75 249 SER A N 1
ATOM 2040 C CA . SER A 1 249 ? 1.206 -3.436 16.003 1.00 95.75 249 SER A CA 1
ATOM 2041 C C . SER A 1 249 ? 1.814 -4.796 16.330 1.00 95.75 249 SER A C 1
ATOM 2043 O O . SER A 1 249 ? 1.128 -5.722 16.748 1.00 95.75 249 SER A O 1
ATOM 2045 N N . ARG A 1 250 ? 3.137 -4.899 16.198 1.00 92.25 250 ARG A N 1
ATOM 2046 C CA . ARG A 1 250 ? 3.890 -6.143 16.405 1.00 92.25 250 ARG A CA 1
ATOM 2047 C C . ARG A 1 250 ? 5.204 -5.906 17.148 1.00 92.25 250 ARG A C 1
ATOM 2049 O O . ARG A 1 250 ? 5.622 -4.762 17.366 1.00 92.25 250 ARG A O 1
ATOM 2056 N N . SER A 1 251 ? 5.840 -6.992 17.583 1.00 87.25 251 SER A N 1
ATOM 2057 C CA . SER A 1 251 ? 7.204 -6.961 18.129 1.00 87.25 251 SER A CA 1
ATOM 2058 C C . SER A 1 251 ? 8.209 -6.617 17.026 1.00 87.25 251 SER A C 1
ATOM 2060 O O . SER A 1 251 ? 8.068 -7.091 15.904 1.00 87.25 251 SER A O 1
ATOM 2062 N N . ALA A 1 252 ? 9.264 -5.860 17.344 1.00 80.88 252 ALA A N 1
ATOM 2063 C CA . ALA A 1 252 ? 10.352 -5.581 16.397 1.00 80.88 252 ALA A CA 1
ATOM 2064 C C . ALA A 1 252 ? 11.142 -6.847 15.990 1.00 80.88 252 ALA A C 1
ATOM 2066 O O . ALA A 1 252 ? 11.829 -6.845 14.969 1.00 80.88 252 ALA A O 1
ATOM 2067 N N . LEU A 1 253 ? 11.015 -7.927 16.775 1.00 82.69 253 LEU A N 1
ATOM 2068 C CA . LEU A 1 253 ? 11.574 -9.256 16.500 1.00 82.69 253 LEU A CA 1
ATOM 2069 C C . LEU A 1 253 ? 10.618 -10.167 15.703 1.00 82.69 253 LEU A C 1
ATOM 2071 O O . LEU A 1 253 ? 10.965 -11.313 15.425 1.00 82.69 253 LEU A O 1
ATOM 2075 N N . ALA A 1 254 ? 9.411 -9.703 15.355 1.00 87.62 254 ALA A N 1
ATOM 2076 C CA . ALA A 1 254 ? 8.465 -10.497 14.578 1.00 87.62 254 ALA A CA 1
ATOM 2077 C C . ALA A 1 254 ? 9.000 -10.734 13.155 1.00 87.62 254 ALA A C 1
ATOM 2079 O O . ALA A 1 254 ? 9.336 -9.794 12.431 1.00 87.62 254 ALA A O 1
ATOM 2080 N N . THR A 1 255 ? 9.067 -12.004 12.753 1.00 91.19 255 THR A N 1
ATOM 2081 C CA . THR A 1 255 ? 9.420 -12.391 11.380 1.00 91.19 255 THR A CA 1
ATOM 2082 C C . THR A 1 255 ? 8.175 -12.385 10.497 1.00 91.19 255 THR A C 1
ATOM 2084 O O . THR A 1 255 ? 7.087 -12.709 10.960 1.00 91.19 255 THR A O 1
ATOM 2087 N N . CYS A 1 256 ? 8.343 -12.029 9.226 1.00 93.19 256 CYS A N 1
ATOM 2088 C CA . CYS A 1 256 ? 7.253 -11.848 8.262 1.00 93.19 256 CYS A CA 1
ATOM 2089 C C . CYS A 1 256 ? 6.920 -13.097 7.419 1.00 93.19 256 CYS A C 1
ATOM 2091 O O . CYS A 1 256 ? 6.274 -12.992 6.373 1.00 93.19 256 CYS A O 1
ATOM 2093 N N . GLY A 1 257 ? 7.410 -14.271 7.826 1.00 92.81 257 GLY A N 1
ATOM 2094 C CA . GLY A 1 257 ? 7.371 -15.487 7.013 1.00 92.81 257 GLY A CA 1
ATOM 2095 C C . GLY A 1 257 ? 8.347 -15.477 5.817 1.00 92.81 257 GLY A C 1
ATOM 2096 O O . GLY A 1 257 ? 9.066 -14.502 5.592 1.00 92.81 257 GLY A O 1
ATOM 2097 N N . PRO A 1 258 ? 8.404 -16.577 5.041 1.00 94.38 258 PRO A N 1
ATOM 2098 C CA . PRO A 1 258 ? 9.416 -16.793 4.001 1.00 94.38 258 PRO A CA 1
ATOM 2099 C C . PRO A 1 258 ? 9.110 -16.126 2.647 1.00 94.38 258 PRO A C 1
ATOM 2101 O O . PRO A 1 258 ? 9.926 -16.220 1.734 1.00 94.38 258 PRO A O 1
ATOM 2104 N N . LEU A 1 259 ? 7.939 -15.496 2.485 1.00 94.81 259 LEU A N 1
ATOM 2105 C CA . LEU A 1 259 ? 7.494 -14.887 1.218 1.00 94.81 259 LEU A CA 1
ATOM 2106 C C . LEU A 1 259 ? 7.826 -13.387 1.099 1.00 94.81 259 LEU A C 1
ATOM 2108 O O . LEU A 1 259 ? 7.598 -12.788 0.046 1.00 94.81 259 LEU A O 1
ATOM 2112 N N . ARG A 1 260 ? 8.379 -12.788 2.159 1.00 95.19 260 ARG A N 1
ATOM 2113 C CA . ARG A 1 260 ? 8.906 -11.419 2.162 1.00 95.19 260 ARG A CA 1
ATOM 2114 C C . ARG A 1 260 ? 10.233 -11.344 1.407 1.00 95.19 260 ARG A C 1
ATOM 2116 O O . ARG A 1 260 ? 11.053 -12.252 1.515 1.00 95.19 260 ARG A O 1
ATOM 2123 N N . GLU A 1 261 ? 10.503 -10.245 0.702 1.00 93.75 261 GLU A N 1
ATOM 2124 C CA . GLU A 1 261 ? 11.818 -10.038 0.086 1.00 93.75 261 GLU A CA 1
ATOM 2125 C C . GLU A 1 261 ? 12.884 -9.577 1.088 1.00 93.75 261 GLU A C 1
ATOM 2127 O O . GLU A 1 261 ? 14.040 -9.985 0.957 1.00 93.75 261 GLU A O 1
ATOM 2132 N N . ARG A 1 262 ? 12.560 -8.656 2.016 1.00 87.06 262 ARG A N 1
ATOM 2133 C CA . ARG A 1 262 ? 13.577 -7.986 2.861 1.00 87.06 262 ARG A CA 1
ATOM 2134 C C . ARG A 1 262 ? 13.112 -7.684 4.291 1.00 87.06 262 ARG A C 1
ATOM 2136 O O . ARG A 1 262 ? 12.172 -6.925 4.505 1.00 87.06 262 ARG A O 1
ATOM 2143 N N . GLY A 1 263 ? 13.870 -8.172 5.276 1.00 87.44 263 GLY A N 1
ATOM 2144 C CA . GLY A 1 263 ? 13.781 -7.740 6.678 1.00 87.44 263 GLY A CA 1
ATOM 2145 C C . GLY A 1 263 ? 12.445 -8.057 7.362 1.00 87.44 263 GLY A C 1
ATOM 2146 O O . GLY A 1 263 ? 11.908 -9.151 7.215 1.00 87.44 263 GLY A O 1
ATOM 2147 N N . SER A 1 264 ? 11.931 -7.095 8.126 1.00 88.62 264 SER A N 1
ATOM 2148 C CA . SER A 1 264 ? 10.618 -7.117 8.783 1.00 88.62 264 SER A CA 1
ATOM 2149 C C . SER A 1 264 ? 10.080 -5.687 8.913 1.00 88.62 264 SER A C 1
ATOM 2151 O O . SER A 1 264 ? 10.855 -4.734 8.787 1.00 88.62 264 SER A O 1
ATOM 2153 N N . ILE A 1 265 ? 8.777 -5.525 9.171 1.00 87.75 265 ILE A N 1
ATOM 2154 C CA . ILE A 1 265 ? 8.176 -4.198 9.377 1.00 87.75 265 ILE A CA 1
ATOM 2155 C C . ILE A 1 265 ? 8.705 -3.599 10.685 1.00 87.75 265 ILE A C 1
ATOM 2157 O O . ILE A 1 265 ? 8.431 -4.106 11.775 1.00 87.75 265 ILE A O 1
ATOM 2161 N N . GLN A 1 266 ? 9.478 -2.520 10.577 1.00 83.44 266 GLN A N 1
ATOM 2162 C CA . GLN A 1 266 ? 10.017 -1.794 11.725 1.00 83.44 266 GLN A CA 1
ATOM 2163 C C . GLN A 1 266 ? 9.097 -0.639 12.117 1.00 83.44 266 GLN A C 1
ATOM 2165 O O . GLN A 1 266 ? 8.495 0.007 11.260 1.00 83.44 266 GLN A O 1
ATOM 2170 N N . ARG A 1 267 ? 9.011 -0.353 13.422 1.00 80.56 267 ARG A N 1
ATOM 2171 C CA . ARG A 1 267 ? 8.238 0.784 13.944 1.00 80.56 267 ARG A CA 1
ATOM 2172 C C . ARG A 1 267 ? 8.851 2.093 13.446 1.00 80.56 267 ARG A C 1
ATOM 2174 O O . ARG A 1 267 ? 10.009 2.384 13.736 1.00 80.56 267 ARG A O 1
ATOM 2181 N N . GLY A 1 268 ? 8.054 2.881 12.736 1.00 73.56 268 GLY A N 1
ATOM 2182 C CA . GLY A 1 268 ? 8.426 4.182 12.197 1.00 73.56 268 GLY A CA 1
ATOM 2183 C C . GLY A 1 268 ? 7.183 5.041 12.000 1.00 73.56 268 GLY A C 1
ATOM 2184 O O . GLY A 1 268 ? 6.099 4.516 11.758 1.00 73.56 268 GLY A O 1
ATOM 2185 N N . ALA A 1 269 ? 7.345 6.352 12.152 1.00 81.56 269 ALA A N 1
ATOM 2186 C CA . ALA A 1 269 ? 6.313 7.350 11.907 1.00 81.56 269 ALA A CA 1
ATOM 2187 C C . ALA A 1 269 ? 6.976 8.672 11.513 1.00 81.56 269 ALA A C 1
ATOM 2189 O O . ALA A 1 269 ? 8.078 8.988 11.974 1.00 81.56 269 ALA A O 1
ATOM 2190 N N . GLY A 1 270 ? 6.297 9.455 10.684 1.00 75.44 270 GLY A N 1
ATOM 2191 C CA . GLY A 1 270 ? 6.781 10.744 10.215 1.00 75.44 270 GLY A CA 1
ATOM 2192 C C . GLY A 1 270 ? 5.680 11.549 9.538 1.00 75.44 270 GLY A C 1
ATOM 2193 O O . GLY A 1 270 ? 4.495 11.339 9.774 1.00 75.44 270 GLY A O 1
ATOM 2194 N N . VAL A 1 271 ? 6.066 12.512 8.703 1.00 75.25 271 VAL A N 1
ATOM 2195 C CA . VAL A 1 271 ? 5.099 13.383 8.022 1.00 75.25 271 VAL A CA 1
ATOM 2196 C C . VAL A 1 271 ? 4.404 12.600 6.903 1.00 75.25 271 VAL A C 1
ATOM 2198 O O . VAL A 1 271 ? 5.016 12.345 5.867 1.00 75.25 271 VAL A O 1
ATOM 2201 N N . GLY A 1 272 ? 3.130 12.241 7.095 1.00 79.19 272 GLY A N 1
ATOM 2202 C CA . GLY A 1 272 ? 2.326 11.512 6.108 1.00 79.19 272 GLY A CA 1
ATOM 2203 C C . GLY A 1 272 ? 2.466 9.988 6.101 1.00 79.19 272 GLY A C 1
ATOM 2204 O O . GLY A 1 272 ? 2.029 9.379 5.126 1.00 79.19 272 GLY A O 1
ATOM 2205 N N . TYR A 1 273 ? 3.080 9.376 7.122 1.00 87.75 273 TYR A N 1
ATOM 2206 C CA . TYR A 1 273 ? 3.199 7.915 7.223 1.00 87.75 273 TYR A CA 1
ATOM 2207 C C . TYR A 1 273 ? 3.363 7.430 8.673 1.00 87.75 273 TYR A C 1
ATOM 2209 O O . TYR A 1 273 ? 3.975 8.113 9.502 1.00 87.75 273 TYR A O 1
ATOM 2217 N N . GLN A 1 274 ? 2.874 6.220 8.957 1.00 88.31 274 GLN A N 1
ATOM 2218 C CA . GLN A 1 274 ? 3.173 5.462 10.174 1.00 88.31 274 GLN A CA 1
ATOM 2219 C C . GLN A 1 274 ? 3.062 3.960 9.878 1.00 88.31 274 GLN A C 1
ATOM 2221 O O . GLN A 1 274 ? 1.962 3.465 9.694 1.00 88.31 274 GLN A O 1
ATOM 2226 N N . ASN A 1 275 ? 4.185 3.238 9.927 1.00 89.56 275 ASN A N 1
ATOM 2227 C CA . ASN A 1 275 ? 4.329 1.864 9.414 1.00 89.56 275 ASN A CA 1
ATOM 2228 C C . ASN A 1 275 ? 3.492 0.788 10.146 1.00 89.56 275 ASN A C 1
ATOM 2230 O O . ASN A 1 275 ? 3.460 -0.367 9.728 1.00 89.56 275 ASN A O 1
ATOM 2234 N N . LEU A 1 276 ? 2.982 1.100 11.343 1.00 95.12 276 LEU A N 1
ATOM 2235 C CA . LEU A 1 276 ? 2.314 0.167 12.259 1.00 95.12 276 LEU A CA 1
ATOM 2236 C C . LEU A 1 276 ? 1.345 0.929 13.174 1.00 95.12 276 LEU A C 1
ATOM 2238 O O . LEU A 1 276 ? 1.704 1.975 13.719 1.00 95.12 276 LEU A O 1
ATOM 2242 N N . LEU A 1 277 ? 0.158 0.379 13.433 1.00 96.12 277 LEU A N 1
ATOM 2243 C CA . LEU A 1 277 ? -0.773 0.930 14.426 1.00 96.12 277 LEU A CA 1
ATOM 2244 C C . LEU A 1 277 ? -0.218 0.846 15.866 1.00 96.12 277 LEU A C 1
ATOM 2246 O O . LEU A 1 277 ? 0.705 0.081 16.174 1.00 96.12 277 LEU A O 1
ATOM 2250 N N . GLY A 1 278 ? -0.789 1.646 16.774 1.00 91.81 278 GLY A N 1
ATOM 2251 C CA . GLY A 1 278 ? -0.468 1.613 18.205 1.00 91.81 278 GLY A CA 1
ATOM 2252 C C . GLY A 1 278 ? -0.834 0.270 18.853 1.00 91.81 278 GLY A C 1
ATOM 2253 O O . GLY A 1 278 ? -1.676 -0.468 18.336 1.00 91.81 278 GLY A O 1
ATOM 2254 N N . ARG A 1 279 ? -0.196 -0.085 19.983 1.00 92.81 279 ARG A N 1
ATOM 2255 C CA . ARG A 1 279 ? -0.456 -1.378 20.656 1.00 92.81 279 ARG A CA 1
ATOM 2256 C C . ARG A 1 279 ? -1.897 -1.459 21.162 1.00 92.81 279 ARG A C 1
ATOM 2258 O O . ARG A 1 279 ? -2.587 -2.406 20.809 1.00 92.81 279 ARG A O 1
ATOM 2265 N N . HIS A 1 280 ? -2.332 -0.467 21.942 1.00 92.50 280 HIS A N 1
ATOM 2266 C CA . HIS A 1 280 ? -3.691 -0.406 22.494 1.00 92.50 280 HIS A CA 1
ATOM 2267 C C . HIS A 1 280 ? -4.716 -0.319 21.356 1.00 92.50 280 HIS A C 1
ATOM 2269 O O . HIS A 1 280 ? -5.622 -1.137 21.291 1.00 92.50 280 HIS A O 1
ATOM 2275 N N . THR A 1 281 ? -4.459 0.542 20.368 1.00 94.44 281 THR A N 1
ATOM 2276 C CA . THR A 1 281 ? -5.216 0.667 19.113 1.00 94.44 281 THR A CA 1
ATOM 2277 C C . THR A 1 281 ? -5.425 -0.673 18.397 1.00 94.44 281 THR A C 1
ATOM 2279 O O . THR A 1 281 ? -6.533 -0.996 17.983 1.00 94.44 281 THR A O 1
ATOM 2282 N N . SER A 1 282 ? -4.368 -1.481 18.262 1.00 96.69 282 SER A N 1
ATOM 2283 C CA . SER A 1 282 ? -4.440 -2.785 17.589 1.00 96.69 282 SER A CA 1
ATOM 2284 C C . SER A 1 282 ? -5.190 -3.814 18.431 1.00 96.69 282 SER A C 1
ATOM 2286 O O . SER A 1 282 ? -6.011 -4.550 17.895 1.00 96.69 282 SER A O 1
ATOM 2288 N N . GLN A 1 283 ? -4.943 -3.839 19.743 1.00 95.06 283 GLN A N 1
ATOM 2289 C CA . GLN A 1 283 ? -5.625 -4.734 20.678 1.00 95.06 283 GLN A CA 1
ATOM 2290 C C . GLN A 1 283 ? -7.136 -4.451 20.705 1.00 95.06 283 GLN A C 1
ATOM 2292 O O . GLN A 1 283 ? -7.939 -5.358 20.521 1.00 95.06 283 GLN A O 1
ATOM 2297 N N . PHE A 1 284 ? -7.512 -3.172 20.779 1.00 95.62 284 PHE A N 1
ATOM 2298 C CA . PHE A 1 284 ? -8.885 -2.684 20.673 1.00 95.62 284 PHE A CA 1
ATOM 2299 C C . PHE A 1 284 ? -9.592 -3.150 19.393 1.00 95.62 284 PHE A C 1
ATOM 2301 O O . PHE A 1 284 ? -10.722 -3.635 19.472 1.00 95.62 284 PHE A O 1
ATOM 2308 N N . LEU A 1 285 ? -8.936 -3.064 18.225 1.00 97.50 285 LEU A N 1
ATOM 2309 C CA . LEU A 1 285 ? -9.492 -3.595 16.975 1.00 97.50 285 LEU A CA 1
ATOM 2310 C C . LEU A 1 285 ? -9.715 -5.112 17.058 1.00 97.50 285 LEU A C 1
ATOM 2312 O O . LEU A 1 285 ? -10.770 -5.594 16.649 1.00 97.50 285 LEU A O 1
ATOM 2316 N N . LEU A 1 286 ? -8.754 -5.873 17.589 1.00 96.81 286 LEU A N 1
ATOM 2317 C CA . LEU A 1 286 ? -8.871 -7.330 17.685 1.00 96.81 286 LEU A CA 1
ATOM 2318 C C . LEU A 1 286 ? -9.979 -7.767 18.648 1.00 96.81 286 LEU A C 1
ATOM 2320 O O . LEU A 1 286 ? -10.799 -8.609 18.278 1.00 96.81 286 LEU A O 1
ATOM 2324 N N . ASP A 1 287 ? -10.053 -7.167 19.834 1.00 93.69 287 ASP A N 1
ATOM 2325 C CA . ASP A 1 287 ? -10.985 -7.583 20.883 1.00 93.69 287 ASP A CA 1
ATOM 2326 C C . ASP A 1 287 ? -12.428 -7.114 20.632 1.00 93.69 287 ASP A C 1
ATOM 2328 O O . ASP A 1 287 ? -13.362 -7.794 21.057 1.00 93.69 287 ASP A O 1
ATOM 2332 N N . ASN A 1 288 ? -12.647 -6.017 19.894 1.00 94.88 288 ASN A N 1
ATOM 2333 C CA . ASN A 1 288 ? -13.995 -5.545 19.537 1.00 94.88 288 ASN A CA 1
ATOM 2334 C C . ASN A 1 288 ? -14.510 -6.122 18.209 1.00 94.88 288 ASN A C 1
ATOM 2336 O O . ASN A 1 288 ? -15.677 -6.508 18.105 1.00 94.88 288 ASN A O 1
ATOM 2340 N N . ILE A 1 289 ? -13.655 -6.218 17.183 1.00 96.19 289 ILE A N 1
ATOM 2341 C CA . ILE A 1 289 ? -14.067 -6.732 15.867 1.00 96.19 289 ILE A CA 1
ATOM 2342 C C . ILE A 1 289 ? -14.098 -8.267 15.875 1.00 96.19 289 ILE A C 1
ATOM 2344 O O . ILE A 1 289 ? -14.993 -8.843 15.257 1.00 96.19 289 ILE A O 1
ATOM 2348 N N . LYS A 1 290 ? -13.170 -8.920 16.592 1.00 94.69 290 LYS A N 1
ATOM 2349 C CA . LYS A 1 290 ? -12.969 -10.384 16.653 1.00 94.69 290 LYS A CA 1
ATOM 2350 C C . LYS A 1 290 ? -12.865 -11.042 15.259 1.00 94.69 290 LYS A C 1
ATOM 2352 O O . LYS A 1 290 ? -13.663 -11.924 14.928 1.00 94.69 290 LYS A O 1
ATOM 2357 N N . PRO A 1 291 ? -11.926 -10.595 14.397 1.00 96.50 291 PRO A N 1
ATOM 2358 C CA . PRO A 1 291 ? -11.825 -11.062 13.015 1.00 96.50 291 PRO A CA 1
ATOM 2359 C C . PRO A 1 291 ? -11.215 -12.470 12.895 1.00 96.50 291 PRO A C 1
ATOM 2361 O O . PRO A 1 291 ? -10.332 -12.851 13.658 1.00 96.50 291 PRO A O 1
ATOM 2364 N N . LEU A 1 292 ? -11.628 -13.216 11.865 1.00 95.12 292 LEU A N 1
ATOM 2365 C CA . LEU A 1 292 ? -11.046 -14.516 11.494 1.00 95.12 292 LEU A CA 1
ATOM 2366 C C . LEU A 1 292 ? -9.634 -14.393 10.893 1.00 95.12 292 LEU A C 1
ATOM 2368 O O . LEU A 1 292 ? -8.809 -15.299 11.015 1.00 95.12 292 LEU A O 1
ATOM 2372 N N . VAL A 1 293 ? -9.386 -13.291 10.185 1.00 97.69 293 VAL A N 1
ATOM 2373 C CA . VAL A 1 293 ? -8.126 -12.947 9.515 1.00 97.69 293 VAL A CA 1
ATOM 2374 C C . VAL A 1 293 ? -8.095 -11.435 9.277 1.00 97.69 293 VAL A C 1
ATOM 2376 O O . VAL A 1 293 ? -9.148 -10.802 9.134 1.00 97.69 293 VAL A O 1
ATOM 2379 N N . VAL A 1 294 ? -6.892 -10.867 9.242 1.00 98.75 294 VAL A N 1
ATOM 2380 C CA . VAL A 1 294 ? -6.638 -9.448 8.962 1.00 98.75 294 VAL A CA 1
ATOM 2381 C C . VAL A 1 294 ? -5.820 -9.320 7.674 1.00 98.75 294 VAL A C 1
ATOM 2383 O O . VAL A 1 294 ? -4.858 -10.066 7.484 1.00 98.75 294 VAL A O 1
ATOM 2386 N N . PHE A 1 295 ? -6.166 -8.368 6.810 1.00 98.88 295 PHE A N 1
ATOM 2387 C CA . PHE A 1 295 ? -5.385 -8.010 5.624 1.00 98.88 295 PHE A CA 1
ATOM 2388 C C . PHE A 1 295 ? -4.994 -6.523 5.658 1.00 98.88 295 PHE A C 1
ATOM 2390 O O . PHE A 1 295 ? -5.840 -5.675 5.953 1.00 98.88 295 PHE A O 1
ATOM 2397 N N . SER A 1 296 ? -3.729 -6.217 5.349 1.00 98.75 296 SER A N 1
ATOM 2398 C CA . SER A 1 296 ? -3.163 -4.855 5.374 1.00 98.75 296 SER A CA 1
ATOM 2399 C C . SER A 1 296 ? -2.307 -4.497 4.147 1.00 98.75 296 SER A C 1
ATOM 2401 O O . SER A 1 296 ? -2.103 -5.350 3.285 1.00 98.75 296 SER A O 1
ATOM 2403 N N . GLY A 1 297 ? -1.869 -3.236 4.035 1.00 97.88 297 GLY A N 1
ATOM 2404 C CA . GLY A 1 297 ? -1.022 -2.676 2.962 1.00 97.88 297 GLY A CA 1
ATOM 2405 C C . GLY A 1 297 ? 0.160 -1.873 3.537 1.00 97.88 297 GLY A C 1
ATOM 2406 O O . GLY A 1 297 ? 0.793 -2.357 4.478 1.00 97.88 297 GLY A O 1
ATOM 2407 N N . ASP A 1 298 ? 0.432 -0.673 2.997 1.00 97.38 298 ASP A N 1
ATOM 2408 C CA . ASP A 1 298 ? 1.390 0.376 3.461 1.00 97.38 298 ASP A CA 1
ATOM 2409 C C . ASP A 1 298 ? 2.890 -0.008 3.442 1.00 97.38 298 ASP A C 1
ATOM 2411 O O . ASP A 1 298 ? 3.728 0.722 2.920 1.00 97.38 298 ASP A O 1
ATOM 2415 N N . ASP A 1 299 ? 3.267 -1.186 3.937 1.00 95.31 299 ASP A N 1
ATOM 2416 C CA . ASP A 1 299 ? 4.665 -1.653 3.971 1.00 95.31 299 ASP A CA 1
ATOM 2417 C C . ASP A 1 299 ? 5.178 -2.183 2.607 1.00 95.31 299 ASP A C 1
ATOM 2419 O O . ASP A 1 299 ? 6.372 -2.449 2.432 1.00 95.31 299 ASP A O 1
ATOM 2423 N N . HIS A 1 300 ? 4.293 -2.296 1.611 1.00 96.62 300 HIS A N 1
ATOM 2424 C CA . HIS A 1 300 ? 4.535 -2.722 0.224 1.00 96.62 300 HIS A CA 1
ATOM 2425 C C . HIS A 1 300 ? 5.076 -4.155 0.012 1.00 96.62 300 HIS A C 1
ATOM 2427 O O . HIS A 1 300 ? 4.947 -4.692 -1.092 1.00 96.62 300 HIS A O 1
ATOM 2433 N N . ASP A 1 301 ? 5.690 -4.809 1.003 1.00 96.94 301 ASP A N 1
ATOM 2434 C CA . ASP A 1 301 ? 6.215 -6.181 0.926 1.00 96.94 301 ASP A CA 1
ATOM 2435 C C . ASP A 1 301 ? 5.338 -7.164 1.727 1.00 96.94 301 ASP A C 1
ATOM 2437 O O . ASP A 1 301 ? 4.648 -6.785 2.667 1.00 96.94 301 ASP A O 1
ATOM 2441 N N . TYR A 1 302 ? 5.351 -8.453 1.366 1.00 97.62 302 TYR A N 1
ATOM 2442 C CA . TYR A 1 302 ? 4.549 -9.454 2.078 1.00 97.62 302 TYR A CA 1
ATOM 2443 C C . TYR A 1 302 ? 4.986 -9.525 3.547 1.00 97.62 302 TYR A C 1
ATOM 2445 O O . TYR A 1 302 ? 6.185 -9.549 3.849 1.00 97.62 302 TYR A O 1
ATOM 2453 N N . CYS A 1 303 ? 4.034 -9.599 4.473 1.00 97.19 303 CYS A N 1
ATOM 2454 C CA . CYS A 1 303 ? 4.333 -9.946 5.857 1.00 97.19 303 CYS A CA 1
ATOM 2455 C C . CYS A 1 303 ? 3.200 -10.745 6.488 1.00 97.19 303 CYS A C 1
ATOM 2457 O O . CYS A 1 303 ? 2.120 -10.211 6.714 1.00 97.19 303 CYS A O 1
ATOM 2459 N N . GLU A 1 304 ? 3.469 -12.004 6.825 1.00 97.00 304 GLU A N 1
ATOM 2460 C CA . GLU A 1 304 ? 2.559 -12.827 7.618 1.00 97.00 304 GLU A CA 1
ATOM 2461 C C . GLU A 1 304 ? 2.996 -12.837 9.083 1.00 97.00 304 GLU A C 1
ATOM 2463 O O . GLU A 1 304 ? 4.157 -13.107 9.396 1.00 97.00 304 GLU A O 1
ATOM 2468 N N . VAL A 1 305 ? 2.056 -12.547 9.981 1.00 96.06 305 VAL A N 1
ATOM 2469 C CA . VAL A 1 305 ? 2.256 -12.536 11.435 1.00 96.06 305 VAL A CA 1
ATOM 2470 C C . VAL A 1 305 ? 1.007 -13.085 12.132 1.00 96.06 305 VAL A C 1
ATOM 2472 O O . VAL A 1 305 ? -0.068 -13.172 11.535 1.00 96.06 305 VAL A O 1
ATOM 2475 N N . ARG A 1 306 ? 1.134 -13.489 13.399 1.00 95.88 306 ARG A N 1
ATOM 2476 C CA . ARG A 1 306 ? -0.004 -13.858 14.250 1.00 95.88 306 ARG A CA 1
ATOM 2477 C C . ARG A 1 306 ? -0.031 -13.004 15.508 1.00 95.88 306 ARG A C 1
ATOM 2479 O O . ARG A 1 306 ? 1.011 -12.808 16.130 1.00 95.88 306 ARG A O 1
ATOM 2486 N N . HIS A 1 307 ? -1.221 -12.544 15.873 1.00 94.88 307 HIS A N 1
ATOM 2487 C CA . HIS A 1 307 ? -1.479 -11.714 17.050 1.00 94.88 307 HIS A CA 1
ATOM 2488 C C . HIS A 1 307 ? -2.310 -12.490 18.073 1.00 94.88 307 HIS A C 1
ATOM 2490 O O . HIS A 1 307 ? -3.228 -13.194 17.646 1.00 94.88 307 HIS A O 1
ATOM 2496 N N . PRO A 1 308 ? -2.028 -12.386 19.384 1.00 90.44 308 PRO A N 1
ATOM 2497 C CA . PRO A 1 308 ? -2.889 -12.947 20.426 1.00 90.44 308 PRO A CA 1
ATOM 2498 C C . PRO A 1 308 ? -4.249 -12.231 20.476 1.00 90.44 308 PRO A C 1
ATOM 2500 O O . PRO A 1 308 ? -4.347 -11.060 20.114 1.00 90.44 308 PRO A O 1
ATOM 2503 N N . ILE A 1 309 ? -5.290 -12.932 20.934 1.00 84.31 309 ILE A N 1
ATOM 2504 C CA . ILE A 1 309 ? -6.635 -12.374 21.167 1.00 84.31 309 ILE A CA 1
ATOM 2505 C C . ILE A 1 309 ? -7.025 -12.651 22.622 1.00 84.31 309 ILE A C 1
ATOM 2507 O O . ILE A 1 309 ? -7.252 -13.809 22.981 1.00 84.31 309 ILE A O 1
ATOM 2511 N N . GLY A 1 310 ? -7.095 -11.610 23.456 1.00 68.31 310 GLY A N 1
ATOM 2512 C CA . GLY A 1 310 ? -7.133 -11.730 24.919 1.00 68.31 310 GLY A CA 1
ATOM 2513 C C . GLY A 1 310 ? -5.850 -12.331 25.523 1.00 68.31 310 GLY A C 1
ATOM 2514 O O . GLY A 1 310 ? -5.265 -13.261 24.967 1.00 68.31 310 GLY A O 1
ATOM 2515 N N . ASP A 1 311 ? -5.410 -11.820 26.675 1.00 60.53 311 ASP A N 1
ATOM 2516 C CA . ASP A 1 311 ? -4.089 -12.159 27.236 1.00 60.53 311 ASP A CA 1
ATOM 2517 C C . ASP A 1 311 ? -3.928 -13.649 27.631 1.00 60.53 311 ASP A C 1
ATOM 2519 O O . ASP A 1 311 ? -2.847 -14.207 27.449 1.00 60.53 311 ASP A O 1
ATOM 2523 N N . ASP A 1 312 ? -4.996 -14.322 28.084 1.00 61.16 312 ASP A N 1
ATOM 2524 C CA . ASP A 1 312 ? -4.940 -15.702 28.614 1.00 61.16 312 ASP A CA 1
ATOM 2525 C C . ASP A 1 312 ? -5.463 -16.803 27.662 1.00 61.16 312 ASP A C 1
ATOM 2527 O O . ASP A 1 312 ? -5.394 -17.991 27.983 1.00 61.16 312 ASP A O 1
ATOM 2531 N N . SER A 1 313 ? -6.027 -16.465 26.495 1.00 62.31 313 SER A N 1
ATOM 2532 C CA . SER A 1 313 ? -6.824 -17.438 25.717 1.00 62.31 313 SER A CA 1
ATOM 2533 C C . SER A 1 313 ? -6.002 -18.458 24.912 1.00 62.31 313 SER A C 1
ATOM 2535 O O . SER A 1 313 ? -6.533 -19.483 24.476 1.00 62.31 313 SER A O 1
ATOM 2537 N N . GLY A 1 314 ? -4.733 -18.144 24.627 1.00 75.12 314 GLY A N 1
ATOM 2538 C CA . GLY A 1 314 ? -3.885 -18.874 23.676 1.00 75.12 314 GLY A CA 1
ATOM 2539 C C . GLY A 1 314 ? -4.334 -18.797 22.205 1.00 75.12 314 GLY A C 1
ATOM 2540 O O . GLY A 1 314 ? -3.654 -19.336 21.329 1.00 75.12 314 GLY A O 1
ATOM 2541 N N . GLN A 1 315 ? -5.456 -18.135 21.902 1.00 85.12 315 GLN A N 1
ATOM 2542 C CA . GLN A 1 315 ? -5.957 -17.962 20.540 1.00 85.12 315 GLN A CA 1
ATOM 2543 C C . GLN A 1 315 ? -5.153 -16.888 19.806 1.00 85.12 315 GLN A C 1
ATOM 2545 O O . GLN A 1 315 ? -4.699 -15.908 20.397 1.00 85.12 315 GLN A O 1
ATOM 2550 N N . THR A 1 316 ? -4.990 -17.063 18.492 1.00 93.69 316 THR A N 1
ATOM 2551 C CA . THR A 1 316 ? -4.315 -16.075 17.645 1.00 93.69 316 THR A CA 1
ATOM 2552 C C . THR A 1 316 ? -5.047 -15.864 16.327 1.00 93.69 316 THR A C 1
ATOM 2554 O O . THR A 1 316 ? -5.537 -16.821 15.725 1.00 93.69 316 THR A O 1
ATOM 2557 N N . VAL A 1 317 ? -5.070 -14.619 15.851 1.00 95.94 317 VAL A N 1
ATOM 2558 C CA . VAL A 1 317 ? -5.498 -14.268 14.489 1.00 95.94 317 VAL A CA 1
ATOM 2559 C C . VAL A 1 317 ? -4.272 -14.087 13.598 1.00 95.94 317 VAL A C 1
ATOM 2561 O O . VAL A 1 317 ? -3.245 -13.566 14.035 1.00 95.94 317 VAL A O 1
ATOM 2564 N N . ARG A 1 318 ? -4.368 -14.514 12.337 1.00 97.25 318 ARG A N 1
ATOM 2565 C CA . ARG A 1 318 ? -3.350 -14.245 11.313 1.00 97.25 318 ARG A CA 1
ATOM 2566 C C . ARG A 1 318 ? -3.609 -12.887 10.666 1.00 97.25 318 ARG A C 1
ATOM 2568 O O . ARG A 1 318 ? -4.727 -12.616 10.233 1.00 97.25 318 ARG A O 1
ATOM 2575 N N . GLU A 1 319 ? -2.563 -12.083 10.547 1.00 98.31 319 GLU A N 1
ATOM 2576 C CA . GLU A 1 319 ? -2.528 -10.922 9.662 1.00 98.31 319 GLU A CA 1
ATOM 2577 C C . GLU A 1 319 ? -1.621 -11.216 8.463 1.00 98.31 319 GLU A C 1
ATOM 2579 O O . GLU A 1 319 ? -0.549 -11.806 8.624 1.00 98.31 319 GLU A O 1
ATOM 2584 N N . ILE A 1 320 ? -2.042 -10.772 7.277 1.00 98.56 320 ILE A N 1
ATOM 2585 C CA . ILE A 1 320 ? -1.190 -10.656 6.092 1.00 98.56 320 ILE A CA 1
ATOM 2586 C C . ILE A 1 320 ? -1.164 -9.201 5.634 1.00 98.56 320 ILE A C 1
ATOM 2588 O O . ILE A 1 320 ? -2.163 -8.684 5.134 1.00 98.56 320 ILE A O 1
ATOM 2592 N N . SER A 1 321 ? 0.005 -8.574 5.717 1.00 98.19 321 SER A N 1
ATOM 2593 C CA . SER A 1 321 ? 0.309 -7.384 4.924 1.00 98.19 321 SER A CA 1
ATOM 2594 C C . SER A 1 321 ? 0.522 -7.838 3.478 1.00 98.19 321 SER A C 1
ATOM 2596 O O . SER A 1 321 ? 1.412 -8.645 3.188 1.00 98.19 321 SER A O 1
ATOM 2598 N N . VAL A 1 322 ? -0.379 -7.412 2.595 1.00 98.50 322 VAL A N 1
ATOM 2599 C CA . VAL A 1 322 ? -0.451 -7.796 1.185 1.00 98.50 322 VAL A CA 1
ATOM 2600 C C . VAL A 1 322 ? 0.577 -6.987 0.403 1.00 98.50 322 VAL A C 1
ATOM 2602 O O . VAL A 1 322 ? 0.721 -5.784 0.574 1.00 98.50 322 VAL A O 1
ATOM 2605 N N . LYS A 1 323 ? 1.304 -7.669 -0.480 1.00 97.62 323 LYS A N 1
ATOM 2606 C CA . LYS A 1 323 ? 2.380 -7.076 -1.274 1.00 97.62 323 LYS A CA 1
ATOM 2607 C C . LYS A 1 323 ? 1.822 -6.104 -2.321 1.00 97.62 323 LYS A C 1
ATOM 2609 O O . LYS A 1 323 ? 0.889 -6.471 -3.035 1.00 97.62 323 LYS A O 1
ATOM 2614 N N . SER A 1 324 ? 2.436 -4.925 -2.452 1.00 98.25 324 SER A N 1
ATOM 2615 C CA . SER A 1 324 ? 2.035 -3.869 -3.393 1.00 98.25 324 SER A CA 1
ATOM 2616 C C . SER A 1 324 ? 1.901 -4.399 -4.823 1.00 98.25 324 SER A C 1
ATOM 2618 O O . SER A 1 324 ? 2.741 -5.164 -5.313 1.00 98.25 324 SER A O 1
ATOM 2620 N N . PHE A 1 325 ? 0.860 -3.949 -5.522 1.00 98.50 325 PHE A N 1
ATOM 2621 C CA . PHE A 1 325 ? 0.626 -4.239 -6.938 1.00 98.50 325 PHE A CA 1
ATOM 2622 C C . PHE A 1 325 ? 1.534 -3.416 -7.874 1.00 98.50 325 PHE A C 1
ATOM 2624 O O . PHE A 1 325 ? 1.650 -3.722 -9.065 1.00 98.50 325 PHE A O 1
ATOM 2631 N N . SER A 1 326 ? 2.199 -2.381 -7.351 1.00 97.56 326 SER A N 1
ATOM 2632 C CA . SER A 1 326 ? 3.015 -1.439 -8.116 1.00 97.56 326 SER A CA 1
ATOM 2633 C C . SER A 1 326 ? 4.497 -1.821 -8.146 1.00 97.56 326 SER A C 1
ATOM 2635 O O . SER A 1 326 ? 5.138 -2.052 -7.123 1.00 97.56 326 SER A O 1
ATOM 2637 N N . MET A 1 327 ? 5.108 -1.796 -9.337 1.00 95.25 327 MET A N 1
ATOM 2638 C CA . MET A 1 327 ? 6.564 -1.966 -9.487 1.00 95.25 327 MET A CA 1
ATOM 2639 C C . MET A 1 327 ? 7.396 -0.772 -8.977 1.00 95.25 327 MET A C 1
ATOM 2641 O O . MET A 1 327 ? 8.622 -0.796 -9.068 1.00 95.25 327 MET A O 1
ATOM 2645 N N . ALA A 1 328 ? 6.747 0.299 -8.514 1.00 93.38 328 ALA A N 1
ATOM 2646 C CA . ALA A 1 328 ? 7.399 1.534 -8.086 1.00 93.38 328 ALA A CA 1
ATOM 2647 C C . ALA A 1 328 ? 7.999 1.459 -6.664 1.00 93.38 328 ALA A C 1
ATOM 2649 O O . ALA A 1 328 ? 8.837 2.293 -6.310 1.00 93.38 328 ALA A O 1
ATOM 2650 N N . MET A 1 329 ? 7.605 0.455 -5.869 1.00 91.88 329 MET A N 1
ATOM 2651 C CA . MET A 1 329 ? 7.603 0.536 -4.400 1.00 91.88 329 MET A CA 1
ATOM 2652 C C . MET A 1 329 ? 8.664 -0.328 -3.719 1.00 91.88 329 MET A C 1
ATOM 2654 O O . MET A 1 329 ? 8.405 -1.096 -2.799 1.00 91.88 329 MET A O 1
ATOM 2658 N N . GLY A 1 330 ? 9.903 -0.220 -4.207 1.00 89.00 330 GLY A N 1
ATOM 2659 C CA . GLY A 1 330 ? 11.107 -0.806 -3.595 1.00 89.00 330 GLY A CA 1
ATOM 2660 C C . GLY A 1 330 ? 11.245 -2.334 -3.695 1.00 89.00 330 GLY A C 1
ATOM 2661 O O . GLY A 1 330 ? 12.371 -2.847 -3.676 1.00 89.00 330 GLY A O 1
ATOM 2662 N N . ILE A 1 331 ? 10.134 -3.052 -3.836 1.00 94.12 331 ILE A N 1
ATOM 2663 C CA . ILE A 1 331 ? 10.025 -4.492 -4.082 1.00 94.12 331 ILE A CA 1
ATOM 2664 C C . ILE A 1 331 ? 10.454 -4.874 -5.509 1.00 94.12 331 ILE A C 1
ATOM 2666 O O . ILE A 1 331 ? 10.437 -4.054 -6.424 1.00 94.12 331 ILE A O 1
ATOM 2670 N N . ARG A 1 332 ? 10.852 -6.134 -5.708 1.00 94.50 332 ARG A N 1
ATOM 2671 C CA . ARG A 1 332 ? 11.191 -6.708 -7.019 1.00 94.50 332 ARG A CA 1
ATOM 2672 C C . ARG A 1 332 ? 9.999 -7.346 -7.716 1.00 94.50 332 ARG A C 1
ATOM 2674 O O . ARG A 1 332 ? 9.849 -7.155 -8.915 1.00 94.50 332 ARG A O 1
ATOM 2681 N N . ARG A 1 333 ? 9.166 -8.111 -7.000 1.00 96.00 333 ARG A N 1
ATOM 2682 C CA . ARG A 1 333 ? 8.034 -8.857 -7.590 1.00 96.00 333 ARG A CA 1
ATOM 2683 C C . ARG A 1 333 ? 6.692 -8.408 -7.008 1.00 96.00 333 ARG A C 1
ATOM 2685 O O . ARG A 1 333 ? 6.280 -9.002 -6.013 1.00 96.00 333 ARG A O 1
ATOM 2692 N N . PRO A 1 334 ? 6.014 -7.404 -7.598 1.00 97.62 334 PRO A N 1
ATOM 2693 C CA . PRO A 1 334 ? 4.689 -6.946 -7.162 1.00 97.62 334 PRO A CA 1
ATOM 2694 C C . PRO A 1 334 ? 3.674 -8.081 -6.992 1.00 97.62 334 PRO A C 1
ATOM 2696 O O . PRO A 1 334 ? 3.881 -9.178 -7.510 1.00 97.62 334 PRO A O 1
ATOM 2699 N N . GLY A 1 335 ? 2.580 -7.858 -6.271 1.00 97.62 335 GLY A N 1
ATOM 2700 C CA . GLY A 1 335 ? 1.644 -8.933 -5.947 1.00 97.62 335 GLY A CA 1
ATOM 2701 C C . GLY A 1 335 ? 0.203 -8.503 -5.718 1.00 97.62 335 GLY A C 1
ATOM 2702 O O . GLY A 1 335 ? -0.181 -7.362 -5.947 1.00 97.62 335 GLY A O 1
ATOM 2703 N N . PHE A 1 336 ? -0.600 -9.491 -5.337 1.00 98.62 336 PHE A N 1
ATOM 2704 C CA . PHE A 1 336 ? -1.979 -9.373 -4.863 1.00 98.62 336 PHE A CA 1
ATOM 2705 C C . PHE A 1 336 ? -2.341 -10.654 -4.098 1.00 98.62 336 PHE A C 1
ATOM 2707 O O . PHE A 1 336 ? -1.713 -11.697 -4.307 1.00 98.62 336 PHE A O 1
ATOM 2714 N N . GLN A 1 337 ? -3.362 -10.605 -3.241 1.00 98.62 337 GLN A N 1
ATOM 2715 C CA . GLN A 1 337 ? -3.895 -11.798 -2.572 1.00 98.62 337 GLN A CA 1
ATOM 2716 C C . GLN A 1 337 ? -5.155 -12.282 -3.301 1.00 98.62 337 GLN A C 1
ATOM 2718 O O . GLN A 1 337 ? -5.998 -11.479 -3.708 1.00 98.62 337 GLN A O 1
ATOM 2723 N N . LEU A 1 338 ? -5.316 -13.596 -3.436 1.00 98.50 338 LEU A N 1
ATOM 2724 C CA . LEU A 1 338 ? -6.608 -14.219 -3.718 1.00 98.50 338 LEU A CA 1
ATOM 2725 C C . LEU A 1 338 ? -7.243 -14.680 -2.407 1.00 98.50 338 LEU A C 1
ATOM 2727 O O . LEU A 1 338 ? -6.551 -15.270 -1.583 1.00 98.50 338 LEU A O 1
ATOM 2731 N N . LEU A 1 339 ? -8.546 -14.460 -2.243 1.00 98.06 339 LEU A N 1
ATOM 2732 C CA . LEU A 1 339 ? -9.354 -14.887 -1.101 1.00 98.06 339 LEU A CA 1
ATOM 2733 C C . LEU A 1 339 ? -10.620 -15.594 -1.616 1.00 98.06 339 LEU A C 1
ATOM 2735 O O . LEU A 1 339 ? -11.458 -14.982 -2.275 1.00 98.06 339 LEU A O 1
ATOM 2739 N N . SER A 1 340 ? -10.763 -16.883 -1.308 1.00 96.75 340 SER A N 1
ATOM 2740 C CA . SER A 1 340 ? -11.983 -17.660 -1.560 1.00 96.75 340 SER A CA 1
ATOM 2741 C C . SER A 1 340 ? -12.839 -17.697 -0.292 1.00 96.75 340 SER A C 1
ATOM 2743 O O . SER A 1 340 ? -12.340 -18.046 0.780 1.00 96.75 340 SER A O 1
ATOM 2745 N N . LEU A 1 341 ? -14.132 -17.377 -0.409 1.00 94.56 341 LEU A N 1
ATOM 2746 C CA . LEU A 1 341 ? -15.099 -17.374 0.698 1.00 94.56 341 LEU A CA 1
ATOM 2747 C C . LEU A 1 341 ? -16.246 -18.354 0.444 1.00 94.56 341 LEU A C 1
ATOM 2749 O O . LEU A 1 341 ? -16.790 -18.417 -0.655 1.00 94.56 341 LEU A O 1
ATOM 2753 N N . VAL A 1 342 ? -16.664 -19.087 1.473 1.00 91.75 342 VAL A N 1
ATOM 2754 C CA . VAL A 1 342 ? -17.827 -19.982 1.439 1.00 91.75 342 VAL A CA 1
ATOM 2755 C C . VAL A 1 342 ? -18.646 -19.785 2.708 1.00 91.75 342 VAL A C 1
ATOM 2757 O O . VAL A 1 342 ? -18.086 -19.767 3.801 1.00 91.75 342 VAL A O 1
ATOM 2760 N N . ALA A 1 343 ? -19.969 -19.669 2.566 1.00 88.12 343 ALA A N 1
ATOM 2761 C CA . ALA A 1 343 ? -20.874 -19.417 3.684 1.00 88.12 343 ALA A CA 1
ATOM 2762 C C . ALA A 1 343 ? -20.637 -20.374 4.877 1.00 88.12 343 ALA A C 1
ATOM 2764 O O . ALA A 1 343 ? -20.480 -21.584 4.658 1.00 88.12 343 ALA A O 1
ATOM 2765 N N . PRO A 1 344 ? -20.634 -19.860 6.127 1.00 81.88 344 PRO A N 1
ATOM 2766 C CA . PRO A 1 344 ? -20.604 -20.693 7.322 1.00 81.88 344 PRO A CA 1
ATOM 2767 C C . PRO A 1 344 ? -21.757 -21.697 7.319 1.00 81.88 344 PRO A C 1
ATOM 2769 O O . PRO A 1 344 ? -22.879 -21.376 6.930 1.00 81.88 344 PRO A O 1
ATOM 2772 N N . ASP A 1 345 ? -21.465 -22.917 7.753 1.00 77.81 345 ASP A N 1
ATOM 2773 C CA . ASP A 1 345 ? -22.412 -24.027 7.790 1.00 77.81 345 ASP A CA 1
ATOM 2774 C C . ASP A 1 345 ? -22.924 -24.183 9.229 1.00 77.81 345 ASP A C 1
ATOM 2776 O O . ASP A 1 345 ? -22.121 -24.548 10.093 1.00 77.81 345 ASP A O 1
ATOM 2780 N N . PRO A 1 346 ? -24.214 -23.924 9.522 1.00 74.81 346 PRO A N 1
ATOM 2781 C CA . PRO A 1 346 ? -24.742 -24.022 10.884 1.00 74.81 346 PRO A CA 1
ATOM 2782 C C . PRO A 1 346 ? -24.583 -25.414 11.508 1.00 74.81 346 PRO A C 1
ATOM 2784 O O . PRO A 1 346 ? -24.528 -25.529 12.727 1.00 74.81 346 PRO A O 1
ATOM 2787 N N . SER A 1 347 ? -24.466 -26.467 10.689 1.00 76.00 347 SER A N 1
ATOM 2788 C CA . SER A 1 347 ? -24.232 -27.838 11.161 1.00 76.00 347 SER A CA 1
ATOM 2789 C C . SER A 1 347 ? -22.754 -28.150 11.451 1.00 76.00 347 SER A C 1
ATOM 2791 O O . SER A 1 347 ? -22.434 -29.209 11.988 1.00 76.00 347 SER A O 1
ATOM 2793 N N . SER A 1 348 ? -21.830 -27.252 11.084 1.00 70.19 348 SER A N 1
ATOM 2794 C CA . SER A 1 348 ? -20.381 -27.462 11.173 1.00 70.19 348 SER A CA 1
ATOM 2795 C C . SER A 1 348 ? -19.629 -26.131 11.398 1.00 70.19 348 SER A C 1
ATOM 2797 O O . SER A 1 348 ? -18.848 -25.707 10.540 1.00 70.19 348 SER A O 1
ATOM 2799 N N . PRO A 1 349 ? -19.843 -25.446 12.544 1.00 63.56 349 PRO A N 1
ATOM 2800 C CA . PRO A 1 349 ? -19.323 -24.094 12.785 1.00 63.56 349 PRO A CA 1
ATOM 2801 C C . PRO A 1 349 ? -17.789 -24.022 12.848 1.00 63.56 349 PRO A C 1
ATOM 2803 O O . PRO A 1 349 ? -17.205 -23.025 12.438 1.00 63.56 349 PRO A O 1
ATOM 2806 N N . TYR A 1 350 ? -17.119 -25.090 13.294 1.00 64.62 350 TYR A N 1
ATOM 2807 C CA . TYR A 1 350 ? -15.652 -25.165 13.378 1.00 64.62 350 TYR A CA 1
ATOM 2808 C C . TYR A 1 350 ? -14.950 -25.345 12.024 1.00 64.62 350 TYR A C 1
ATOM 2810 O O . TYR A 1 350 ? -13.721 -25.357 11.957 1.00 64.62 350 TYR A O 1
ATOM 2818 N N . ARG A 1 351 ? -15.699 -25.543 10.933 1.00 76.88 351 ARG A N 1
ATOM 2819 C CA . ARG A 1 351 ? -15.116 -25.835 9.625 1.00 76.88 351 ARG A CA 1
ATOM 2820 C C . ARG A 1 351 ? -14.799 -24.556 8.861 1.00 76.88 351 ARG A C 1
ATOM 2822 O O . ARG A 1 351 ? -15.711 -23.815 8.502 1.00 76.88 351 ARG A O 1
ATOM 2829 N N . GLN A 1 352 ? -13.524 -24.421 8.491 1.00 85.62 352 GLN A N 1
ATOM 2830 C CA . GLN A 1 352 ? -12.960 -23.360 7.654 1.00 85.62 352 GLN A CA 1
ATOM 2831 C C . GLN A 1 352 ? -13.929 -22.853 6.563 1.00 85.62 352 GLN A C 1
ATOM 2833 O O . GLN A 1 352 ? -14.498 -23.624 5.778 1.00 85.62 352 GLN A O 1
ATOM 2838 N N . THR A 1 353 ? -14.124 -21.534 6.556 1.00 90.62 353 THR A N 1
ATOM 2839 C CA . THR A 1 353 ? -15.059 -20.799 5.686 1.00 90.62 353 THR A CA 1
ATOM 2840 C C . THR A 1 353 ? -14.346 -19.911 4.667 1.00 90.62 353 THR A C 1
ATOM 2842 O O . THR A 1 353 ? -14.939 -19.534 3.660 1.00 90.62 353 THR A O 1
ATOM 2845 N N . PHE A 1 354 ? -13.064 -19.617 4.893 1.00 93.88 354 PHE A N 1
ATOM 2846 C CA . PHE A 1 354 ? -12.216 -18.809 4.025 1.00 93.88 354 PHE A CA 1
ATOM 2847 C C . PHE A 1 354 ? -10.866 -19.494 3.798 1.00 93.88 354 PHE A C 1
ATOM 2849 O O . PHE A 1 354 ? -10.373 -20.217 4.665 1.00 93.88 354 PHE A O 1
ATOM 2856 N N . ALA A 1 355 ? -10.241 -19.238 2.656 1.00 95.62 355 ALA A N 1
ATOM 2857 C CA . ALA A 1 355 ? -8.830 -19.524 2.424 1.00 95.62 355 ALA A CA 1
ATOM 2858 C C . ALA A 1 355 ? -8.261 -18.494 1.449 1.00 95.62 355 ALA A C 1
ATOM 2860 O O . ALA A 1 355 ? -8.985 -17.953 0.615 1.00 95.62 355 ALA A O 1
ATOM 2861 N N . ASP A 1 356 ? -6.965 -18.240 1.546 1.00 97.31 356 ASP A N 1
ATOM 2862 C CA . ASP A 1 356 ? -6.272 -17.217 0.775 1.00 97.31 356 ASP A CA 1
ATOM 2863 C C . ASP A 1 356 ? -4.916 -17.721 0.264 1.00 97.31 356 ASP A C 1
ATOM 2865 O O . ASP A 1 356 ? -4.365 -18.693 0.784 1.00 97.31 356 ASP A O 1
ATOM 2869 N N . THR A 1 357 ? -4.393 -17.082 -0.782 1.00 97.12 357 THR A N 1
ATOM 2870 C CA . THR A 1 357 ? -3.037 -17.334 -1.288 1.00 97.12 357 THR A CA 1
ATOM 2871 C C . THR A 1 357 ? -2.458 -16.077 -1.950 1.00 97.12 357 THR A C 1
ATOM 2873 O O . THR A 1 357 ? -3.183 -15.386 -2.674 1.00 97.12 357 THR A O 1
ATOM 2876 N N . PRO A 1 358 ? -1.162 -15.7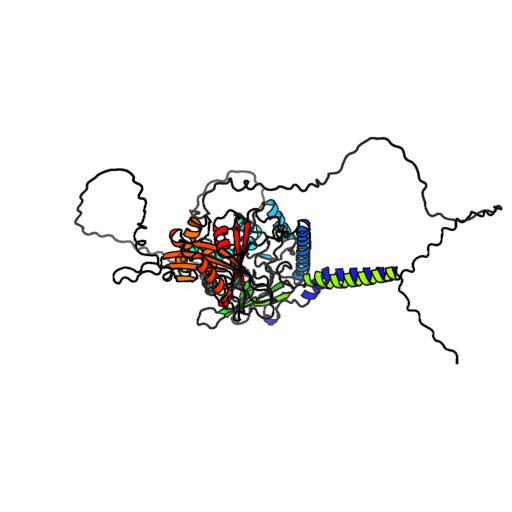72 -1.757 1.00 97.69 358 PRO A N 1
ATOM 2877 C CA . PRO A 1 358 ? -0.496 -14.693 -2.473 1.00 97.69 358 PRO A CA 1
ATOM 2878 C C . PRO A 1 358 ? -0.190 -15.100 -3.915 1.00 97.69 358 PRO A C 1
ATOM 2880 O O . PRO A 1 358 ? 0.200 -16.236 -4.194 1.00 97.69 358 PRO A O 1
ATOM 2883 N N . CYS A 1 359 ? -0.312 -14.143 -4.830 1.00 98.06 359 CYS A N 1
ATOM 2884 C CA . CYS A 1 359 ? 0.129 -14.271 -6.211 1.00 98.06 359 CYS A CA 1
ATOM 2885 C C . CYS A 1 359 ? 1.126 -13.166 -6.562 1.00 98.06 359 CYS A C 1
ATOM 2887 O O . CYS A 1 359 ? 0.973 -12.010 -6.170 1.00 98.06 359 CYS A O 1
ATOM 2889 N N . HIS A 1 360 ? 2.158 -13.538 -7.320 1.00 97.06 360 HIS A N 1
ATOM 2890 C CA . HIS A 1 360 ? 3.284 -12.669 -7.648 1.00 97.06 360 HIS A CA 1
ATOM 2891 C C . HIS A 1 360 ? 3.349 -12.367 -9.145 1.00 97.06 360 HIS A C 1
ATOM 2893 O O . HIS A 1 360 ? 3.194 -13.250 -9.988 1.00 97.06 360 HIS A O 1
ATOM 2899 N N . LEU A 1 361 ? 3.646 -11.111 -9.447 1.00 97.44 361 LEU A N 1
ATOM 2900 C CA . LEU A 1 361 ? 3.869 -10.546 -10.767 1.00 97.44 361 LEU A CA 1
ATOM 2901 C C . LEU A 1 361 ? 5.373 -10.590 -11.135 1.00 97.44 361 LEU A C 1
ATOM 2903 O O . LEU A 1 361 ? 6.227 -10.903 -10.292 1.00 97.44 361 LEU A O 1
ATOM 2907 N N . PRO A 1 362 ? 5.726 -10.286 -12.397 1.00 97.00 362 PRO A N 1
ATOM 2908 C CA . PRO A 1 362 ? 7.108 -10.348 -12.869 1.00 97.00 362 PRO A CA 1
ATOM 2909 C C . PRO A 1 362 ? 8.041 -9.304 -12.246 1.00 97.00 362 PRO A C 1
ATOM 2911 O O . PRO A 1 362 ? 7.641 -8.162 -12.014 1.00 97.00 362 PRO A O 1
ATOM 2914 N N . ASP A 1 363 ? 9.327 -9.652 -12.103 1.00 96.56 363 ASP A N 1
ATOM 2915 C CA . ASP A 1 363 ? 10.391 -8.682 -11.798 1.00 96.56 363 ASP A CA 1
ATOM 2916 C C . ASP A 1 363 ? 10.726 -7.840 -13.038 1.00 96.56 363 ASP A C 1
ATOM 2918 O O . ASP A 1 363 ? 11.676 -8.088 -13.789 1.00 96.56 363 ASP A O 1
ATOM 2922 N N . GLN A 1 364 ? 9.889 -6.829 -13.269 1.00 94.31 364 GLN A N 1
ATOM 2923 C CA . GLN A 1 364 ? 10.018 -5.904 -14.388 1.00 94.31 364 GLN A CA 1
ATOM 2924 C C . GLN A 1 364 ? 11.340 -5.114 -14.332 1.00 94.31 364 GLN A C 1
ATOM 2926 O O . GLN A 1 364 ? 11.893 -4.780 -15.383 1.00 94.31 364 GLN A O 1
ATOM 2931 N N . MET A 1 365 ? 11.877 -4.855 -13.133 1.00 92.19 365 MET A N 1
ATOM 2932 C CA . MET A 1 365 ? 13.146 -4.144 -12.962 1.00 92.19 365 MET A CA 1
ATOM 2933 C C . MET A 1 365 ? 14.336 -5.001 -13.393 1.00 92.19 365 MET A C 1
ATOM 2935 O O . MET A 1 365 ? 15.199 -4.505 -14.117 1.00 92.19 365 MET A O 1
ATOM 2939 N N . HIS A 1 366 ? 14.379 -6.287 -13.039 1.00 94.62 366 HIS A N 1
ATOM 2940 C CA . HIS A 1 366 ? 15.381 -7.234 -13.536 1.00 94.62 366 HIS A CA 1
ATOM 2941 C C . HIS A 1 366 ? 15.261 -7.449 -15.055 1.00 94.62 366 HIS A C 1
ATOM 2943 O O . HIS A 1 366 ? 16.273 -7.460 -15.760 1.00 94.62 366 HIS A O 1
ATOM 2949 N N . ILE A 1 367 ? 14.037 -7.526 -15.589 1.00 95.50 367 ILE A N 1
ATOM 2950 C CA . ILE A 1 367 ? 13.785 -7.589 -17.040 1.00 95.50 367 ILE A CA 1
ATOM 2951 C C . ILE A 1 367 ? 14.428 -6.397 -17.770 1.00 95.50 367 ILE A C 1
ATOM 2953 O O . ILE A 1 367 ? 15.165 -6.594 -18.739 1.00 95.50 367 ILE A O 1
ATOM 2957 N N . TYR A 1 368 ? 14.217 -5.170 -17.282 1.00 93.56 368 TYR A N 1
ATOM 2958 C CA . TYR A 1 368 ? 14.802 -3.972 -17.890 1.00 93.56 368 TYR A CA 1
ATOM 2959 C C . TYR A 1 368 ? 16.322 -3.864 -17.679 1.00 93.56 368 TYR A C 1
ATOM 2961 O O . TYR A 1 368 ? 17.055 -3.584 -18.626 1.00 93.56 368 TYR A O 1
ATOM 2969 N N . THR A 1 369 ? 16.807 -4.082 -16.454 1.00 93.62 369 THR A N 1
ATOM 2970 C CA . THR A 1 369 ? 18.209 -3.808 -16.076 1.00 93.62 369 THR A CA 1
ATOM 2971 C C . THR A 1 369 ? 19.189 -4.917 -16.444 1.00 93.62 369 THR A C 1
ATOM 2973 O O . THR A 1 369 ? 20.353 -4.620 -16.691 1.00 93.62 369 THR A O 1
ATOM 2976 N N . HIS A 1 370 ? 18.743 -6.175 -16.491 1.00 94.88 370 HIS A N 1
ATOM 2977 C CA . HIS A 1 370 ? 19.600 -7.327 -16.777 1.00 94.88 370 HIS A CA 1
ATOM 2978 C C . HIS A 1 370 ? 19.256 -7.945 -18.132 1.00 94.88 370 HIS A C 1
ATOM 2980 O O . HIS A 1 370 ? 20.127 -8.035 -18.995 1.00 94.88 370 HIS A O 1
ATOM 2986 N N . VAL A 1 371 ? 17.996 -8.333 -18.366 1.00 96.00 371 VAL A N 1
ATOM 2987 C CA . VAL A 1 371 ? 17.642 -9.114 -19.566 1.00 96.00 371 VAL A CA 1
ATOM 2988 C C . VAL A 1 371 ? 17.813 -8.281 -20.841 1.00 96.00 371 VAL A C 1
ATOM 2990 O O . VAL A 1 371 ? 18.617 -8.648 -21.700 1.00 96.00 371 VAL A O 1
ATOM 2993 N N . TYR A 1 372 ? 17.150 -7.124 -20.962 1.00 97.06 372 TYR A N 1
ATOM 2994 C CA . TYR A 1 372 ? 17.345 -6.264 -22.140 1.00 97.06 372 TYR A CA 1
ATOM 2995 C C . TYR A 1 372 ? 18.774 -5.719 -22.259 1.00 97.06 372 TYR A C 1
ATOM 2997 O O . TYR A 1 372 ? 19.271 -5.589 -23.377 1.00 97.06 372 TYR A O 1
ATOM 3005 N N . ALA A 1 373 ? 19.462 -5.449 -21.145 1.00 95.44 373 ALA A N 1
ATOM 3006 C CA . ALA A 1 373 ? 20.848 -4.981 -21.168 1.00 95.44 373 ALA A CA 1
ATOM 3007 C C . ALA A 1 373 ? 21.808 -6.032 -21.758 1.00 95.44 373 ALA A C 1
ATOM 3009 O O . ALA A 1 373 ? 22.605 -5.712 -22.642 1.00 95.44 373 ALA A O 1
ATOM 3010 N N . ILE A 1 374 ? 21.691 -7.298 -21.338 1.00 96.69 374 ILE A N 1
ATOM 3011 C CA . ILE A 1 374 ? 22.514 -8.412 -21.832 1.00 96.69 374 ILE A CA 1
ATOM 3012 C C . ILE A 1 374 ? 22.225 -8.688 -23.314 1.00 96.69 374 ILE A C 1
ATOM 3014 O O . ILE A 1 374 ? 23.156 -8.737 -24.121 1.00 96.69 374 ILE A O 1
ATOM 3018 N N . PHE A 1 375 ? 20.952 -8.803 -23.712 1.00 96.88 375 PHE A N 1
ATOM 3019 C CA . PHE A 1 375 ? 20.595 -8.994 -25.125 1.00 96.88 375 PHE A CA 1
ATOM 3020 C C . PHE A 1 375 ? 20.992 -7.785 -25.995 1.00 96.88 375 PHE A C 1
ATOM 3022 O O . PHE A 1 375 ? 21.418 -7.966 -27.142 1.00 96.88 375 PHE A O 1
ATOM 3029 N N . GLY A 1 376 ? 20.927 -6.565 -25.450 1.00 96.94 376 GLY A N 1
ATOM 3030 C CA . GLY A 1 376 ? 21.426 -5.330 -26.064 1.00 96.94 376 GLY A CA 1
ATOM 3031 C C . GLY A 1 376 ? 22.925 -5.388 -26.337 1.00 96.94 376 GLY A C 1
ATOM 3032 O O . GLY A 1 376 ? 23.354 -5.241 -27.482 1.00 96.94 376 GLY A O 1
ATOM 3033 N N . PHE A 1 377 ? 23.717 -5.686 -25.308 1.00 97.12 377 PHE A N 1
ATOM 3034 C CA . PHE A 1 377 ? 25.169 -5.815 -25.403 1.00 97.12 377 PHE A CA 1
ATOM 3035 C C . PHE A 1 377 ? 25.596 -6.905 -26.400 1.00 97.12 377 PHE A C 1
ATOM 3037 O O . PHE A 1 377 ? 26.407 -6.643 -27.289 1.00 97.12 377 PHE A O 1
ATOM 3044 N N . ILE A 1 378 ? 24.986 -8.095 -26.339 1.00 96.94 378 ILE A N 1
ATOM 3045 C CA . ILE A 1 378 ? 25.237 -9.184 -27.300 1.00 96.94 378 ILE A CA 1
ATOM 3046 C C . ILE A 1 378 ? 24.912 -8.736 -28.734 1.00 96.94 378 ILE A C 1
ATOM 3048 O O . ILE A 1 378 ? 25.698 -8.977 -29.651 1.00 96.94 378 ILE A O 1
ATOM 3052 N N . SER A 1 379 ? 23.798 -8.027 -28.939 1.00 96.50 379 SER A N 1
ATOM 3053 C CA . SER A 1 379 ? 23.422 -7.503 -30.260 1.00 96.50 379 SER A CA 1
ATOM 3054 C C . SER A 1 379 ? 24.440 -6.486 -30.788 1.00 96.50 379 SER A C 1
ATOM 3056 O O . SER A 1 379 ? 24.810 -6.544 -31.962 1.00 96.50 379 SER A O 1
ATOM 3058 N N . ILE A 1 380 ? 24.950 -5.598 -29.927 1.00 96.69 380 ILE A N 1
ATOM 3059 C CA . ILE A 1 380 ? 26.001 -4.628 -30.269 1.00 96.69 380 ILE A CA 1
ATOM 3060 C C . ILE A 1 380 ? 27.303 -5.344 -30.653 1.00 96.69 380 ILE A C 1
ATOM 3062 O O . ILE A 1 380 ? 27.914 -4.974 -31.659 1.00 96.69 380 ILE A O 1
ATOM 3066 N N . LEU A 1 381 ? 27.705 -6.397 -29.930 1.00 96.38 381 LEU A N 1
ATOM 3067 C CA . LEU A 1 381 ? 28.886 -7.199 -30.271 1.00 96.38 381 LEU A CA 1
ATOM 3068 C C . LEU A 1 381 ? 28.734 -7.895 -31.633 1.00 96.38 381 LEU A C 1
ATOM 3070 O O . LEU A 1 381 ? 29.641 -7.814 -32.464 1.00 96.38 381 LEU A O 1
ATOM 3074 N N . VAL A 1 382 ? 27.583 -8.521 -31.906 1.00 94.12 382 VAL A N 1
ATOM 3075 C CA . VAL A 1 382 ? 27.316 -9.185 -33.197 1.00 94.12 382 VAL A CA 1
ATOM 3076 C C . VAL A 1 382 ? 27.323 -8.177 -34.350 1.00 94.12 382 VAL A C 1
ATOM 3078 O O . VAL A 1 382 ? 27.963 -8.421 -35.374 1.00 94.12 382 VAL A O 1
ATOM 3081 N N . LEU A 1 383 ? 26.671 -7.020 -34.198 1.00 94.00 383 LEU A N 1
ATOM 3082 C CA . LEU A 1 383 ? 26.660 -5.972 -35.225 1.00 94.00 383 LEU A CA 1
ATOM 3083 C C . LEU A 1 383 ? 28.057 -5.370 -35.451 1.00 94.00 383 LEU A C 1
ATOM 3085 O O . LEU A 1 383 ? 28.459 -5.170 -36.599 1.00 94.00 383 LEU A O 1
ATOM 3089 N N . SER A 1 384 ? 28.828 -5.157 -34.381 1.00 93.62 384 SER A N 1
ATOM 3090 C CA . SER A 1 384 ? 30.221 -4.694 -34.452 1.00 93.62 384 SER A CA 1
ATOM 3091 C C . SER A 1 384 ? 31.109 -5.688 -35.202 1.00 93.62 384 SER A C 1
ATOM 3093 O O . SER A 1 384 ? 31.836 -5.297 -36.114 1.00 93.62 384 SER A O 1
ATOM 3095 N N . TYR A 1 385 ? 30.988 -6.984 -34.903 1.00 91.25 385 TYR A N 1
ATOM 3096 C CA . TYR A 1 385 ? 31.697 -8.061 -35.598 1.00 91.25 385 TYR A CA 1
ATOM 3097 C C . TYR A 1 385 ? 31.339 -8.132 -37.091 1.00 91.25 385 TYR A C 1
ATOM 3099 O O . TYR A 1 385 ? 32.227 -8.243 -37.937 1.00 91.25 385 TYR A O 1
ATOM 3107 N N . LEU A 1 386 ? 30.050 -8.017 -37.437 1.00 89.19 386 LEU A N 1
ATOM 3108 C CA . LEU A 1 386 ? 29.580 -8.002 -38.830 1.00 89.19 386 LEU A CA 1
ATOM 3109 C C . LEU A 1 386 ? 30.068 -6.779 -39.618 1.00 89.19 386 LEU A C 1
ATOM 3111 O O . LEU A 1 386 ? 30.258 -6.883 -40.829 1.00 89.19 386 LEU A O 1
ATOM 3115 N N . ASN A 1 387 ? 30.261 -5.636 -38.957 1.00 88.12 387 ASN A N 1
ATOM 3116 C CA . ASN A 1 387 ? 30.836 -4.436 -39.565 1.00 88.12 387 ASN A CA 1
ATOM 3117 C C . ASN A 1 387 ? 32.361 -4.569 -39.720 1.00 88.12 387 ASN A C 1
ATOM 3119 O O . ASN A 1 387 ? 32.880 -4.353 -40.812 1.00 88.12 387 ASN A O 1
ATOM 3123 N N . ALA A 1 388 ? 33.071 -5.006 -38.675 1.00 87.31 388 ALA A N 1
ATOM 3124 C CA . ALA A 1 388 ? 34.523 -5.205 -38.694 1.00 87.31 388 ALA A CA 1
ATOM 3125 C C . ALA A 1 388 ? 34.978 -6.284 -39.696 1.00 87.31 388 ALA A C 1
ATOM 3127 O O . ALA A 1 388 ? 36.072 -6.192 -40.248 1.00 87.31 388 ALA A O 1
ATOM 3128 N N . LYS A 1 389 ? 34.134 -7.290 -39.969 1.00 78.88 389 LYS A N 1
ATOM 3129 C CA . LYS A 1 389 ? 34.376 -8.314 -40.999 1.00 78.88 389 LYS A CA 1
ATOM 3130 C C . LYS A 1 389 ? 33.984 -7.914 -42.421 1.00 78.88 389 LYS A C 1
ATOM 3132 O O . LYS A 1 389 ? 34.162 -8.730 -43.328 1.00 78.88 389 LYS A O 1
ATOM 3137 N N . GLN A 1 390 ? 33.482 -6.702 -42.666 1.00 67.19 390 GLN A N 1
ATOM 3138 C CA . GLN A 1 390 ? 33.365 -6.244 -44.048 1.00 67.19 390 GLN A CA 1
ATOM 3139 C C . GLN A 1 390 ? 34.775 -6.070 -44.628 1.00 67.19 390 GLN A C 1
ATOM 3141 O O . GLN A 1 390 ? 35.577 -5.338 -44.043 1.00 67.19 390 GLN A O 1
ATOM 3146 N N . PRO A 1 391 ? 35.111 -6.708 -45.767 1.00 61.31 391 PRO A N 1
ATOM 3147 C CA . PRO A 1 391 ? 36.350 -6.377 -46.448 1.00 61.31 391 PRO A CA 1
ATOM 3148 C C . PRO A 1 391 ? 36.288 -4.890 -46.793 1.00 61.31 391 PRO A C 1
ATOM 3150 O O . PRO A 1 391 ? 35.302 -4.445 -47.387 1.00 61.31 391 PRO A O 1
ATOM 3153 N N . LYS A 1 392 ? 37.322 -4.122 -46.418 1.00 58.28 392 LYS A N 1
ATOM 3154 C CA . LYS A 1 392 ? 37.463 -2.737 -46.880 1.00 58.28 392 LYS A CA 1
ATOM 3155 C C . LYS A 1 392 ? 37.313 -2.766 -48.396 1.00 58.28 392 LYS A C 1
ATOM 3157 O O . LYS A 1 392 ? 38.128 -3.394 -49.074 1.00 58.28 392 LYS A O 1
ATOM 3162 N N . THR A 1 393 ? 36.272 -2.126 -48.919 1.00 53.16 393 THR A N 1
ATOM 3163 C CA . THR A 1 393 ? 36.129 -1.927 -50.357 1.00 53.16 393 THR A CA 1
ATOM 3164 C C . THR A 1 393 ? 37.361 -1.163 -50.802 1.00 53.16 393 THR A C 1
ATOM 3166 O O . THR A 1 393 ? 37.490 0.020 -50.493 1.00 53.16 393 THR A O 1
ATOM 3169 N N . LYS A 1 394 ? 38.301 -1.844 -51.476 1.00 47.28 394 LYS A N 1
ATOM 3170 C CA . LYS A 1 394 ? 39.380 -1.159 -52.188 1.00 47.28 394 LYS A CA 1
ATOM 3171 C C . LYS A 1 394 ? 38.689 -0.118 -53.054 1.00 47.28 394 LYS A C 1
ATOM 3173 O O . LYS A 1 394 ? 37.846 -0.496 -53.869 1.00 47.28 394 LYS A O 1
ATOM 3178 N N . ASN A 1 395 ? 39.034 1.154 -52.867 1.00 47.34 395 ASN A N 1
ATOM 3179 C CA . ASN A 1 395 ? 38.625 2.203 -53.785 1.00 47.34 395 ASN A CA 1
ATOM 3180 C C . ASN A 1 395 ? 39.161 1.796 -55.158 1.00 47.34 395 ASN A C 1
ATOM 3182 O O . ASN A 1 395 ? 40.351 1.952 -55.432 1.00 47.34 395 ASN A O 1
ATOM 3186 N N . ARG A 1 396 ? 38.302 1.215 -56.002 1.00 46.12 396 ARG A N 1
ATOM 3187 C CA . ARG A 1 396 ? 38.572 1.180 -57.433 1.00 46.12 396 ARG A CA 1
ATOM 3188 C C . ARG A 1 396 ? 38.559 2.656 -57.831 1.00 46.12 396 ARG A C 1
ATOM 3190 O O . ARG A 1 396 ? 37.544 3.304 -57.558 1.00 46.12 396 ARG A O 1
ATOM 3197 N N . PRO A 1 397 ? 39.655 3.218 -58.371 1.00 44.56 397 PRO A N 1
ATOM 3198 C CA . PRO A 1 397 ? 39.569 4.546 -58.955 1.00 44.56 397 PRO A CA 1
ATOM 3199 C C . PRO A 1 397 ? 38.447 4.513 -59.994 1.00 44.56 397 PRO A C 1
ATOM 3201 O O . PRO A 1 397 ? 38.215 3.476 -60.623 1.00 44.56 397 PRO A O 1
ATOM 3204 N N . ALA A 1 398 ? 37.719 5.617 -60.132 1.00 47.69 398 ALA A N 1
ATOM 3205 C CA . ALA A 1 398 ? 36.695 5.715 -61.155 1.00 47.69 398 ALA A CA 1
ATOM 3206 C C . ALA A 1 398 ? 37.386 5.680 -62.524 1.00 47.69 398 ALA A C 1
ATOM 3208 O O . ALA A 1 398 ? 37.897 6.698 -62.985 1.00 47.69 398 ALA A O 1
ATOM 3209 N N . GLU A 1 399 ? 37.436 4.503 -63.154 1.00 43.94 399 GLU A N 1
ATOM 3210 C CA . GLU A 1 399 ? 37.770 4.407 -64.570 1.00 43.94 399 GLU A CA 1
ATOM 3211 C C . GLU A 1 399 ? 36.732 5.228 -65.326 1.00 43.94 399 GLU A C 1
ATOM 3213 O O . GLU A 1 399 ? 35.547 4.886 -65.368 1.00 43.94 399 GLU A O 1
ATOM 3218 N N . LEU A 1 400 ? 37.188 6.351 -65.877 1.00 50.16 400 LEU A N 1
ATOM 3219 C CA . LEU A 1 400 ? 36.377 7.246 -66.679 1.00 50.16 400 LEU A CA 1
ATOM 3220 C C . LEU A 1 400 ? 36.138 6.558 -68.029 1.00 50.16 400 LEU A C 1
ATOM 3222 O O . LEU A 1 400 ? 36.868 6.778 -68.992 1.00 50.16 400 LEU A O 1
ATOM 3226 N N . GLY A 1 401 ? 35.167 5.641 -68.045 1.00 43.47 401 GLY A N 1
ATOM 3227 C CA . GLY A 1 401 ? 34.865 4.743 -69.156 1.00 43.47 401 GLY A CA 1
ATOM 3228 C C . GLY A 1 401 ? 34.479 5.509 -70.415 1.00 43.47 401 GLY A C 1
ATOM 3229 O O . GLY A 1 401 ? 33.305 5.799 -70.638 1.00 43.47 401 GLY A O 1
ATOM 3230 N N . LEU A 1 402 ? 35.484 5.840 -71.224 1.00 43.38 402 LEU A N 1
ATOM 3231 C CA . LEU A 1 402 ? 35.339 6.617 -72.445 1.00 43.38 402 LEU A CA 1
ATOM 3232 C C . LEU A 1 402 ? 34.378 5.893 -73.401 1.00 43.38 402 LEU A C 1
ATOM 3234 O O . LEU A 1 402 ? 34.601 4.734 -73.757 1.00 43.38 402 LEU A O 1
ATOM 3238 N N . LEU A 1 403 ? 33.299 6.570 -73.800 1.00 39.91 403 LEU A N 1
ATOM 3239 C CA . LEU A 1 403 ? 32.225 5.995 -74.614 1.00 39.91 403 LEU A CA 1
ATOM 3240 C C . LEU A 1 403 ? 32.724 5.605 -76.013 1.00 39.91 403 LEU A C 1
ATOM 3242 O O . LEU A 1 403 ? 32.696 6.399 -76.952 1.00 39.91 403 LEU A O 1
ATOM 3246 N N . LYS A 1 404 ? 33.152 4.348 -76.167 1.00 39.34 404 LYS A N 1
ATOM 3247 C CA . LYS A 1 404 ? 33.524 3.767 -77.460 1.00 39.34 404 LYS A CA 1
ATOM 3248 C C . LYS A 1 404 ? 32.262 3.417 -78.254 1.00 39.34 404 LYS A C 1
ATOM 3250 O O . LYS A 1 404 ? 31.736 2.315 -78.139 1.00 39.34 404 LYS A O 1
ATOM 3255 N N . VAL A 1 405 ? 31.774 4.382 -79.032 1.00 42.94 405 VAL A N 1
ATOM 3256 C CA . VAL A 1 405 ? 30.566 4.272 -79.869 1.00 42.94 405 VAL A CA 1
ATOM 3257 C C . VAL A 1 405 ? 30.737 3.210 -80.970 1.00 42.94 405 VAL A C 1
ATOM 3259 O O . VAL A 1 405 ? 31.621 3.362 -81.814 1.00 42.94 405 VAL A O 1
ATOM 3262 N N . PRO A 1 406 ? 29.868 2.183 -81.040 1.00 40.12 406 PRO A N 1
ATOM 3263 C CA . PRO A 1 406 ? 29.667 1.371 -82.237 1.00 40.12 406 PRO A CA 1
ATOM 3264 C C . PRO A 1 406 ? 28.600 2.025 -83.131 1.00 40.12 406 PRO A C 1
ATOM 3266 O O . PRO A 1 406 ? 27.574 2.500 -82.640 1.00 40.12 406 PRO A O 1
ATOM 3269 N N . GLN A 1 407 ? 28.815 2.045 -84.447 1.00 37.34 407 GLN A N 1
ATOM 3270 C CA . GLN A 1 407 ? 27.835 2.581 -85.401 1.00 37.34 407 GLN A CA 1
ATOM 3271 C C . GLN A 1 407 ? 26.606 1.663 -85.546 1.00 37.34 407 GLN A C 1
ATOM 3273 O O . GLN A 1 407 ? 26.699 0.445 -85.398 1.00 37.34 407 GLN A O 1
ATOM 3278 N N . ARG A 1 408 ? 25.445 2.250 -85.869 1.00 34.88 408 ARG A N 1
ATOM 3279 C CA . ARG A 1 408 ? 24.215 1.513 -86.210 1.00 34.88 408 ARG A CA 1
ATOM 3280 C C . ARG A 1 408 ? 24.193 1.119 -87.689 1.00 34.88 408 ARG A C 1
ATOM 3282 O O . ARG A 1 408 ? 24.309 1.992 -88.543 1.00 34.88 408 ARG A O 1
ATOM 3289 N N . GLY A 1 409 ? 23.882 -0.146 -87.965 1.00 35.34 409 GLY A N 1
ATOM 3290 C CA . GLY A 1 409 ? 23.121 -0.554 -89.155 1.00 35.34 409 GLY A CA 1
ATOM 3291 C C . GLY A 1 409 ? 21.630 -0.731 -88.796 1.00 35.34 409 GLY A C 1
ATOM 3292 O O . GLY A 1 409 ? 21.335 -0.986 -87.624 1.00 35.34 409 GLY A O 1
ATOM 3293 N N . PRO A 1 410 ? 20.677 -0.556 -89.733 1.00 46.78 410 PRO A N 1
ATOM 3294 C CA . PRO A 1 410 ? 19.243 -0.575 -89.425 1.00 46.78 410 PRO A CA 1
ATOM 3295 C C . PRO A 1 410 ? 18.602 -1.979 -89.477 1.00 46.78 410 PRO A C 1
ATOM 3297 O O . PRO A 1 410 ? 18.869 -2.762 -90.382 1.00 46.78 410 PRO A O 1
ATOM 3300 N N . GLY A 1 411 ? 17.692 -2.257 -88.534 1.00 35.12 411 GLY A N 1
ATOM 3301 C CA . GLY A 1 411 ? 16.850 -3.464 -88.457 1.00 35.12 411 GLY A CA 1
ATOM 3302 C C . GLY A 1 411 ? 15.776 -3.305 -87.364 1.00 35.12 411 GLY A C 1
ATOM 3303 O O . GLY A 1 411 ? 16.047 -2.696 -86.330 1.00 35.12 411 GLY A O 1
ATOM 3304 N N . VAL A 1 412 ? 14.534 -3.735 -87.627 1.00 37.09 412 VAL A N 1
ATOM 3305 C CA . VAL A 1 412 ? 13.284 -3.265 -86.967 1.00 37.09 412 VAL A CA 1
ATOM 3306 C C . VAL A 1 412 ? 12.188 -4.355 -87.118 1.00 37.09 412 VAL A C 1
ATOM 3308 O O . VAL A 1 412 ? 12.216 -4.987 -88.175 1.00 37.09 412 VAL A O 1
ATOM 3311 N N . PRO A 1 413 ? 11.174 -4.568 -86.227 1.00 53.16 413 PRO A N 1
ATOM 3312 C CA . PRO A 1 413 ? 10.920 -4.153 -84.826 1.00 53.16 413 PRO A CA 1
ATOM 3313 C C . PRO A 1 413 ? 10.573 -5.366 -83.888 1.00 53.16 413 PRO A C 1
ATOM 3315 O O . PRO A 1 413 ? 10.971 -6.489 -84.172 1.00 53.16 413 PRO A O 1
ATOM 3318 N N . LEU A 1 414 ? 9.739 -5.132 -82.844 1.00 33.31 414 LEU A N 1
ATOM 3319 C CA . LEU A 1 414 ? 8.989 -6.080 -81.968 1.00 33.31 414 LEU A CA 1
ATOM 3320 C C . LEU A 1 414 ? 9.798 -6.644 -80.768 1.00 33.31 414 LEU A C 1
ATOM 3322 O O . LEU A 1 414 ? 10.946 -7.028 -80.931 1.00 33.31 414 LEU A O 1
ATOM 3326 N N . LEU A 1 415 ? 9.291 -6.716 -79.521 1.00 33.78 415 LEU A N 1
ATOM 3327 C CA . LEU A 1 415 ? 7.972 -6.386 -78.932 1.00 33.78 415 LEU A CA 1
ATOM 3328 C C . LEU A 1 415 ? 8.112 -5.920 -77.451 1.00 33.78 415 LEU A C 1
ATOM 3330 O O . LEU A 1 415 ? 9.158 -6.125 -76.853 1.00 33.78 415 LEU A O 1
ATOM 3334 N N . ARG A 1 416 ? 7.037 -5.309 -76.906 1.00 29.72 416 ARG A N 1
ATOM 3335 C CA . ARG A 1 416 ? 6.587 -5.125 -75.485 1.00 29.72 416 ARG A CA 1
ATOM 3336 C C . ARG A 1 416 ? 7.554 -5.423 -74.303 1.00 29.72 416 ARG A C 1
ATOM 3338 O O . ARG A 1 416 ? 8.231 -6.436 -74.289 1.00 29.72 416 ARG A O 1
ATOM 3345 N N . SER A 1 417 ? 7.522 -4.692 -73.178 1.00 32.72 417 SER A N 1
ATOM 3346 C CA . SER A 1 417 ? 6.651 -3.576 -72.738 1.00 32.72 417 SER A CA 1
ATOM 3347 C C . SER A 1 417 ? 7.248 -2.825 -71.529 1.00 32.72 417 SER A C 1
ATOM 3349 O O . SER A 1 417 ? 8.171 -3.309 -70.884 1.00 32.72 417 SER A O 1
ATOM 3351 N N . ALA A 1 418 ? 6.717 -1.633 -71.241 1.00 32.53 418 ALA A N 1
ATOM 3352 C CA . ALA A 1 418 ? 7.311 -0.615 -70.372 1.00 32.53 418 ALA A CA 1
ATOM 3353 C C . ALA A 1 418 ? 7.466 -0.950 -68.872 1.00 32.53 418 ALA A C 1
ATOM 3355 O O . ALA A 1 418 ? 6.603 -1.573 -68.257 1.00 32.53 418 ALA A O 1
ATOM 3356 N N . SER A 1 419 ? 8.480 -0.324 -68.265 1.00 29.20 419 SER A N 1
ATOM 3357 C CA . SER A 1 419 ? 8.485 0.085 -66.856 1.00 29.20 419 SER A CA 1
ATOM 3358 C C . SER A 1 419 ? 9.063 1.504 -66.723 1.00 29.20 419 SER A C 1
ATOM 3360 O O . SER A 1 419 ? 10.201 1.715 -67.126 1.00 29.20 419 SER A O 1
ATOM 3362 N N . LEU A 1 420 ? 8.270 2.436 -66.172 1.00 33.69 420 LEU A N 1
ATOM 3363 C CA . LEU A 1 420 ? 8.646 3.572 -65.294 1.00 33.69 420 LEU A CA 1
ATOM 3364 C C . LEU A 1 420 ? 10.065 4.189 -65.488 1.00 33.69 420 LEU A C 1
ATOM 3366 O O . LEU A 1 420 ? 11.064 3.536 -65.215 1.00 33.69 420 LEU A O 1
ATOM 3370 N N . ASN A 1 421 ? 10.247 5.478 -65.818 1.00 29.31 421 ASN A N 1
ATOM 3371 C CA . ASN A 1 421 ? 9.705 6.631 -65.077 1.00 29.31 421 ASN A CA 1
ATOM 3372 C C . ASN A 1 421 ? 9.888 8.003 -65.781 1.00 29.31 421 ASN A C 1
ATOM 3374 O O . ASN A 1 421 ? 10.855 8.209 -66.503 1.00 29.31 421 ASN A O 1
ATOM 3378 N N . VAL A 1 422 ? 8.991 8.940 -65.434 1.00 39.31 422 VAL A N 1
ATOM 3379 C CA . VAL A 1 422 ? 9.172 10.395 -65.164 1.00 39.31 422 VAL A CA 1
ATOM 3380 C C . VAL A 1 422 ? 10.238 11.213 -65.930 1.00 39.31 422 VAL A C 1
ATOM 3382 O O . VAL A 1 422 ? 11.435 11.019 -65.722 1.00 39.31 422 VAL A O 1
ATOM 3385 N N . PRO A 1 423 ? 9.817 12.321 -66.578 1.00 29.08 423 PRO A N 1
ATOM 3386 C CA . PRO A 1 423 ? 10.623 13.528 -66.739 1.00 29.08 423 PRO A CA 1
ATOM 3387 C C . PRO A 1 423 ? 10.238 14.644 -65.738 1.00 29.08 423 PRO A C 1
ATOM 3389 O O . PRO A 1 423 ? 9.079 15.032 -65.608 1.00 29.08 423 PRO A O 1
ATOM 3392 N N . SER A 1 424 ? 11.248 15.205 -65.070 1.00 35.34 424 SER A N 1
ATOM 3393 C CA . SER A 1 424 ? 11.257 16.594 -64.557 1.00 35.34 424 SER A CA 1
ATOM 3394 C C . SER A 1 424 ? 11.505 17.560 -65.754 1.00 35.34 424 SER A C 1
ATOM 3396 O O . SER A 1 424 ? 11.780 17.037 -66.838 1.00 35.34 424 SER A O 1
ATOM 3398 N N . PRO A 1 425 ? 11.540 18.916 -65.646 1.00 50.59 425 PRO A N 1
ATOM 3399 C CA . PRO A 1 425 ? 11.446 19.773 -64.448 1.00 50.59 425 PRO A CA 1
ATOM 3400 C C . PRO A 1 425 ? 10.617 21.079 -64.629 1.00 50.59 425 PRO A C 1
ATOM 3402 O O . PRO A 1 425 ? 10.126 21.364 -65.716 1.00 50.59 425 PRO A O 1
ATOM 3405 N N . ARG A 1 426 ? 10.562 21.946 -63.597 1.00 30.20 426 ARG A N 1
ATOM 3406 C CA . ARG A 1 426 ? 11.083 23.350 -63.596 1.00 30.20 426 ARG A CA 1
ATOM 3407 C C . ARG A 1 426 ? 10.472 24.230 -62.492 1.00 30.20 426 ARG A C 1
ATOM 3409 O O . ARG A 1 426 ? 9.391 23.973 -61.981 1.00 30.20 426 ARG A O 1
ATOM 3416 N N . VAL A 1 427 ? 11.217 25.278 -62.135 1.00 40.62 427 VAL A N 1
ATOM 3417 C CA . VAL A 1 427 ? 10.860 26.317 -61.156 1.00 40.62 427 VAL A CA 1
ATOM 3418 C C . VAL A 1 427 ? 10.110 27.461 -61.839 1.00 40.62 427 VAL A C 1
ATOM 3420 O O . VAL A 1 427 ? 10.556 27.931 -62.883 1.00 40.62 427 VAL A O 1
ATOM 3423 N N . LEU A 1 428 ? 9.061 27.980 -61.195 1.00 30.31 428 LEU A N 1
ATOM 3424 C CA . LEU A 1 428 ? 8.617 29.376 -61.314 1.00 30.31 428 LEU A CA 1
ATOM 3425 C C . LEU A 1 428 ? 7.888 29.807 -60.024 1.00 30.31 428 LEU A C 1
ATOM 3427 O O . LEU A 1 428 ? 7.578 28.967 -59.179 1.00 30.31 428 LEU A O 1
ATOM 3431 N N . ARG A 1 429 ? 7.727 31.120 -59.807 1.00 33.72 429 ARG A N 1
ATOM 3432 C CA . ARG A 1 429 ? 7.549 31.713 -58.466 1.00 33.72 429 ARG A CA 1
ATOM 3433 C C . ARG A 1 429 ? 6.509 32.839 -58.456 1.00 33.72 429 ARG A C 1
ATOM 3435 O O . ARG A 1 429 ? 6.845 33.970 -58.795 1.00 33.72 429 ARG A O 1
ATOM 3442 N N . SER A 1 430 ? 5.301 32.568 -57.964 1.00 30.06 430 SER A N 1
ATOM 3443 C CA . SER A 1 430 ? 4.319 33.604 -57.601 1.00 30.06 430 SER A CA 1
ATOM 3444 C C . SER A 1 430 ? 3.303 33.121 -56.549 1.00 30.06 430 SER A C 1
ATOM 3446 O O . SER A 1 430 ? 3.092 31.929 -56.342 1.00 30.06 430 SER A O 1
ATOM 3448 N N . ARG A 1 431 ? 2.731 34.096 -55.837 1.00 28.31 431 ARG A N 1
ATOM 3449 C CA . ARG A 1 431 ? 1.639 34.037 -54.840 1.00 28.31 431 ARG A CA 1
ATOM 3450 C C . ARG A 1 431 ? 0.381 34.685 -55.473 1.00 28.31 431 ARG A C 1
ATOM 3452 O O . ARG A 1 431 ? 0.553 35.330 -56.507 1.00 28.31 431 ARG A O 1
ATOM 3459 N N . PRO A 1 432 ? -0.794 34.741 -54.808 1.00 48.59 432 PRO A N 1
ATOM 3460 C CA . PRO A 1 432 ? -1.349 33.863 -53.759 1.00 48.59 432 PRO A CA 1
ATOM 3461 C C . PRO A 1 432 ? -2.835 33.474 -54.000 1.00 48.59 432 PRO A C 1
ATOM 3463 O O . PRO A 1 432 ? -3.558 34.192 -54.682 1.00 48.59 432 PRO A O 1
ATOM 3466 N N . MET A 1 433 ? -3.351 32.443 -53.315 1.00 26.67 433 MET A N 1
ATOM 3467 C CA . MET A 1 433 ? -4.770 32.403 -52.904 1.00 26.67 433 MET A CA 1
ATOM 3468 C C . MET A 1 433 ? -5.001 31.426 -51.737 1.00 26.67 433 MET A C 1
ATOM 3470 O O . MET A 1 433 ? -4.186 30.532 -51.510 1.00 26.67 433 MET A O 1
ATOM 3474 N N . THR A 1 434 ? -6.077 31.631 -50.972 1.00 36.03 434 THR A N 1
ATOM 3475 C CA . THR A 1 434 ? -6.508 30.801 -49.828 1.00 36.03 434 THR A CA 1
ATOM 3476 C C . THR A 1 434 ? -7.533 29.741 -50.254 1.00 36.03 434 THR A C 1
ATOM 3478 O O . THR A 1 434 ? -8.206 29.905 -51.271 1.00 36.03 434 THR A O 1
ATOM 3481 N N . PRO A 1 435 ? -7.620 28.622 -49.514 1.00 31.58 435 PRO A N 1
ATOM 3482 C CA . PRO A 1 435 ? -8.710 28.454 -48.535 1.00 31.58 435 PRO A CA 1
ATOM 3483 C C . PRO A 1 435 ? -8.164 27.934 -47.174 1.00 31.58 435 PRO A C 1
ATOM 3485 O O . PRO A 1 435 ? -7.013 27.520 -47.084 1.00 31.58 435 PRO A O 1
ATOM 3488 N N . ILE A 1 436 ? -8.813 28.124 -46.016 1.00 30.25 436 ILE A N 1
ATOM 3489 C CA . ILE A 1 436 ? -10.022 27.433 -45.509 1.00 30.25 436 ILE A CA 1
ATOM 3490 C C . ILE A 1 436 ? -9.949 25.904 -45.733 1.00 30.25 436 ILE A C 1
ATOM 3492 O O . ILE A 1 436 ? -9.887 25.446 -46.863 1.00 30.25 436 ILE A O 1
ATOM 3496 N N . GLY A 1 437 ? -9.980 25.043 -44.716 1.00 25.86 437 GLY A N 1
ATOM 3497 C CA . GLY A 1 437 ? -9.954 25.286 -43.274 1.00 25.86 437 GLY A CA 1
ATOM 3498 C C . GLY A 1 437 ? -10.030 23.954 -42.520 1.00 25.86 437 GLY A C 1
ATOM 3499 O O . GLY A 1 437 ? -10.764 23.053 -42.916 1.00 25.86 437 GLY A O 1
ATOM 3500 N N . SER A 1 438 ? -9.258 23.797 -41.448 1.00 29.14 438 SER A N 1
ATOM 3501 C CA . SER A 1 438 ? -9.295 22.612 -40.580 1.00 29.14 438 SER A CA 1
ATOM 3502 C C . SER A 1 438 ? -9.080 23.052 -39.132 1.00 29.14 438 SER A C 1
ATOM 3504 O O . SER A 1 438 ? -8.247 23.934 -38.910 1.00 29.14 438 SER A O 1
ATOM 3506 N N . PRO A 1 439 ? -9.807 22.488 -38.150 1.00 29.80 439 PRO A N 1
ATOM 3507 C CA . PRO A 1 439 ? -9.665 22.891 -36.757 1.00 29.80 439 PRO A CA 1
ATOM 3508 C C . PRO A 1 439 ? -8.269 22.517 -36.245 1.00 29.80 439 PRO A C 1
ATOM 3510 O O . PRO A 1 439 ? -7.896 21.343 -36.228 1.00 29.80 439 PRO A O 1
ATOM 3513 N N . MET A 1 440 ? -7.480 23.518 -35.848 1.00 26.22 440 MET A N 1
ATOM 3514 C CA . MET A 1 440 ? -6.169 23.278 -35.248 1.00 26.22 440 MET A CA 1
ATOM 3515 C C . MET A 1 440 ? -6.303 22.771 -33.815 1.00 26.22 440 MET A C 1
ATOM 3517 O O . MET A 1 440 ? -7.064 23.310 -33.016 1.00 26.22 440 MET A O 1
ATOM 3521 N N . ILE A 1 441 ? -5.463 21.795 -33.478 1.00 34.44 441 ILE A N 1
ATOM 3522 C CA . ILE A 1 441 ? -5.107 21.470 -32.098 1.00 34.44 441 ILE A CA 1
ATOM 3523 C C . ILE A 1 441 ? -4.235 22.625 -31.567 1.00 34.44 441 ILE A C 1
ATOM 3525 O O . ILE A 1 441 ? -3.160 22.851 -32.130 1.00 34.44 441 ILE A O 1
ATOM 3529 N N . PRO A 1 442 ? -4.627 23.346 -30.500 1.00 26.30 442 PRO A N 1
ATOM 3530 C CA . PRO A 1 442 ? -3.776 24.362 -29.893 1.00 26.30 442 PRO A CA 1
ATOM 3531 C C . PRO A 1 442 ? -2.695 23.693 -29.034 1.00 26.30 442 PRO A C 1
ATOM 3533 O O . PRO A 1 442 ? -2.863 23.454 -27.840 1.00 26.30 442 PRO A O 1
ATOM 3536 N N . SER A 1 443 ? -1.549 23.382 -29.640 1.00 30.72 443 SER A N 1
ATOM 3537 C CA . SER A 1 443 ? -0.381 22.904 -28.903 1.00 30.72 443 SER A CA 1
ATOM 3538 C C . SER A 1 443 ? 0.308 24.068 -28.182 1.00 30.72 443 SER A C 1
ATOM 3540 O O . SER A 1 443 ? 1.134 24.769 -28.768 1.00 30.72 443 SER A O 1
ATOM 3542 N N . SER A 1 444 ? -0.007 24.280 -26.905 1.00 26.47 444 SER A N 1
ATOM 3543 C CA . SER A 1 444 ? 0.793 25.121 -26.005 1.00 26.47 444 SER A CA 1
ATOM 3544 C C . SER A 1 444 ? 0.770 24.572 -24.577 1.00 26.47 444 SER A C 1
ATOM 3546 O O . SER A 1 444 ? -0.311 24.420 -24.012 1.00 26.47 444 SER A O 1
ATOM 3548 N N . PRO A 1 445 ? 1.934 24.280 -23.967 1.00 29.83 445 PRO A N 1
ATOM 3549 C CA . PRO A 1 445 ? 2.006 23.952 -22.553 1.00 29.83 445 PRO A CA 1
ATOM 3550 C C . PRO A 1 445 ? 1.873 25.250 -21.749 1.00 29.83 445 PRO A C 1
ATOM 3552 O O . PRO A 1 445 ? 2.870 25.920 -21.476 1.00 29.83 445 PRO A O 1
ATOM 3555 N N . VAL A 1 446 ? 0.642 25.629 -21.398 1.00 24.80 446 VAL A N 1
ATOM 3556 C CA . VAL A 1 446 ? 0.412 26.771 -20.505 1.00 24.80 446 VAL A CA 1
ATOM 3557 C C . VAL A 1 446 ? 0.899 26.386 -19.112 1.00 24.80 446 VAL A C 1
ATOM 3559 O O . VAL A 1 446 ? 0.243 25.659 -18.371 1.00 24.80 446 VAL A O 1
ATOM 3562 N N . LEU A 1 447 ? 2.098 26.860 -18.784 1.00 27.47 447 LEU A N 1
ATOM 3563 C CA . LEU A 1 447 ? 2.703 26.741 -17.466 1.00 27.47 447 LEU A CA 1
ATOM 3564 C C . LEU A 1 447 ? 1.989 27.704 -16.508 1.00 27.47 447 LEU A C 1
ATOM 3566 O O . LEU A 1 447 ? 2.496 28.780 -16.198 1.00 27.47 447 LEU A O 1
ATOM 3570 N N . PHE A 1 448 ? 0.806 27.304 -16.035 1.00 25.83 448 PHE A N 1
ATOM 3571 C CA . PHE A 1 448 ? 0.208 27.894 -14.843 1.00 25.83 448 PHE A CA 1
ATOM 3572 C C . PHE A 1 448 ? 1.077 27.533 -13.636 1.00 25.83 448 PHE A C 1
ATOM 3574 O O . PHE A 1 448 ? 0.886 26.519 -12.966 1.00 25.83 448 PHE A O 1
ATOM 3581 N N . ALA A 1 449 ? 2.077 28.374 -13.381 1.00 26.88 449 ALA A N 1
ATOM 3582 C CA . ALA A 1 449 ? 2.651 28.493 -12.057 1.00 26.88 449 ALA A CA 1
ATOM 3583 C C . ALA A 1 449 ? 1.574 29.128 -11.173 1.00 26.88 449 ALA A C 1
ATOM 3585 O O . ALA A 1 449 ? 1.394 30.343 -11.209 1.00 26.88 449 ALA A O 1
ATOM 3586 N N . ALA A 1 450 ? 0.833 28.296 -10.439 1.00 27.19 450 ALA A N 1
ATOM 3587 C CA . ALA A 1 450 ? -0.081 28.781 -9.418 1.00 27.19 450 ALA A CA 1
ATOM 3588 C C . ALA A 1 450 ? 0.711 29.642 -8.424 1.00 27.19 450 ALA A C 1
ATOM 3590 O O . ALA A 1 450 ? 1.682 29.177 -7.815 1.00 27.19 450 ALA A O 1
ATOM 3591 N N . THR A 1 451 ? 0.310 30.904 -8.307 1.00 28.97 451 THR A N 1
ATOM 3592 C CA . THR A 1 451 ? 0.662 31.769 -7.183 1.00 28.97 451 THR A CA 1
ATOM 3593 C C . THR A 1 451 ? 0.142 31.149 -5.884 1.00 28.97 451 THR A C 1
ATOM 3595 O O . THR A 1 451 ? -0.699 30.251 -5.900 1.00 28.97 451 THR A O 1
ATOM 3598 N N . VAL A 1 452 ? 0.710 31.542 -4.744 1.00 37.84 452 VAL A N 1
ATOM 3599 C CA . VAL A 1 452 ? 0.448 30.851 -3.465 1.00 37.84 452 VAL A CA 1
ATOM 3600 C C . VAL A 1 452 ? -0.967 31.146 -2.944 1.00 37.84 452 VAL A C 1
ATOM 3602 O O . VAL A 1 452 ? -1.495 30.402 -2.123 1.00 37.84 452 VAL A O 1
ATOM 3605 N N . ASP A 1 453 ? -1.578 32.202 -3.470 1.00 33.19 453 ASP A N 1
ATOM 3606 C CA . ASP A 1 453 ? -2.553 33.027 -2.769 1.00 33.19 453 ASP A CA 1
ATOM 3607 C C . ASP A 1 453 ? -4.024 32.623 -3.039 1.00 33.19 453 ASP A C 1
ATOM 3609 O O . ASP A 1 453 ? -4.885 32.873 -2.198 1.00 33.19 453 ASP A O 1
ATOM 3613 N N . ASP A 1 454 ? -4.312 31.900 -4.135 1.00 39.56 454 ASP A N 1
ATOM 3614 C CA . ASP A 1 454 ? -5.676 31.527 -4.592 1.00 39.56 454 ASP A CA 1
ATOM 3615 C C . ASP A 1 454 ? -6.457 30.559 -3.663 1.00 39.56 454 ASP A C 1
ATOM 3617 O O . ASP A 1 454 ? -7.620 30.250 -3.917 1.00 39.56 454 ASP A O 1
ATOM 3621 N N . GLU A 1 455 ? -5.848 30.055 -2.584 1.00 43.91 455 GLU A N 1
ATOM 3622 C CA . GLU A 1 455 ? -6.552 29.311 -1.520 1.00 43.91 455 GLU A CA 1
ATOM 3623 C C . GLU A 1 455 ? -6.266 29.843 -0.097 1.00 43.91 455 GLU A C 1
ATOM 3625 O O . GLU A 1 455 ? -6.799 29.286 0.862 1.00 43.91 455 GLU A O 1
ATOM 3630 N N . ASP A 1 456 ? -5.476 30.915 0.059 1.00 38.50 456 ASP A N 1
ATOM 3631 C CA . ASP A 1 456 ? -5.213 31.541 1.370 1.00 38.50 456 ASP A CA 1
ATOM 3632 C C . ASP A 1 456 ? -6.207 32.694 1.681 1.00 38.50 456 ASP A C 1
ATOM 3634 O O . ASP A 1 456 ? -6.344 33.079 2.843 1.00 38.50 456 ASP A O 1
ATOM 3638 N N . GLU A 1 457 ? -6.970 33.208 0.699 1.00 31.28 457 GLU A N 1
ATOM 3639 C CA . GLU A 1 457 ? -7.992 34.267 0.892 1.00 31.28 457 GLU A CA 1
ATOM 3640 C C . GLU A 1 457 ? -9.427 33.733 1.145 1.00 31.28 457 GLU A C 1
ATOM 3642 O O . GLU A 1 457 ? -10.424 34.329 0.740 1.00 31.28 457 GLU A O 1
ATOM 3647 N N . ILE A 1 458 ? -9.569 32.606 1.855 1.00 28.09 458 ILE A N 1
ATOM 3648 C CA . ILE A 1 458 ? -10.875 32.124 2.346 1.00 28.09 458 ILE A CA 1
ATOM 3649 C C . ILE A 1 458 ? -10.845 31.972 3.873 1.00 28.09 458 ILE A C 1
ATOM 3651 O O . ILE A 1 458 ? -10.438 30.953 4.429 1.00 28.09 458 ILE A O 1
ATOM 3655 N N . SER A 1 459 ? -11.330 33.009 4.559 1.00 29.45 459 SER A N 1
ATOM 3656 C CA . SER A 1 459 ? -11.598 32.982 5.999 1.00 29.45 459 SER A CA 1
ATOM 3657 C C . SER A 1 459 ? -12.951 32.320 6.272 1.00 29.45 459 SER A C 1
ATOM 3659 O O . SER A 1 459 ? -13.997 32.932 6.050 1.00 29.45 459 SER A O 1
ATOM 3661 N N . TYR A 1 460 ? -12.937 31.084 6.777 1.00 29.53 460 TYR A N 1
ATOM 3662 C CA . TYR A 1 460 ? -14.134 30.379 7.247 1.00 29.53 460 TYR A CA 1
ATOM 3663 C C . TYR A 1 460 ? -13.938 29.757 8.644 1.00 29.53 460 TYR A C 1
ATOM 3665 O O . TYR A 1 460 ? -12.799 29.552 9.072 1.00 29.53 460 TYR A O 1
ATOM 3673 N N . PRO A 1 461 ? -15.039 29.532 9.396 1.00 25.95 461 PRO A N 1
ATOM 3674 C CA . PRO A 1 461 ? -15.006 29.095 10.796 1.00 25.95 461 PRO A CA 1
ATOM 3675 C C . PRO A 1 461 ? -14.370 27.705 11.007 1.00 25.95 461 PRO A C 1
ATOM 3677 O O . PRO A 1 461 ? -14.155 26.967 10.044 1.00 25.95 461 PRO A O 1
ATOM 3680 N N . PRO A 1 462 ? -14.057 27.332 12.268 1.00 28.72 462 PRO A N 1
ATOM 3681 C CA . PRO A 1 462 ? -13.441 26.045 12.594 1.00 28.72 462 PRO A CA 1
ATOM 3682 C C . PRO A 1 462 ? -14.225 24.811 12.112 1.00 28.72 462 PRO A C 1
ATOM 3684 O O . PRO A 1 462 ? -15.427 24.862 11.864 1.00 28.72 462 PRO A O 1
ATOM 3687 N N . SER A 1 463 ? -13.479 23.701 12.036 1.00 30.23 463 SER A N 1
ATOM 3688 C CA . SER A 1 463 ? -13.864 22.327 11.659 1.00 30.23 463 SER A CA 1
ATOM 3689 C C . SER A 1 463 ? -15.301 21.912 12.039 1.00 30.23 463 SER A C 1
ATOM 3691 O O . SER A 1 463 ? -15.745 22.288 13.126 1.00 30.23 463 SER A O 1
ATOM 3693 N N . PRO A 1 464 ? -16.001 21.083 11.226 1.00 31.78 464 PRO A N 1
ATOM 3694 C CA . PRO A 1 464 ? -17.417 20.735 11.403 1.00 31.78 464 PRO A CA 1
ATOM 3695 C C . PRO A 1 464 ? -17.699 19.781 12.582 1.00 31.78 464 PRO A C 1
ATOM 3697 O O . PRO A 1 464 ? -18.203 18.672 12.415 1.00 31.78 464 PRO A O 1
ATOM 3700 N N . ASN A 1 465 ? -17.443 20.259 13.796 1.00 35.19 465 ASN A N 1
ATOM 3701 C CA . ASN A 1 465 ? -18.161 19.830 14.987 1.00 35.19 465 ASN A CA 1
ATOM 3702 C C . ASN A 1 465 ? -19.527 20.545 15.024 1.00 35.19 465 ASN A C 1
ATOM 3704 O O . ASN A 1 465 ? -19.674 21.654 14.513 1.00 35.19 465 ASN A O 1
ATOM 3708 N N . THR A 1 466 ? -20.524 19.930 15.667 1.00 30.45 466 THR A N 1
ATOM 3709 C CA . THR A 1 466 ? -21.909 20.435 15.801 1.00 30.45 466 THR A CA 1
ATOM 3710 C C . THR A 1 466 ? -22.668 20.704 14.491 1.00 30.45 466 THR A C 1
ATOM 3712 O O . THR A 1 466 ? -22.914 21.844 14.110 1.00 30.45 466 THR A O 1
ATOM 3715 N N . ALA A 1 467 ? -23.191 19.634 13.885 1.00 26.08 467 ALA A N 1
ATOM 3716 C CA . ALA A 1 467 ? -24.504 19.695 13.241 1.00 26.08 467 ALA A CA 1
ATOM 3717 C C . ALA A 1 467 ? -25.574 19.344 14.303 1.00 26.08 467 ALA A C 1
ATOM 3719 O O . ALA A 1 467 ? -25.516 18.240 14.851 1.00 26.08 467 ALA A O 1
ATOM 3720 N N . PRO A 1 468 ? -26.524 20.235 14.649 1.00 27.42 468 PRO A N 1
ATOM 3721 C CA . PRO A 1 468 ? -27.596 19.901 15.585 1.00 27.42 468 PRO A CA 1
ATOM 3722 C C . PRO A 1 468 ? -28.611 18.959 14.926 1.00 27.42 468 PRO A C 1
ATOM 3724 O O . PRO A 1 468 ? -29.135 19.265 13.857 1.00 27.42 468 PRO A O 1
ATOM 3727 N N . MET A 1 469 ? -28.941 17.841 15.576 1.00 30.95 469 MET A N 1
ATOM 3728 C CA . MET A 1 469 ? -30.122 17.062 15.199 1.00 30.95 469 MET A CA 1
ATOM 3729 C C . MET A 1 469 ? -31.383 17.761 15.716 1.00 30.95 469 MET A C 1
ATOM 3731 O O . MET A 1 469 ? -31.542 17.924 16.924 1.00 30.95 469 MET A O 1
ATOM 3735 N N . THR A 1 470 ? -32.312 18.102 14.824 1.00 27.75 470 THR A N 1
ATOM 3736 C CA . THR A 1 470 ? -33.685 18.505 15.173 1.00 27.75 470 THR A CA 1
ATOM 3737 C C . THR A 1 470 ? -34.706 17.848 14.230 1.00 27.75 470 THR A C 1
ATOM 3739 O O . THR A 1 470 ? -34.384 17.576 13.072 1.00 27.75 470 THR A O 1
ATOM 3742 N N . PRO A 1 471 ? -35.920 17.520 14.718 1.00 30.86 471 PRO A N 1
ATOM 3743 C CA . PRO A 1 471 ? -36.933 16.796 13.947 1.00 30.86 471 PRO A CA 1
ATOM 3744 C C . PRO A 1 471 ? -37.726 17.716 13.002 1.00 30.86 471 PRO A C 1
ATOM 3746 O O . PRO A 1 471 ? -37.789 18.928 13.195 1.00 30.86 471 PRO A O 1
ATOM 3749 N N . GLY A 1 472 ? -38.328 17.128 11.964 1.00 26.62 472 GLY A N 1
ATOM 3750 C CA . GLY A 1 472 ? -38.852 17.872 10.815 1.00 26.62 472 GLY A CA 1
ATOM 3751 C C . GLY A 1 472 ? -40.298 18.382 10.905 1.00 26.62 472 GLY A C 1
ATOM 3752 O O . GLY A 1 472 ? -41.154 17.816 11.580 1.00 26.62 472 GLY A O 1
ATOM 3753 N N . SER A 1 473 ? -40.560 19.416 10.105 1.00 23.38 473 SER A N 1
ATOM 3754 C CA . SER A 1 473 ? -41.854 19.805 9.515 1.00 23.38 473 SER A CA 1
ATOM 3755 C C . SER A 1 473 ? -41.532 20.386 8.120 1.00 23.38 473 SER A C 1
ATOM 3757 O O . SER A 1 473 ? -40.470 20.979 7.961 1.00 23.38 473 SER A O 1
ATOM 3759 N N . PHE A 1 474 ? -42.174 19.940 7.032 1.00 24.22 474 PHE A N 1
ATOM 3760 C CA . PHE A 1 474 ? -43.486 20.352 6.489 1.00 24.22 474 PHE A CA 1
ATOM 3761 C C . PHE A 1 474 ? -43.461 21.740 5.813 1.00 24.22 474 PHE A C 1
ATOM 3763 O O . PHE A 1 474 ? -42.874 22.660 6.369 1.00 24.22 474 PHE A O 1
ATOM 3770 N N . PHE A 1 475 ? -44.150 21.867 4.663 1.00 23.95 475 PHE A N 1
ATOM 3771 C CA . PHE A 1 475 ? -44.108 22.992 3.696 1.00 23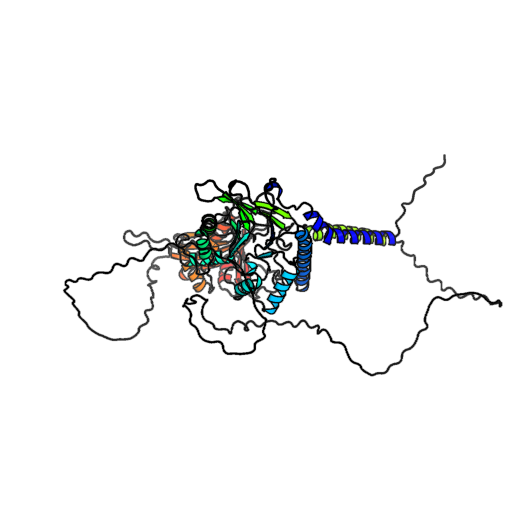.95 475 PHE A CA 1
ATOM 3772 C C . PHE A 1 475 ? -42.776 23.133 2.921 1.00 23.95 475 PHE A C 1
ATOM 3774 O O . PHE A 1 475 ? -41.708 22.872 3.462 1.00 23.95 475 PHE A O 1
ATOM 3781 N N . ASP A 1 476 ? -42.750 23.536 1.647 1.00 23.67 476 ASP A N 1
ATOM 3782 C CA . ASP A 1 476 ? -43.790 23.499 0.600 1.00 23.67 476 ASP A CA 1
ATOM 3783 C C . ASP A 1 476 ? -43.087 23.349 -0.766 1.00 23.67 476 ASP A C 1
ATOM 3785 O O . ASP A 1 476 ? -41.954 23.813 -0.919 1.00 23.67 476 ASP A O 1
ATOM 3789 N N . LEU A 1 477 ? -43.717 22.708 -1.753 1.00 27.09 477 LEU A N 1
ATOM 3790 C CA . LEU A 1 477 ? -43.159 22.565 -3.104 1.00 27.09 477 LEU A CA 1
ATOM 3791 C C . LEU A 1 477 ? -44.196 22.970 -4.147 1.00 27.09 477 LEU A C 1
ATOM 3793 O O . LEU A 1 477 ? -45.109 22.212 -4.467 1.00 27.09 477 LEU A O 1
ATOM 3797 N N . GLY A 1 478 ? -44.005 24.177 -4.679 1.00 25.16 478 GLY A N 1
ATOM 3798 C CA . GLY A 1 478 ? -44.795 24.699 -5.784 1.00 25.16 478 GLY A CA 1
ATOM 3799 C C . GLY A 1 478 ? -44.647 23.876 -7.064 1.00 25.16 478 GLY A C 1
ATOM 3800 O O .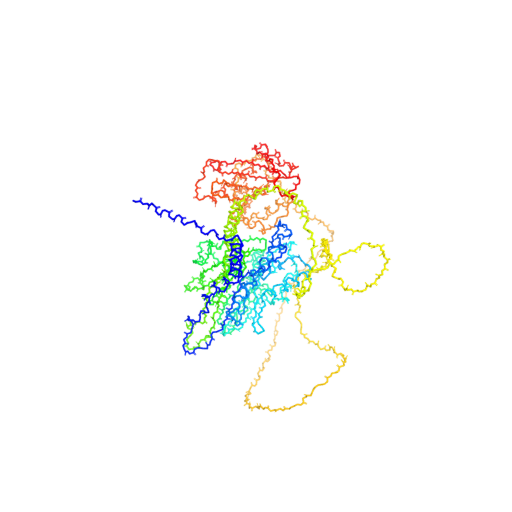 GLY A 1 478 ? -43.656 23.177 -7.281 1.00 25.16 478 GLY A O 1
ATOM 3801 N N . GLU A 1 479 ? -45.669 24.007 -7.903 1.00 25.89 479 GLU A N 1
ATOM 3802 C CA . GLU A 1 479 ? -45.780 23.473 -9.262 1.00 25.89 479 GLU A CA 1
ATOM 3803 C C . GLU A 1 479 ? -44.525 23.838 -10.101 1.00 25.89 479 GLU A C 1
ATOM 3805 O O . GLU A 1 479 ? -43.852 24.834 -9.844 1.00 25.89 479 GLU A O 1
ATOM 3810 N N . ASP A 1 480 ? -44.116 23.064 -11.110 1.00 27.03 480 ASP A N 1
ATOM 3811 C CA . ASP A 1 480 ? -44.955 22.724 -12.265 1.00 27.03 480 ASP A CA 1
ATOM 3812 C C . ASP A 1 480 ? -44.377 21.557 -13.121 1.00 27.03 480 ASP A C 1
ATOM 3814 O O . ASP A 1 480 ? -43.269 21.069 -12.901 1.00 27.03 480 ASP A O 1
ATOM 3818 N N . HIS A 1 481 ? -45.131 21.177 -14.156 1.00 27.78 481 HIS A N 1
ATOM 3819 C CA . HIS A 1 481 ? -44.768 20.390 -15.345 1.00 27.78 481 HIS A CA 1
ATOM 3820 C C . HIS A 1 481 ? -44.697 18.862 -15.179 1.00 27.78 481 HIS A C 1
ATOM 3822 O O . HIS A 1 481 ? -43.649 18.231 -15.044 1.00 27.78 481 HIS A O 1
ATOM 3828 N N . ALA A 1 482 ? -45.876 18.253 -15.317 1.00 23.47 482 ALA A N 1
ATOM 3829 C CA . ALA A 1 482 ? -46.080 16.814 -15.431 1.00 23.47 482 ALA A CA 1
ATOM 3830 C C . ALA A 1 482 ? -45.501 16.190 -16.718 1.00 23.47 482 ALA A C 1
ATOM 3832 O O . ALA A 1 482 ? -45.474 16.819 -17.773 1.00 23.47 482 ALA A O 1
ATOM 3833 N N . PHE A 1 483 ? -45.234 14.880 -16.666 1.00 27.17 483 PHE A N 1
ATOM 3834 C CA . PHE A 1 483 ? -45.599 13.962 -17.754 1.00 27.17 483 PHE A CA 1
ATOM 3835 C C . PHE A 1 483 ? -46.005 12.591 -17.187 1.00 27.17 483 PHE A C 1
ATOM 3837 O O . PHE A 1 483 ? -45.410 12.098 -16.230 1.00 27.17 483 PHE A O 1
ATOM 3844 N N . SER A 1 484 ? -47.065 11.996 -17.739 1.00 22.72 484 SER A N 1
ATOM 3845 C CA . SER A 1 484 ? -47.781 10.866 -17.125 1.00 22.72 484 SER A CA 1
ATOM 3846 C C . SER A 1 484 ? -47.314 9.488 -17.611 1.00 22.72 484 SER A C 1
ATOM 3848 O O . SER A 1 484 ? -47.089 9.296 -18.803 1.00 22.72 484 SER A O 1
ATOM 3850 N N . LEU A 1 485 ? -47.325 8.491 -16.716 1.00 26.55 485 LEU A N 1
ATOM 3851 C CA . LEU A 1 485 ? -47.411 7.064 -17.062 1.00 26.55 485 LEU A CA 1
ATOM 3852 C C . LEU A 1 485 ? -48.415 6.341 -16.132 1.00 26.55 485 LEU A C 1
ATOM 3854 O O . LEU A 1 485 ? -48.548 6.740 -14.974 1.00 26.55 485 LEU A O 1
ATOM 3858 N N . PRO A 1 486 ? -49.152 5.319 -16.616 1.00 26.34 486 PRO A N 1
ATOM 3859 C CA . PRO A 1 486 ? -50.311 4.771 -15.906 1.00 26.34 486 PRO A CA 1
ATOM 3860 C C . PRO A 1 486 ? -50.016 3.565 -14.992 1.00 26.34 486 PRO A C 1
ATOM 3862 O O . PRO A 1 486 ? -49.182 2.712 -15.282 1.00 26.34 486 PRO A O 1
ATOM 3865 N N . SER A 1 487 ? -50.817 3.461 -13.930 1.00 27.56 487 SER A N 1
ATOM 3866 C CA . SER A 1 487 ? -51.199 2.222 -13.216 1.00 27.56 487 SER A CA 1
ATOM 3867 C C . SER A 1 487 ? -52.625 1.812 -13.662 1.00 27.56 487 SER A C 1
ATOM 3869 O O . SER A 1 487 ? -53.249 2.631 -14.344 1.00 27.56 487 SER A O 1
ATOM 3871 N N . PRO A 1 488 ? -53.214 0.640 -13.303 1.00 41.69 488 PRO A N 1
ATOM 3872 C CA . PRO A 1 488 ? -52.852 -0.356 -12.271 1.00 41.69 488 PRO A CA 1
ATOM 3873 C C . PRO A 1 488 ? -52.716 -1.795 -12.885 1.00 41.69 488 PRO A C 1
ATOM 3875 O O . PRO A 1 488 ? -52.342 -1.877 -14.048 1.00 41.69 488 PRO A O 1
ATOM 3878 N N . ASN A 1 489 ? -52.925 -2.981 -12.271 1.00 27.12 489 ASN A N 1
ATOM 3879 C CA . ASN A 1 489 ? -53.696 -3.428 -11.086 1.00 27.12 489 ASN A CA 1
ATOM 3880 C C . ASN A 1 489 ? -53.190 -4.827 -10.553 1.00 27.12 489 ASN A C 1
ATOM 3882 O O . ASN A 1 489 ? -52.048 -5.149 -10.873 1.00 27.12 489 ASN A O 1
ATOM 3886 N N . PRO A 1 490 ? -53.872 -5.635 -9.687 1.00 40.28 490 PRO A N 1
ATOM 3887 C CA . PRO A 1 490 ? -53.252 -6.089 -8.425 1.00 40.28 490 PRO A CA 1
ATOM 3888 C C . PRO A 1 490 ? -53.316 -7.630 -8.178 1.00 40.28 490 PRO A C 1
ATOM 3890 O O . PRO A 1 490 ? -53.350 -8.403 -9.132 1.00 40.28 490 PRO A O 1
ATOM 3893 N N . SER A 1 491 ? -53.419 -8.048 -6.896 1.00 24.98 491 SER A N 1
ATOM 3894 C CA . SER A 1 491 ? -53.443 -9.418 -6.299 1.00 24.98 491 SER A CA 1
ATOM 3895 C C . SER A 1 491 ? -52.063 -9.919 -5.817 1.00 24.98 491 SER A C 1
ATOM 3897 O O . SER A 1 491 ? -51.062 -9.583 -6.436 1.00 24.98 491 SER A O 1
ATOM 3899 N N . LEU A 1 492 ? -51.886 -10.679 -4.719 1.00 25.61 492 LEU A N 1
ATOM 3900 C CA . LEU A 1 492 ? -52.710 -11.109 -3.553 1.00 25.61 492 LEU A CA 1
ATOM 3901 C C . LEU A 1 492 ? -51.701 -11.527 -2.422 1.00 25.61 492 LEU A C 1
ATOM 3903 O O . LEU A 1 492 ? -50.513 -11.608 -2.719 1.00 25.61 492 LEU A O 1
ATOM 3907 N N . GLN A 1 493 ? -51.974 -11.818 -1.136 1.00 25.39 493 GLN A N 1
ATOM 3908 C CA . GLN A 1 493 ? -53.159 -11.935 -0.256 1.00 25.39 493 GLN A CA 1
ATOM 3909 C C . GLN A 1 493 ? -52.704 -11.723 1.227 1.00 25.39 493 GLN A C 1
ATOM 3911 O O . GLN A 1 493 ? -51.506 -11.622 1.484 1.00 25.39 493 GLN A O 1
ATOM 3916 N N . ARG A 1 494 ? -53.617 -11.712 2.219 1.00 23.38 494 ARG A N 1
ATOM 3917 C CA . ARG A 1 494 ? -53.308 -11.978 3.654 1.00 23.38 494 ARG A CA 1
ATOM 3918 C C . ARG A 1 494 ? -53.521 -13.473 3.999 1.00 23.38 494 ARG A C 1
ATOM 3920 O O . ARG A 1 494 ? -54.143 -14.185 3.211 1.00 23.38 494 ARG A O 1
ATOM 3927 N N . PRO A 1 495 ? -53.047 -13.953 5.162 1.00 27.25 495 PRO A N 1
ATOM 3928 C CA . PRO A 1 495 ? -53.949 -13.996 6.321 1.00 27.25 495 PRO A CA 1
ATOM 3929 C C . PRO A 1 495 ? -53.372 -13.311 7.573 1.00 27.25 495 PRO A C 1
ATOM 3931 O O . PRO A 1 495 ? -52.257 -12.796 7.570 1.00 27.25 495 PRO A O 1
ATOM 3934 N N . GLU A 1 496 ? -54.189 -13.243 8.620 1.00 22.16 496 GLU A N 1
ATOM 3935 C CA . GLU A 1 496 ? -53.962 -12.467 9.843 1.00 22.16 496 GLU A CA 1
ATOM 3936 C C . GLU A 1 496 ? -53.650 -13.375 11.037 1.00 22.16 496 GLU A C 1
ATOM 3938 O O . GLU A 1 496 ? -54.011 -14.551 11.038 1.00 22.16 496 GLU A O 1
ATOM 3943 N N . LEU A 1 497 ? -53.083 -12.803 12.102 1.00 22.22 497 LEU A N 1
ATOM 3944 C CA . LEU A 1 497 ? -53.371 -13.263 13.459 1.00 22.22 497 LEU A CA 1
ATOM 3945 C C . LEU A 1 497 ? -53.351 -12.069 14.422 1.00 22.22 497 LEU A C 1
ATOM 3947 O O . LEU A 1 497 ? -52.488 -11.198 14.320 1.00 22.22 497 LEU A O 1
ATOM 3951 N N . THR A 1 498 ? -54.306 -12.026 15.348 1.00 21.16 498 THR A N 1
ATOM 3952 C CA . THR A 1 498 ? -54.524 -10.898 16.265 1.00 21.16 498 THR A CA 1
ATOM 3953 C C . THR A 1 498 ? -54.603 -11.408 17.695 1.00 21.16 498 THR A C 1
ATOM 3955 O O . THR A 1 498 ? -55.412 -12.286 17.983 1.00 21.16 498 THR A O 1
ATOM 3958 N N . ILE A 1 499 ? -53.810 -10.827 18.598 1.00 22.09 499 ILE A N 1
ATOM 3959 C CA . ILE A 1 499 ? -53.999 -10.936 20.049 1.00 22.09 499 ILE A CA 1
ATOM 3960 C C . ILE A 1 499 ? -53.870 -9.531 20.653 1.00 22.09 499 ILE A C 1
ATOM 3962 O O . ILE A 1 499 ? -53.078 -8.710 20.193 1.00 22.09 499 ILE A O 1
ATOM 3966 N N . ILE A 1 500 ? -54.712 -9.262 21.646 1.00 21.94 500 ILE A N 1
ATOM 3967 C CA . ILE A 1 500 ? -54.889 -7.996 22.368 1.00 21.94 500 ILE A CA 1
ATOM 3968 C C . ILE A 1 500 ? -54.358 -8.192 23.801 1.00 21.94 500 ILE A C 1
ATOM 3970 O O . ILE A 1 500 ? -54.416 -9.320 24.283 1.00 21.94 500 ILE A O 1
ATOM 3974 N N . VAL A 1 501 ? -53.885 -7.130 24.474 1.00 22.89 501 VAL A N 1
ATOM 3975 C CA . VAL A 1 501 ? -54.228 -6.774 25.879 1.00 22.89 501 VAL A CA 1
ATOM 3976 C C . VAL A 1 501 ? -53.473 -5.507 26.336 1.00 22.89 501 VAL A C 1
ATOM 3978 O O . VAL A 1 501 ? -52.252 -5.471 26.397 1.00 22.89 501 VAL A O 1
ATOM 3981 N N . GLU A 1 502 ? -54.284 -4.475 26.578 1.00 22.67 502 GLU A N 1
ATOM 3982 C CA . GLU A 1 502 ? -54.268 -3.414 27.606 1.00 22.67 502 GLU A CA 1
ATOM 3983 C C . GLU A 1 502 ? -52.983 -2.724 28.118 1.00 22.67 502 GLU A C 1
ATOM 3985 O O . GLU A 1 502 ? -51.960 -3.314 28.452 1.00 22.67 502 GLU A O 1
ATOM 3990 N N . MET A 1 503 ? -53.140 -1.409 28.313 1.00 21.56 503 MET A N 1
ATOM 3991 C CA . MET A 1 503 ? -52.317 -0.569 29.188 1.00 21.56 503 MET A CA 1
ATOM 3992 C C . MET A 1 503 ? -52.798 -0.685 30.642 1.00 21.56 503 MET A C 1
ATOM 3994 O O . MET A 1 503 ? -54.000 -0.786 30.876 1.00 21.56 503 MET A O 1
ATOM 3998 N N . VAL A 1 504 ? -51.904 -0.492 31.615 1.00 24.19 504 VAL A N 1
ATOM 3999 C CA . VAL A 1 504 ? -52.288 -0.085 32.979 1.00 24.19 504 VAL A CA 1
ATOM 4000 C C . VAL A 1 504 ? -51.530 1.187 33.350 1.00 24.19 504 VAL A C 1
ATOM 4002 O O . VAL A 1 504 ? -50.310 1.256 33.220 1.00 24.19 504 VAL A O 1
ATOM 4005 N N . SER A 1 505 ? -52.270 2.196 33.809 1.00 22.75 505 SER A N 1
ATOM 4006 C CA . SER A 1 505 ? -51.739 3.438 34.374 1.00 22.75 505 SER A CA 1
ATOM 4007 C C . SER A 1 505 ? -51.903 3.422 35.892 1.00 22.75 505 SER A C 1
ATOM 4009 O O . SER A 1 505 ? -52.921 2.943 36.390 1.00 22.75 505 SER A O 1
ATOM 4011 N N . LEU A 1 506 ? -50.938 3.986 36.619 1.00 24.48 506 LEU A N 1
ATOM 4012 C CA . LEU A 1 506 ? -51.091 4.349 38.027 1.00 24.48 506 LEU A CA 1
ATOM 4013 C C . LEU A 1 506 ? -50.534 5.757 38.261 1.00 24.48 506 LEU A C 1
ATOM 4015 O O . LEU A 1 506 ? -49.373 6.043 37.972 1.00 24.48 506 LEU A O 1
ATOM 4019 N N . GLN A 1 507 ? -51.393 6.629 38.787 1.00 23.00 507 GLN A N 1
ATOM 4020 C CA . GLN A 1 507 ? -51.054 7.945 39.333 1.00 23.00 507 GLN A CA 1
ATOM 4021 C C . GLN A 1 507 ? -51.103 7.895 40.874 1.00 23.00 507 GLN A C 1
ATOM 4023 O O . GLN A 1 507 ? -51.453 6.862 41.440 1.00 23.00 507 GLN A O 1
ATOM 4028 N N . ALA A 1 508 ? -50.869 9.058 41.502 1.00 25.31 508 ALA A N 1
ATOM 4029 C CA . ALA A 1 508 ? -50.954 9.371 42.939 1.00 25.31 508 ALA A CA 1
ATOM 4030 C C . ALA A 1 508 ? -49.638 9.175 43.735 1.00 25.31 508 ALA A C 1
ATOM 4032 O O . ALA A 1 508 ? -48.890 8.239 43.479 1.00 25.31 508 ALA A O 1
ATOM 4033 N N . GLN A 1 509 ? -49.286 10.037 44.700 1.00 24.81 509 GLN A N 1
ATOM 4034 C CA . GLN A 1 509 ? -49.791 11.394 44.998 1.00 24.81 509 GLN A CA 1
ATOM 4035 C C . GLN A 1 509 ? -48.717 12.217 45.743 1.00 24.81 509 GLN A C 1
ATOM 4037 O O . GLN A 1 509 ? -47.700 11.681 46.175 1.00 24.81 509 GLN A O 1
ATOM 4042 N N . THR A 1 510 ? -48.936 13.525 45.872 1.00 26.16 510 THR A N 1
ATOM 4043 C CA . THR A 1 510 ? -48.108 14.452 46.667 1.00 26.16 510 THR A CA 1
ATOM 4044 C C . THR A 1 510 ? -48.452 14.401 48.152 1.00 26.16 510 THR A C 1
ATOM 4046 O O . THR A 1 510 ? -49.636 14.299 48.460 1.00 26.16 510 THR A O 1
ATOM 4049 N N . ASP A 1 511 ? -47.489 14.684 49.039 1.00 24.95 511 ASP A N 1
ATOM 4050 C CA . ASP A 1 511 ? -47.804 15.434 50.265 1.00 24.95 511 ASP A CA 1
ATOM 4051 C C . ASP A 1 511 ? -46.614 16.236 50.841 1.00 24.95 511 ASP A C 1
ATOM 4053 O O . ASP A 1 511 ? -45.459 16.010 50.475 1.00 24.95 511 ASP A O 1
ATOM 4057 N N . ASN A 1 512 ? -46.914 17.218 51.699 1.00 25.44 512 ASN A N 1
ATOM 4058 C CA . ASN A 1 512 ? -45.973 18.201 52.275 1.00 25.44 512 ASN A CA 1
ATOM 4059 C C . ASN A 1 512 ? -45.497 17.844 53.699 1.00 25.44 512 ASN A C 1
ATOM 4061 O O . ASN A 1 512 ? -46.273 17.270 54.454 1.00 25.44 512 ASN A O 1
ATOM 4065 N N . MET A 1 513 ? -44.332 18.373 54.133 1.00 24.34 513 MET A N 1
ATOM 4066 C CA . MET A 1 513 ? -44.261 19.215 55.356 1.00 24.34 513 MET A CA 1
ATOM 4067 C C . MET A 1 513 ? -42.927 19.994 55.551 1.00 24.34 513 MET A C 1
ATOM 4069 O O . MET A 1 513 ? -41.843 19.441 55.418 1.00 24.34 513 MET A O 1
ATOM 4073 N N . SER A 1 514 ? -43.056 21.254 55.999 1.00 24.41 514 SER A N 1
ATOM 4074 C CA . SER A 1 514 ? -42.185 22.024 56.932 1.00 24.41 514 SER A CA 1
ATOM 4075 C C . SER A 1 514 ? -40.674 22.267 56.688 1.00 24.41 514 SER A C 1
ATOM 4077 O O . SER A 1 514 ? -39.834 21.378 56.773 1.00 24.41 514 SER A O 1
ATOM 4079 N N . SER A 1 515 ? -40.359 23.565 56.578 1.00 23.52 515 SER A N 1
ATOM 4080 C CA . SER A 1 515 ? -39.068 24.291 56.718 1.00 23.52 515 SER A CA 1
ATOM 4081 C C . SER A 1 515 ? -38.682 24.504 58.223 1.00 23.52 515 SER A C 1
ATOM 4083 O O . SER A 1 515 ? -39.271 23.786 59.034 1.00 23.52 515 SER A O 1
ATOM 4085 N N . PRO A 1 516 ? -37.838 25.481 58.695 1.00 39.28 516 PRO A N 1
ATOM 4086 C CA . PRO A 1 516 ? -37.045 26.562 58.043 1.00 39.28 516 PRO A CA 1
ATOM 4087 C C . PRO A 1 516 ? -35.624 26.827 58.665 1.00 39.28 516 PRO A C 1
ATOM 4089 O O . PRO A 1 516 ? -35.097 25.985 59.380 1.00 39.28 516 PRO A O 1
ATOM 4092 N N . ILE A 1 517 ? -35.080 28.050 58.454 1.00 25.77 517 ILE A N 1
ATOM 4093 C CA . ILE A 1 517 ? -34.026 28.778 59.230 1.00 25.77 517 ILE A CA 1
ATOM 4094 C C . ILE A 1 517 ? -32.550 28.424 58.909 1.00 25.77 517 ILE A C 1
ATOM 4096 O O . ILE A 1 517 ? -32.170 27.264 58.941 1.00 25.77 517 ILE A O 1
ATOM 4100 N N . SER A 1 518 ? -31.627 29.374 58.654 1.00 24.34 518 SER A N 1
ATOM 4101 C CA . SER A 1 518 ? -31.754 30.813 58.314 1.00 24.34 518 SER A CA 1
ATOM 4102 C C . SER A 1 518 ? -30.489 31.364 57.631 1.00 24.34 518 SER A C 1
ATOM 4104 O O . SER A 1 518 ? -29.395 30.827 57.777 1.00 24.34 518 SER A O 1
ATOM 4106 N N . THR A 1 519 ? -30.641 32.494 56.937 1.00 23.95 519 THR A N 1
ATOM 4107 C CA . THR A 1 519 ? -29.569 33.299 56.323 1.00 23.95 519 THR A CA 1
ATOM 4108 C C . THR A 1 519 ? -28.834 34.209 57.313 1.00 23.95 519 THR A C 1
ATOM 4110 O O . THR A 1 519 ? -29.454 34.742 58.233 1.00 23.95 519 THR A O 1
ATOM 4113 N N . SER A 1 520 ? -27.587 34.572 57.001 1.00 24.84 520 SER A N 1
ATOM 4114 C CA . SER A 1 520 ? -27.054 35.900 57.335 1.00 24.84 520 SER A CA 1
ATOM 4115 C C . SER A 1 520 ? -26.280 36.490 56.150 1.00 24.84 520 SER A C 1
ATOM 4117 O O . SER A 1 520 ? -25.515 35.809 55.471 1.00 24.84 520 SER A O 1
ATOM 4119 N N . THR A 1 521 ? -26.527 37.768 55.871 1.00 23.61 521 THR A N 1
ATOM 4120 C CA . THR A 1 521 ? -25.914 38.544 54.783 1.00 23.61 521 THR A CA 1
ATOM 4121 C C . THR A 1 521 ? -25.198 39.749 55.365 1.00 23.61 521 THR A C 1
ATOM 4123 O O . THR A 1 521 ? -25.748 40.402 56.251 1.00 23.61 521 THR A O 1
ATOM 4126 N N . LEU A 1 522 ? -24.045 40.123 54.813 1.00 24.20 522 LEU A N 1
ATOM 4127 C CA . LEU A 1 522 ? -23.497 41.461 55.024 1.00 24.20 522 LEU A CA 1
ATOM 4128 C C . LEU A 1 522 ? -22.706 41.913 53.797 1.00 24.20 522 LEU A C 1
ATOM 4130 O O . LEU A 1 522 ? -21.808 41.223 53.323 1.00 24.20 522 LEU A O 1
ATOM 4134 N N . SER A 1 523 ? -23.099 43.066 53.268 1.00 22.30 523 SER A N 1
ATOM 4135 C CA . SER A 1 523 ? -22.548 43.685 52.067 1.00 22.30 523 SER A CA 1
ATOM 4136 C C . SER A 1 523 ? -21.627 44.845 52.422 1.00 22.30 523 SER A C 1
ATOM 4138 O O . SER A 1 523 ? -21.980 45.675 53.261 1.00 22.30 523 SER A O 1
ATOM 4140 N N . SER A 1 524 ? -20.542 45.009 51.674 1.00 24.41 524 SER A N 1
ATOM 4141 C CA . SER A 1 524 ? -19.989 46.334 51.397 1.00 24.41 524 SER A CA 1
ATOM 4142 C C . SER A 1 524 ? -19.501 46.395 49.951 1.00 24.41 524 SER A C 1
ATOM 4144 O O . SER A 1 524 ? -19.193 45.374 49.337 1.00 24.41 524 SER A O 1
ATOM 4146 N N . SER A 1 525 ? -19.522 47.597 49.384 1.00 23.70 525 SER A N 1
ATOM 4147 C CA . SER A 1 525 ? -19.300 47.854 47.964 1.00 23.70 525 SER A CA 1
ATOM 4148 C C . SER A 1 525 ? -18.172 48.856 47.769 1.00 23.70 525 SER A C 1
ATOM 4150 O O . SER A 1 525 ? -18.213 49.942 48.349 1.00 23.70 525 SER A O 1
ATOM 4152 N N . SER A 1 526 ? -17.230 48.542 46.887 1.00 24.31 526 SER A N 1
ATOM 4153 C CA . SER A 1 526 ? -16.295 49.518 46.331 1.00 24.31 526 SER A CA 1
ATOM 4154 C C . SER A 1 526 ? -15.879 49.114 44.917 1.00 24.31 526 SER A C 1
ATOM 4156 O O . SER A 1 526 ? -15.486 47.980 44.653 1.00 24.31 526 SER A O 1
ATOM 4158 N N . GLU A 1 527 ? -15.989 50.065 43.996 1.00 22.58 527 GLU A N 1
ATOM 4159 C CA . GLU A 1 527 ? -15.420 49.983 42.652 1.00 22.58 527 GLU A CA 1
ATOM 4160 C C . GLU A 1 527 ? -13.888 50.146 42.731 1.00 22.58 527 GLU A C 1
ATOM 4162 O O . GLU A 1 527 ? -13.410 50.853 43.617 1.00 22.58 527 GLU A O 1
ATOM 4167 N N . TYR A 1 528 ? -13.119 49.558 41.801 1.00 21.97 528 TYR A N 1
ATOM 4168 C CA . TYR A 1 528 ? -12.361 50.324 40.785 1.00 21.97 528 TYR A CA 1
ATOM 4169 C C . TYR A 1 528 ? -11.446 49.456 39.893 1.00 21.97 528 TYR A C 1
ATOM 4171 O O . TYR A 1 528 ? -10.716 48.599 40.375 1.00 21.97 528 TYR A O 1
ATOM 4179 N N . SER A 1 529 ? -11.413 49.811 38.600 1.00 21.67 529 SER A N 1
ATOM 4180 C CA . SER A 1 529 ? -10.313 49.662 37.615 1.00 21.67 529 SER A CA 1
ATOM 4181 C C . SER A 1 529 ? -9.606 48.313 37.358 1.00 21.67 529 SER A C 1
ATOM 4183 O O . SER A 1 529 ? -9.086 47.644 38.245 1.00 21.67 529 SER A O 1
ATOM 4185 N N . LEU A 1 530 ? -9.410 48.028 36.062 1.00 27.59 530 LEU A N 1
ATOM 4186 C CA . LEU A 1 530 ? -8.416 47.078 35.545 1.00 27.59 530 LEU A CA 1
ATOM 4187 C C . LEU A 1 530 ? -7.002 47.362 36.085 1.00 27.59 530 LEU A C 1
ATOM 4189 O O . LEU A 1 530 ? -6.538 48.501 36.056 1.00 27.59 530 LEU A O 1
ATOM 4193 N N . SER A 1 531 ? -6.253 46.300 36.387 1.00 21.41 531 SER A N 1
ATOM 4194 C CA . SER A 1 531 ? -4.788 46.309 36.297 1.00 21.41 531 SER A CA 1
ATOM 4195 C C . SER A 1 531 ? -4.274 44.955 35.795 1.00 21.41 531 SER A C 1
ATOM 4197 O O . SER A 1 531 ? -4.778 43.894 36.163 1.00 21.41 531 SER A O 1
ATOM 4199 N N . THR A 1 532 ? -3.299 44.984 34.887 1.00 25.34 532 THR A N 1
ATOM 4200 C CA . THR A 1 532 ? -2.693 43.790 34.287 1.00 25.34 532 THR A CA 1
ATOM 4201 C C . THR A 1 532 ? -1.708 43.138 35.254 1.00 25.34 532 THR A C 1
ATOM 4203 O O . THR A 1 532 ? -0.610 43.646 35.473 1.00 25.34 532 THR A O 1
ATOM 4206 N N . VAL A 1 533 ? -2.066 41.974 35.803 1.00 23.48 533 VAL A N 1
ATOM 4207 C CA . VAL A 1 533 ? -1.157 41.189 36.652 1.00 23.48 533 VAL A CA 1
ATOM 4208 C C . VAL A 1 533 ? -0.140 40.443 35.786 1.00 23.48 533 VAL A C 1
ATOM 4210 O O . VAL A 1 533 ? -0.394 39.351 35.279 1.00 23.48 533 VAL A O 1
ATOM 4213 N N . SER A 1 534 ? 1.043 41.031 35.632 1.00 23.83 534 SER A N 1
ATOM 4214 C CA . SER A 1 534 ? 2.223 40.361 35.092 1.00 23.83 534 SER A CA 1
ATOM 4215 C C . SER A 1 534 ? 2.777 39.358 36.113 1.00 23.83 534 SER A C 1
ATOM 4217 O O . SER A 1 534 ? 3.396 39.726 37.109 1.00 23.83 534 SER A O 1
ATOM 4219 N N . THR A 1 535 ? 2.591 38.059 35.868 1.00 26.42 535 THR A N 1
ATOM 4220 C CA . THR A 1 535 ? 3.099 36.974 36.728 1.00 26.42 535 THR A CA 1
ATOM 4221 C C . THR A 1 535 ? 4.605 36.738 36.548 1.00 26.42 535 THR A C 1
ATOM 4223 O O . THR A 1 535 ? 5.063 35.675 36.134 1.00 26.42 535 THR 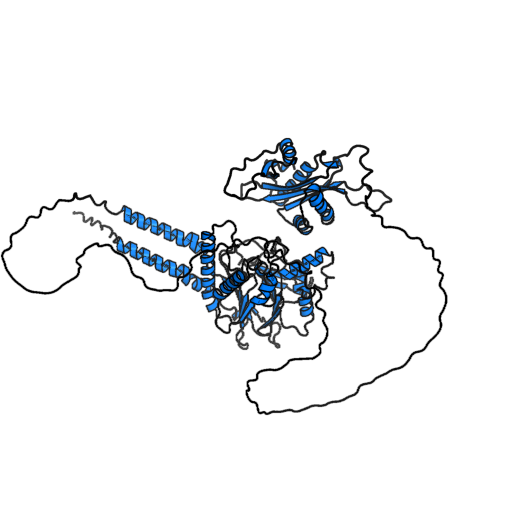A O 1
ATOM 4226 N N . SER A 1 536 ? 5.414 37.739 36.903 1.00 26.39 536 SER A N 1
ATOM 4227 C CA . SER A 1 536 ? 6.872 37.629 36.981 1.00 26.39 536 SER A CA 1
ATOM 4228 C C . SER A 1 536 ? 7.296 36.798 38.201 1.00 26.39 536 SER A C 1
ATOM 4230 O O . SER A 1 536 ? 7.648 37.342 39.250 1.00 26.39 536 SER A O 1
ATOM 4232 N N . THR A 1 537 ? 7.270 35.468 38.083 1.00 30.44 537 THR A N 1
ATOM 4233 C CA . THR A 1 537 ? 7.680 34.544 39.156 1.00 30.44 537 THR A CA 1
ATOM 4234 C C . THR A 1 537 ? 9.201 34.521 39.362 1.00 30.44 537 THR A C 1
ATOM 4236 O O . THR A 1 537 ? 9.898 33.636 38.864 1.00 30.44 537 THR A O 1
ATOM 4239 N N . SER A 1 538 ? 9.698 35.525 40.091 1.00 28.81 538 SER A N 1
ATOM 4240 C CA . SER A 1 538 ? 10.859 35.468 40.998 1.00 28.81 538 SER A CA 1
ATOM 4241 C C . SER A 1 538 ? 12.056 34.591 40.578 1.00 28.81 538 SER A C 1
ATOM 4243 O O . SER A 1 538 ? 12.465 33.671 41.287 1.00 28.81 538 SER A O 1
ATOM 4245 N N . SER A 1 539 ? 12.716 34.934 39.469 1.00 35.00 539 SER A N 1
ATOM 4246 C CA . SER A 1 539 ? 13.993 34.323 39.062 1.00 35.00 539 SER A CA 1
ATOM 4247 C C . SER A 1 539 ? 15.221 34.990 39.714 1.00 35.00 539 SER A C 1
ATOM 4249 O O . SER A 1 539 ? 16.205 35.283 39.032 1.00 35.00 539 SER A O 1
ATOM 4251 N N . VAL A 1 540 ? 15.165 35.265 41.023 1.00 36.12 540 VAL A N 1
ATOM 4252 C CA . VAL A 1 540 ? 16.243 35.908 41.800 1.00 36.12 540 VAL A CA 1
ATOM 4253 C C . VAL A 1 540 ? 16.386 35.199 43.150 1.00 36.12 540 VAL A C 1
ATOM 4255 O O . VAL A 1 540 ? 15.648 35.518 44.069 1.00 36.12 540 VAL A O 1
ATOM 4258 N N . ASP A 1 541 ? 17.279 34.199 43.212 1.00 34.25 541 ASP A N 1
ATOM 4259 C CA . ASP A 1 541 ? 18.025 33.747 44.414 1.00 34.25 541 ASP A CA 1
ATOM 4260 C C . ASP A 1 541 ? 18.763 32.411 44.159 1.00 34.25 541 ASP A C 1
ATOM 4262 O O . ASP A 1 541 ? 18.463 31.385 44.764 1.00 34.25 541 ASP A O 1
ATOM 4266 N N . TYR A 1 542 ? 19.739 32.378 43.235 1.00 39.59 542 TYR A N 1
ATOM 4267 C CA . TYR A 1 542 ? 20.698 31.248 43.151 1.00 39.59 542 TYR A CA 1
ATOM 4268 C C . TYR A 1 542 ? 22.056 31.560 42.481 1.00 39.59 542 TYR A C 1
ATOM 4270 O O . TYR A 1 542 ? 22.756 30.645 42.049 1.00 39.59 542 TYR A O 1
ATOM 4278 N N . LEU A 1 543 ? 22.455 32.836 42.408 1.00 45.06 543 LEU A N 1
ATOM 4279 C CA . LEU A 1 543 ? 23.732 33.282 41.816 1.00 45.06 543 LEU A CA 1
ATOM 4280 C C . LEU A 1 543 ? 24.580 34.140 42.780 1.00 45.06 543 LEU A C 1
ATOM 4282 O O . LEU A 1 543 ? 25.258 35.081 42.379 1.00 45.06 543 LEU A O 1
ATOM 4286 N N . GLY A 1 544 ? 24.566 33.766 44.062 1.00 37.16 544 GLY A N 1
ATOM 4287 C CA . GLY A 1 544 ? 25.584 34.134 45.050 1.00 37.16 544 GLY A CA 1
ATOM 4288 C C . GLY A 1 544 ? 26.380 32.887 45.447 1.00 37.16 544 GLY A C 1
ATOM 4289 O O . GLY A 1 544 ? 25.782 31.846 45.722 1.00 37.16 544 GLY A O 1
ATOM 4290 N N . SER A 1 545 ? 27.715 32.984 45.474 1.00 38.81 545 SER A N 1
ATOM 4291 C CA . SER A 1 545 ? 28.670 31.855 45.399 1.00 38.81 545 SER A CA 1
ATOM 4292 C C . SER A 1 545 ? 28.640 31.094 44.056 1.00 38.81 545 SER A C 1
ATOM 4294 O O . SER A 1 545 ? 27.661 31.128 43.313 1.00 38.81 545 SER A O 1
ATOM 4296 N N . GLY A 1 546 ? 29.774 30.493 43.682 1.00 54.72 546 GLY A N 1
ATOM 4297 C CA . GLY A 1 546 ? 30.049 30.096 42.296 1.00 54.72 546 GLY A CA 1
ATOM 4298 C C . GLY A 1 546 ? 29.168 28.967 41.746 1.00 54.72 546 GLY A C 1
ATOM 4299 O O . GLY A 1 546 ? 28.954 27.945 42.399 1.00 54.72 546 GLY A O 1
ATOM 4300 N N . PHE A 1 547 ? 28.732 29.110 40.488 1.00 66.69 547 PHE A N 1
ATOM 4301 C CA . PHE A 1 547 ? 28.107 28.024 39.732 1.00 66.69 547 PHE A CA 1
ATOM 4302 C C . PHE A 1 547 ? 29.090 26.854 39.572 1.00 66.69 547 PHE A C 1
ATOM 4304 O O . PHE A 1 547 ? 30.043 26.920 38.793 1.00 66.69 547 PHE A O 1
ATOM 4311 N N . ASN A 1 548 ? 28.851 25.767 40.306 1.00 69.25 548 ASN A N 1
ATOM 4312 C CA . ASN A 1 548 ? 29.659 24.559 40.200 1.00 69.25 548 ASN A CA 1
ATOM 4313 C C . ASN A 1 548 ? 29.135 23.655 39.072 1.00 69.25 548 ASN A C 1
ATOM 4315 O O . ASN A 1 548 ? 28.129 22.958 39.235 1.00 69.25 548 ASN A O 1
ATOM 4319 N N . ALA A 1 549 ? 29.846 23.648 37.943 1.00 67.75 549 ALA A N 1
ATOM 4320 C CA . ALA A 1 549 ? 29.477 22.891 36.750 1.00 67.75 549 ALA A CA 1
ATOM 4321 C C . ALA A 1 549 ? 29.422 21.364 36.970 1.00 67.75 549 ALA A C 1
ATOM 4323 O O . ALA A 1 549 ? 28.691 20.688 36.248 1.00 67.75 549 ALA A O 1
ATOM 4324 N N . SER A 1 550 ? 30.103 20.815 37.989 1.00 70.38 550 SER A N 1
ATOM 4325 C CA . SER A 1 550 ? 30.023 19.378 38.312 1.00 70.38 550 SER A CA 1
ATOM 4326 C C . SER A 1 550 ? 28.655 18.936 38.847 1.00 70.38 550 SER A C 1
ATOM 4328 O O . SER A 1 550 ? 28.384 17.742 38.929 1.00 70.38 550 SER A O 1
ATOM 4330 N N . ARG A 1 551 ? 27.762 19.883 39.179 1.00 81.12 551 ARG A N 1
ATOM 4331 C CA . ARG A 1 551 ? 26.363 19.600 39.542 1.00 81.12 551 ARG A CA 1
ATOM 4332 C C . ARG A 1 551 ? 25.421 19.479 38.338 1.00 81.12 551 ARG A C 1
ATOM 4334 O O . ARG A 1 551 ? 24.239 19.217 38.547 1.00 81.12 551 ARG A O 1
ATOM 4341 N N . VAL A 1 552 ? 25.898 19.689 37.107 1.00 87.06 552 VAL A N 1
ATOM 4342 C CA . VAL A 1 552 ? 25.088 19.496 35.894 1.00 87.06 552 VAL A CA 1
ATOM 4343 C C . VAL A 1 552 ? 25.100 18.026 35.500 1.00 87.06 552 VAL A C 1
ATOM 4345 O O . VAL A 1 552 ? 26.156 17.452 35.246 1.00 87.06 552 VAL A O 1
ATOM 4348 N N . MET A 1 553 ? 23.914 17.434 35.407 1.00 88.44 553 MET A N 1
ATOM 4349 C CA . MET A 1 553 ? 23.711 16.073 34.920 1.00 88.44 553 MET A CA 1
ATOM 4350 C C . MET A 1 553 ? 23.178 16.095 33.484 1.00 88.44 553 MET A C 1
ATOM 4352 O O . MET A 1 553 ? 22.465 17.019 33.087 1.00 88.44 553 MET A O 1
ATOM 4356 N N . TYR A 1 554 ? 23.513 15.062 32.713 1.00 91.62 554 TYR A N 1
ATOM 4357 C CA . TYR A 1 554 ? 23.145 14.915 31.304 1.00 91.62 554 TYR A CA 1
ATOM 4358 C C . TYR A 1 554 ? 22.447 13.569 31.122 1.00 91.62 554 TYR A C 1
ATOM 4360 O O . TYR A 1 554 ? 22.933 12.554 31.619 1.00 91.62 554 TYR A O 1
ATOM 4368 N N . ARG A 1 555 ? 21.307 13.546 30.431 1.00 91.31 555 ARG A N 1
ATOM 4369 C CA . ARG A 1 555 ? 20.545 12.313 30.168 1.00 91.31 555 ARG A CA 1
ATOM 4370 C C . ARG A 1 555 ? 19.713 12.431 28.888 1.00 91.31 555 ARG A C 1
ATOM 4372 O O . ARG A 1 555 ? 19.474 13.559 28.446 1.00 91.31 555 ARG A O 1
ATOM 4379 N N . PRO A 1 556 ? 19.204 11.317 28.330 1.00 89.56 556 PRO A N 1
ATOM 4380 C CA . PRO A 1 556 ? 18.121 11.371 27.358 1.00 89.56 556 PRO A CA 1
ATOM 4381 C C . PRO A 1 556 ? 16.949 12.211 27.882 1.00 89.56 556 PRO A C 1
ATOM 4383 O O . PRO A 1 556 ? 16.610 12.162 29.071 1.00 89.56 556 PRO A O 1
ATOM 4386 N N . MET A 1 557 ? 16.344 12.986 26.987 1.00 90.06 557 MET A N 1
ATOM 4387 C CA . MET A 1 557 ? 15.083 13.678 27.240 1.00 90.06 557 MET A C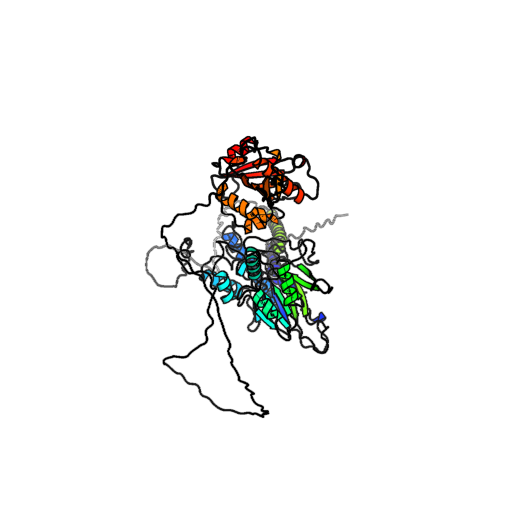A 1
ATOM 4388 C C . MET A 1 557 ? 14.000 12.660 27.632 1.00 90.06 557 MET A C 1
ATOM 4390 O O . MET A 1 557 ? 14.009 11.528 27.153 1.00 90.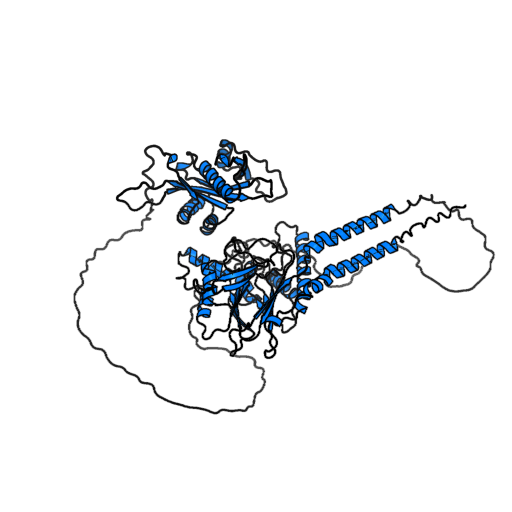06 557 MET A O 1
ATOM 4394 N N . ASN A 1 558 ? 13.069 13.059 28.493 1.00 86.62 558 ASN A N 1
ATOM 4395 C CA . ASN A 1 558 ? 11.861 12.304 28.812 1.00 86.62 558 ASN A CA 1
ATOM 4396 C C . ASN A 1 558 ? 10.614 13.187 28.627 1.00 86.62 558 ASN A C 1
ATOM 4398 O O . ASN A 1 558 ? 10.720 14.388 28.367 1.00 86.62 558 ASN A O 1
ATOM 4402 N N . SER A 1 559 ? 9.424 12.603 28.772 1.00 81.00 559 SER A N 1
ATOM 4403 C CA . SER A 1 559 ? 8.155 13.297 28.517 1.00 81.00 559 SER A CA 1
ATOM 4404 C C . SER A 1 559 ? 7.939 14.556 29.369 1.00 81.00 559 SER A C 1
ATOM 4406 O O . SER A 1 559 ? 7.326 15.510 28.894 1.00 81.00 559 SER A O 1
ATOM 4408 N N . ALA A 1 560 ? 8.482 14.603 30.592 1.00 83.56 560 ALA A N 1
ATOM 4409 C CA . ALA A 1 560 ? 8.347 15.747 31.495 1.00 83.56 560 ALA A CA 1
ATOM 4410 C C . ALA A 1 560 ? 9.238 16.944 31.105 1.00 83.56 560 ALA A C 1
ATOM 4412 O O . ALA A 1 560 ? 8.968 18.068 31.527 1.00 83.56 560 ALA A O 1
ATOM 4413 N N . ASP A 1 561 ? 10.275 16.729 30.287 1.00 86.62 561 ASP A N 1
ATOM 4414 C CA . ASP A 1 561 ? 11.165 17.797 29.814 1.00 86.62 561 ASP A CA 1
ATOM 4415 C C . ASP A 1 561 ? 10.591 18.562 28.611 1.00 86.62 561 ASP A C 1
ATOM 4417 O O . ASP A 1 561 ? 10.979 19.706 28.361 1.00 86.62 561 ASP A O 1
ATOM 4421 N N . ILE A 1 562 ? 9.686 17.931 27.849 1.00 84.25 562 ILE A N 1
ATOM 4422 C CA . ILE A 1 562 ? 9.220 18.414 26.538 1.00 84.25 562 ILE A CA 1
ATOM 4423 C C . ILE A 1 562 ? 8.710 19.861 26.572 1.00 84.25 562 ILE A C 1
ATOM 4425 O O . ILE A 1 562 ? 9.123 20.611 25.686 1.00 84.25 562 ILE A O 1
ATOM 4429 N N . PRO A 1 563 ? 7.876 20.305 27.540 1.00 86.69 563 PRO A N 1
ATOM 4430 C CA . PRO A 1 563 ? 7.397 21.687 27.564 1.00 86.69 563 PRO A CA 1
ATOM 4431 C C . PRO A 1 563 ? 8.560 22.682 27.621 1.00 86.69 563 PRO A C 1
ATOM 4433 O O . PRO A 1 563 ? 8.666 23.573 26.785 1.00 86.69 563 PRO A O 1
ATOM 4436 N N . ARG A 1 564 ? 9.528 22.442 28.510 1.00 88.62 564 ARG A N 1
ATOM 4437 C CA . ARG A 1 564 ? 10.699 23.307 28.674 1.00 88.62 564 ARG A CA 1
ATOM 4438 C C . ARG A 1 564 ? 11.655 23.238 27.475 1.00 88.62 564 ARG A C 1
ATOM 4440 O O . ARG A 1 564 ? 12.247 24.253 27.116 1.00 88.62 564 ARG A O 1
ATOM 4447 N N . VAL A 1 565 ? 11.790 22.089 26.809 1.00 86.75 565 VAL A N 1
ATOM 4448 C CA . VAL A 1 565 ? 12.578 21.975 25.563 1.00 86.75 565 VAL A CA 1
ATOM 4449 C C . VAL A 1 565 ? 11.884 22.688 24.390 1.00 86.75 565 VAL A C 1
ATOM 4451 O O . VAL A 1 565 ? 12.556 23.367 23.609 1.00 86.75 565 VAL A O 1
ATOM 4454 N N . LYS A 1 566 ? 10.547 22.632 24.304 1.00 84.31 566 LYS A N 1
ATOM 4455 C CA . LYS A 1 566 ? 9.720 23.415 23.366 1.00 84.31 566 LYS A CA 1
ATOM 4456 C C . LYS A 1 566 ? 9.896 24.920 23.605 1.00 84.31 566 LYS A C 1
ATOM 4458 O O . LYS A 1 566 ? 10.164 25.661 22.657 1.00 84.31 566 LYS A O 1
ATOM 4463 N N . ASP A 1 567 ? 9.860 25.358 24.864 1.00 85.12 567 ASP A N 1
ATOM 4464 C CA . ASP A 1 567 ? 10.110 26.753 25.243 1.00 85.12 567 ASP A CA 1
ATOM 4465 C C . ASP A 1 567 ? 11.516 27.206 24.842 1.00 85.12 567 ASP A C 1
ATOM 4467 O O . ASP A 1 567 ? 11.692 28.326 24.368 1.00 85.12 567 ASP A O 1
ATOM 4471 N N . MET A 1 568 ? 12.535 26.356 24.999 1.00 83.94 568 MET A N 1
ATOM 4472 C CA . MET A 1 568 ? 13.903 26.678 24.582 1.00 83.94 568 MET A CA 1
ATOM 4473 C C . MET A 1 568 ? 14.046 26.719 23.048 1.00 83.94 568 MET A C 1
ATOM 4475 O O . MET A 1 568 ? 14.750 27.590 22.533 1.00 83.94 568 MET A O 1
ATOM 4479 N N . HIS A 1 569 ? 13.333 25.871 22.299 1.00 79.38 569 HIS A N 1
ATOM 4480 C CA . HIS A 1 569 ? 13.234 25.972 20.835 1.00 79.38 569 HIS A CA 1
ATOM 4481 C C . HIS A 1 569 ? 12.665 27.326 20.379 1.00 79.38 569 HIS A C 1
ATOM 4483 O O . HIS A 1 569 ? 13.244 27.978 19.502 1.00 79.38 569 HIS A O 1
ATOM 4489 N N . HIS A 1 570 ? 11.569 27.770 20.999 1.00 79.12 570 HIS A N 1
ATOM 4490 C CA . HIS A 1 570 ? 10.923 29.037 20.662 1.00 79.12 570 HIS A CA 1
ATOM 4491 C C . HIS A 1 570 ? 11.755 30.245 21.126 1.00 79.12 570 HIS A C 1
ATOM 4493 O O . HIS A 1 570 ? 12.062 31.144 20.344 1.00 79.12 570 HIS A O 1
ATOM 4499 N N . ASN A 1 571 ? 12.184 30.255 22.390 1.00 79.31 571 ASN A N 1
ATOM 4500 C CA . ASN A 1 571 ? 12.811 31.422 23.006 1.00 79.31 571 ASN A CA 1
ATOM 4501 C C . ASN A 1 571 ? 14.290 31.596 22.641 1.00 79.31 571 ASN A C 1
ATOM 4503 O O . ASN A 1 571 ? 14.710 32.734 22.419 1.00 79.31 571 ASN A O 1
ATOM 4507 N N . ILE A 1 572 ? 15.067 30.508 22.554 1.00 79.50 572 ILE A N 1
ATOM 4508 C CA . ILE A 1 572 ? 16.519 30.557 22.299 1.00 79.50 572 ILE A CA 1
ATOM 4509 C C . ILE A 1 572 ? 16.839 30.367 20.816 1.00 79.50 572 ILE A C 1
ATOM 4511 O O . ILE A 1 572 ? 17.606 31.154 20.267 1.00 79.50 572 ILE A O 1
ATOM 4515 N N . LEU A 1 573 ? 16.269 29.345 20.168 1.00 73.31 573 LEU A N 1
ATOM 4516 C CA . LEU A 1 573 ? 16.571 29.031 18.763 1.00 73.31 573 LEU A CA 1
ATOM 4517 C C . LEU A 1 573 ? 15.714 29.819 17.759 1.00 73.31 573 LEU A C 1
ATOM 4519 O O . LEU A 1 573 ? 15.982 29.756 16.563 1.00 73.31 573 LEU A O 1
ATOM 4523 N N . LYS A 1 574 ? 14.693 30.552 18.234 1.00 75.38 574 LYS A N 1
ATOM 4524 C CA . LYS A 1 574 ? 13.698 31.265 17.406 1.00 75.38 574 LYS A CA 1
ATOM 4525 C C . LYS A 1 574 ? 13.073 30.361 16.335 1.00 75.38 574 LYS A C 1
ATOM 4527 O O . LYS A 1 574 ? 12.832 30.772 15.205 1.00 75.38 574 LYS A O 1
ATOM 4532 N N . SER A 1 575 ? 12.813 29.113 16.723 1.00 69.88 575 SER A N 1
ATOM 4533 C CA . SER A 1 575 ? 12.278 28.056 15.864 1.00 69.88 575 SER A CA 1
ATOM 4534 C C . SER A 1 575 ? 10.975 27.508 16.441 1.00 69.88 575 SER A C 1
ATOM 4536 O O . SER A 1 575 ? 10.877 27.256 17.643 1.00 69.88 575 SER A O 1
ATOM 4538 N N . SER A 1 576 ? 9.972 27.292 15.593 1.00 63.69 576 SER A N 1
ATOM 4539 C CA . SER A 1 576 ? 8.783 26.525 15.957 1.00 63.69 576 SER A CA 1
ATOM 4540 C C . SER A 1 576 ? 9.117 25.032 15.959 1.00 63.69 576 SER A C 1
ATOM 4542 O O . SER A 1 576 ? 9.474 24.477 14.922 1.00 63.69 576 SER A O 1
ATOM 4544 N N . SER A 1 577 ? 8.977 24.386 17.114 1.00 63.31 577 SER A N 1
ATOM 4545 C CA . SER A 1 577 ? 9.054 22.931 17.274 1.00 63.31 577 SER A CA 1
ATOM 4546 C C . SER A 1 577 ? 7.783 22.472 17.985 1.00 63.31 577 SER A C 1
ATOM 4548 O O . SER A 1 577 ? 7.383 23.082 18.980 1.00 63.31 577 SER A O 1
ATOM 4550 N N . THR A 1 578 ? 7.097 21.459 17.457 1.00 69.31 578 THR A N 1
ATOM 4551 C CA . THR A 1 578 ? 5.863 20.945 18.071 1.00 69.31 578 THR A CA 1
ATOM 4552 C C . THR A 1 578 ? 6.187 19.970 19.201 1.00 69.31 578 THR A C 1
ATOM 4554 O O . THR A 1 578 ? 7.264 19.369 19.237 1.00 69.31 578 THR A O 1
ATOM 4557 N N . ALA A 1 579 ? 5.240 19.773 20.124 1.00 62.72 579 ALA A N 1
ATOM 4558 C CA . ALA A 1 579 ? 5.378 18.730 21.140 1.00 62.72 579 ALA A CA 1
ATOM 4559 C C . ALA A 1 579 ? 5.528 17.348 20.478 1.00 62.72 579 ALA A C 1
ATOM 4561 O O . ALA A 1 579 ? 6.404 16.590 20.876 1.00 62.72 579 ALA A O 1
ATOM 4562 N N . ALA A 1 580 ? 4.777 17.070 19.405 1.00 53.12 580 ALA A N 1
ATOM 4563 C CA . ALA A 1 580 ? 4.906 15.859 18.593 1.00 53.12 580 ALA A CA 1
ATOM 4564 C C . ALA A 1 580 ? 6.329 15.635 18.031 1.00 53.12 580 ALA A C 1
ATOM 4566 O O . ALA A 1 580 ? 6.879 14.547 18.192 1.00 53.12 580 ALA A O 1
ATOM 4567 N N . MET A 1 581 ? 6.980 16.653 17.449 1.00 64.19 581 MET A N 1
ATOM 4568 C CA . MET A 1 581 ? 8.352 16.522 16.916 1.00 64.19 581 MET A CA 1
ATOM 4569 C C . MET A 1 581 ? 9.404 16.238 18.002 1.00 64.19 581 MET A C 1
ATOM 4571 O O . MET A 1 581 ? 10.432 15.622 17.712 1.00 64.19 581 MET A O 1
ATOM 4575 N N . LEU A 1 582 ? 9.157 16.672 19.243 1.00 72.56 582 LEU A N 1
ATOM 4576 C CA . LEU A 1 582 ? 9.985 16.345 20.408 1.00 72.56 582 LEU A CA 1
ATOM 4577 C C . LEU A 1 582 ? 9.619 14.974 21.010 1.00 72.56 582 LEU A C 1
ATOM 4579 O O . LEU A 1 582 ? 10.512 14.231 21.404 1.00 72.56 582 LEU A O 1
ATOM 4583 N N . ARG A 1 583 ? 8.337 14.581 21.016 1.00 68.06 583 ARG A N 1
ATOM 4584 C CA . ARG A 1 583 ? 7.890 13.224 21.394 1.00 68.06 583 ARG A CA 1
ATOM 4585 C C . ARG A 1 583 ? 8.502 12.166 20.460 1.00 68.06 583 ARG A C 1
ATOM 4587 O O . ARG A 1 583 ? 8.977 11.140 20.936 1.00 68.06 583 ARG A O 1
ATOM 4594 N N . GLN A 1 584 ? 8.604 12.443 19.157 1.00 64.12 584 GLN A N 1
ATOM 4595 C CA . GLN A 1 584 ? 9.264 11.559 18.183 1.00 64.12 584 GLN A CA 1
ATOM 4596 C C . GLN A 1 584 ? 10.748 11.287 18.510 1.00 64.12 584 GLN A C 1
ATOM 4598 O O . GLN A 1 584 ? 11.208 10.159 18.331 1.00 64.12 584 GLN A O 1
ATOM 4603 N N . SER A 1 585 ? 11.510 12.261 19.034 1.00 66.25 585 SER A N 1
ATOM 4604 C CA . SER A 1 585 ? 12.934 12.053 19.371 1.00 66.25 585 SER A CA 1
ATOM 4605 C C . SER A 1 585 ? 13.182 11.287 20.680 1.00 66.25 585 SER A C 1
ATOM 4607 O O . SER A 1 585 ? 14.341 11.034 21.016 1.00 66.25 585 SER A O 1
ATOM 4609 N N . LEU A 1 586 ? 12.122 10.870 21.387 1.00 70.81 586 LEU A N 1
ATOM 4610 C CA . LEU A 1 586 ? 12.205 9.910 22.495 1.00 70.81 586 LEU A CA 1
ATOM 4611 C C . LEU A 1 586 ? 12.359 8.458 22.007 1.00 70.81 586 LEU A C 1
ATOM 4613 O O . LEU A 1 586 ? 12.981 7.649 22.691 1.00 70.81 586 LEU A O 1
ATOM 4617 N N . PHE A 1 587 ? 11.800 8.125 20.836 1.00 62.09 587 PHE A N 1
ATOM 4618 C CA . PHE A 1 587 ? 11.631 6.736 20.373 1.00 62.09 587 PHE A CA 1
ATOM 4619 C C . PHE A 1 587 ? 12.377 6.402 19.067 1.00 62.09 587 PHE A C 1
ATOM 4621 O O . PHE A 1 587 ? 12.419 5.245 18.652 1.00 62.09 587 PHE A O 1
ATOM 4628 N N . HIS A 1 588 ? 12.978 7.391 18.405 1.00 69.31 588 HIS A N 1
ATOM 4629 C CA . HIS A 1 588 ? 13.628 7.227 17.103 1.00 69.31 588 HIS A CA 1
ATOM 4630 C C . HIS A 1 588 ? 15.044 6.630 17.233 1.00 69.31 588 HIS A C 1
ATOM 4632 O O . HIS A 1 588 ? 15.934 7.260 17.806 1.00 69.31 588 HIS A O 1
ATOM 4638 N N . LEU A 1 589 ? 15.308 5.448 16.652 1.00 65.62 589 LEU A N 1
ATOM 4639 C CA . LEU A 1 589 ? 16.615 4.774 16.789 1.00 65.62 589 LEU A CA 1
ATOM 4640 C C . LEU A 1 589 ? 17.795 5.663 16.359 1.00 65.62 589 LEU A C 1
ATOM 4642 O O . LEU A 1 589 ? 18.788 5.764 17.078 1.00 65.62 589 LEU A O 1
ATOM 4646 N N . HIS A 1 590 ? 17.660 6.352 15.223 1.00 77.44 590 HIS A N 1
ATOM 4647 C CA . HIS A 1 590 ? 18.736 7.152 14.627 1.00 77.44 590 HIS A CA 1
ATOM 4648 C C . HIS A 1 590 ? 18.745 8.632 15.050 1.00 77.44 590 HIS A C 1
ATOM 4650 O O . HIS A 1 590 ? 19.487 9.419 14.472 1.00 77.44 590 HIS A O 1
ATOM 4656 N N . ARG A 1 591 ? 17.914 9.061 16.015 1.00 83.25 591 ARG A N 1
ATOM 4657 C CA . ARG A 1 591 ? 17.810 10.478 16.414 1.00 83.25 591 ARG A CA 1
ATOM 4658 C C . ARG A 1 591 ? 17.480 10.598 17.891 1.00 83.25 591 ARG A C 1
ATOM 4660 O O . ARG A 1 591 ? 16.452 10.098 18.324 1.00 83.25 591 ARG A O 1
ATOM 4667 N N . ARG A 1 592 ? 18.306 11.315 18.651 1.00 86.38 592 ARG A N 1
ATOM 4668 C CA . ARG A 1 592 ? 18.115 11.484 20.098 1.00 86.38 592 ARG A CA 1
ATOM 4669 C C . ARG A 1 592 ? 18.193 12.937 20.512 1.00 86.38 592 ARG A C 1
ATOM 4671 O O . ARG A 1 592 ? 18.964 13.708 19.940 1.00 86.38 592 ARG A O 1
ATOM 4678 N N . THR A 1 593 ? 17.427 13.275 21.543 1.00 89.50 593 THR A N 1
ATOM 4679 C CA . THR A 1 593 ? 17.546 14.535 22.280 1.00 89.50 593 THR A CA 1
ATOM 4680 C C . THR A 1 593 ? 18.069 14.244 23.685 1.00 89.50 593 THR A C 1
ATOM 4682 O O . THR A 1 593 ? 17.521 13.403 24.394 1.00 89.50 593 THR A O 1
ATOM 4685 N N . PHE A 1 594 ? 19.132 14.934 24.089 1.00 92.94 594 PHE A N 1
ATOM 4686 C CA . PHE A 1 594 ? 19.663 14.935 25.452 1.00 92.94 594 PHE A CA 1
ATOM 4687 C C . PHE A 1 594 ? 19.361 16.266 26.130 1.00 92.94 594 PHE A C 1
ATOM 4689 O O . PHE A 1 594 ? 19.399 17.313 25.483 1.00 92.94 594 PHE A O 1
ATOM 4696 N N . VAL A 1 595 ? 19.117 16.223 27.438 1.00 93.75 595 VAL A N 1
ATOM 4697 C CA . VAL A 1 595 ? 18.916 17.395 28.295 1.00 93.75 595 VAL A CA 1
ATOM 4698 C C . VAL A 1 595 ? 20.032 17.510 29.329 1.00 93.75 595 VAL A C 1
ATOM 4700 O O . VAL A 1 595 ? 20.478 16.513 29.899 1.00 93.75 595 VAL A O 1
ATOM 4703 N N . ALA A 1 596 ? 20.465 18.744 29.574 1.00 92.88 596 ALA A N 1
ATOM 4704 C CA . ALA A 1 596 ? 21.349 19.126 30.664 1.00 92.88 596 ALA A CA 1
ATOM 4705 C C . ALA A 1 596 ? 20.497 19.752 31.768 1.00 92.88 596 ALA A C 1
ATOM 4707 O O . ALA A 1 596 ? 19.735 20.692 31.513 1.00 92.88 596 ALA A O 1
ATOM 4708 N N . PHE A 1 597 ? 20.615 19.232 32.986 1.00 92.25 597 PHE A N 1
ATOM 4709 C CA . PHE A 1 597 ? 19.765 19.624 34.102 1.00 92.25 597 PHE A CA 1
ATOM 4710 C C . PHE A 1 597 ? 20.536 19.756 35.413 1.00 92.25 597 PHE A C 1
ATOM 4712 O O . PHE A 1 597 ? 21.561 19.107 35.625 1.00 92.25 597 PHE A O 1
ATOM 4719 N N . ILE A 1 598 ? 20.014 20.591 36.310 1.00 88.56 598 ILE A N 1
ATOM 4720 C CA . ILE A 1 598 ? 20.466 20.670 37.699 1.00 88.56 598 ILE A CA 1
ATOM 4721 C C . ILE A 1 598 ? 19.461 19.882 38.552 1.00 88.56 598 ILE A C 1
ATOM 4723 O O . ILE A 1 598 ? 18.270 20.219 38.537 1.00 88.56 598 ILE A O 1
ATOM 4727 N N . PRO A 1 599 ? 19.887 18.840 39.291 1.00 81.75 599 PRO A N 1
ATOM 4728 C CA . PRO A 1 599 ? 19.010 18.138 40.216 1.00 81.75 599 PRO A CA 1
ATOM 4729 C C . PRO A 1 599 ? 18.627 19.054 41.386 1.00 81.75 599 PRO A C 1
ATOM 4731 O O . PRO A 1 599 ? 19.436 19.856 41.873 1.00 81.75 599 PRO A O 1
ATOM 4734 N N . ALA A 1 600 ? 17.384 18.913 41.846 1.00 75.88 600 ALA A N 1
ATOM 4735 C CA . ALA A 1 600 ? 16.873 19.619 43.012 1.00 75.88 600 ALA A CA 1
ATOM 4736 C C . ALA A 1 600 ? 17.734 19.355 44.259 1.00 75.88 600 ALA A C 1
ATOM 4738 O O . ALA A 1 600 ? 18.275 18.263 44.442 1.00 75.88 600 ALA A O 1
ATOM 4739 N N . LYS A 1 601 ? 17.842 20.350 45.150 1.00 63.00 601 LYS A N 1
ATOM 4740 C CA . LYS A 1 601 ? 18.345 20.096 46.506 1.00 63.00 601 LYS A CA 1
ATOM 4741 C C . LYS A 1 601 ? 17.270 19.307 47.268 1.00 63.00 601 LYS A C 1
ATOM 4743 O O . LYS A 1 601 ? 16.149 19.814 47.348 1.00 63.00 601 LYS A O 1
ATOM 4748 N N . PRO A 1 602 ? 17.576 18.145 47.873 1.00 56.12 602 PRO A N 1
ATOM 4749 C CA . PRO A 1 602 ? 16.674 17.559 48.854 1.00 56.12 602 PRO A CA 1
ATOM 4750 C C . PRO A 1 602 ? 16.528 18.531 50.033 1.00 56.12 602 PRO A C 1
ATOM 4752 O O . PRO A 1 602 ? 17.514 19.064 50.542 1.00 56.12 602 PRO A O 1
ATOM 4755 N N . SER A 1 603 ? 15.289 18.787 50.444 1.00 52.44 603 SER A N 1
ATOM 4756 C CA . SER A 1 603 ? 14.952 19.595 51.616 1.00 52.44 603 SER A CA 1
ATOM 4757 C C . SER A 1 603 ? 13.861 18.851 52.383 1.00 52.44 603 SER A C 1
ATOM 4759 O O . SER A 1 603 ? 12.850 18.518 51.768 1.00 52.44 603 SER A O 1
ATOM 4761 N N . PRO A 1 604 ? 14.039 18.556 53.684 1.00 53.53 604 PRO A N 1
ATOM 4762 C CA . PRO A 1 604 ? 13.151 17.635 54.396 1.00 53.53 604 PRO A CA 1
ATOM 4763 C C . PRO A 1 604 ? 11.709 18.146 54.557 1.00 53.53 604 PRO A C 1
ATOM 4765 O O . PRO A 1 604 ? 10.808 17.333 54.710 1.00 53.53 604 PRO A O 1
ATOM 4768 N N . ASN A 1 605 ? 11.478 19.465 54.466 1.00 55.75 605 ASN A N 1
ATOM 4769 C CA . ASN A 1 605 ? 10.178 20.103 54.728 1.00 55.75 605 ASN A CA 1
ATOM 4770 C C . ASN A 1 605 ? 9.604 20.887 53.522 1.00 55.75 605 ASN A C 1
ATOM 4772 O O . ASN A 1 605 ? 8.889 21.872 53.711 1.00 55.75 605 ASN A O 1
ATOM 4776 N N . ARG A 1 606 ? 9.907 20.502 52.272 1.00 55.00 606 ARG A N 1
ATOM 4777 C CA . ARG A 1 606 ? 9.223 21.049 51.079 1.00 55.00 606 ARG A CA 1
ATOM 4778 C C . ARG A 1 606 ? 8.912 19.972 50.043 1.00 55.00 606 ARG A C 1
ATOM 4780 O O . ARG A 1 606 ? 9.655 19.009 49.890 1.00 55.00 606 ARG A O 1
ATOM 4787 N N . THR A 1 607 ? 7.819 20.180 49.309 1.00 53.00 607 THR A N 1
ATOM 4788 C CA . THR A 1 607 ? 7.408 19.351 48.169 1.00 53.00 607 THR A CA 1
ATOM 4789 C C . THR A 1 607 ? 8.523 19.237 47.128 1.00 53.00 607 THR A C 1
ATOM 4791 O O . THR A 1 607 ? 9.298 20.174 46.914 1.00 53.00 607 THR A O 1
ATOM 4794 N N . ALA A 1 608 ? 8.619 18.069 46.485 1.00 50.59 608 ALA A N 1
ATOM 4795 C CA . ALA A 1 608 ? 9.703 17.748 45.562 1.00 50.59 608 ALA A CA 1
ATOM 4796 C C . ALA A 1 608 ? 9.774 18.757 44.402 1.00 50.59 608 ALA A C 1
ATOM 4798 O O . ALA A 1 608 ? 8.886 18.821 43.549 1.00 50.59 608 ALA A O 1
ATOM 4799 N N . THR A 1 609 ? 10.845 19.552 44.360 1.00 60.19 609 THR A N 1
ATOM 4800 C CA . THR A 1 609 ? 11.064 20.516 43.279 1.00 60.19 609 THR A CA 1
ATOM 4801 C C . THR A 1 609 ? 11.517 19.795 42.008 1.00 60.19 609 THR A C 1
ATOM 4803 O O . THR A 1 609 ? 12.356 18.895 42.045 1.00 60.19 609 THR A O 1
ATOM 4806 N N . LYS A 1 610 ? 10.938 20.173 40.861 1.00 70.38 610 LYS A N 1
ATOM 4807 C CA . LYS A 1 610 ? 11.277 19.580 39.559 1.00 70.38 610 LYS A CA 1
ATOM 4808 C C . LYS A 1 610 ? 12.732 19.923 39.172 1.00 70.38 610 LYS A C 1
ATOM 4810 O O . LYS A 1 610 ? 13.194 21.018 39.498 1.00 70.38 610 LYS A O 1
ATOM 4815 N N . PRO A 1 611 ? 13.462 19.028 38.477 1.00 81.56 611 PRO A N 1
ATOM 4816 C CA . PRO A 1 611 ? 14.816 19.314 38.003 1.00 81.56 611 PRO A CA 1
ATOM 4817 C C . PRO A 1 611 ? 14.818 20.492 37.020 1.00 81.56 611 PRO A C 1
ATOM 4819 O O . PRO A 1 611 ? 13.977 20.566 36.124 1.00 81.56 611 PRO A O 1
ATOM 4822 N N . LEU A 1 612 ? 15.781 21.404 37.160 1.00 88.00 612 LEU A N 1
ATOM 4823 C CA . LEU A 1 612 ? 15.872 22.585 36.301 1.00 88.00 612 LEU A CA 1
ATOM 4824 C C . LEU A 1 612 ? 16.596 22.231 34.997 1.00 88.00 612 LEU A C 1
ATOM 4826 O O . LEU A 1 612 ? 17.804 21.994 35.016 1.00 88.00 612 LEU A O 1
ATOM 4830 N N . ILE A 1 613 ? 15.879 22.224 33.870 1.00 91.56 613 ILE A N 1
ATOM 4831 C CA . ILE A 1 613 ? 16.474 22.021 32.539 1.00 91.56 613 ILE A CA 1
ATOM 4832 C C . ILE A 1 613 ? 17.117 23.329 32.053 1.00 91.56 613 ILE A C 1
ATOM 4834 O O . ILE A 1 613 ? 16.442 24.355 31.886 1.00 91.56 613 ILE A O 1
ATOM 4838 N N . ILE A 1 614 ? 18.430 23.270 31.817 1.00 91.94 614 ILE A N 1
ATOM 4839 C CA . ILE A 1 614 ? 19.295 24.416 31.485 1.00 91.94 614 ILE A CA 1
ATOM 4840 C C . ILE A 1 614 ? 19.903 24.343 30.076 1.00 91.94 614 ILE A C 1
ATOM 4842 O O . ILE A 1 614 ? 20.487 25.319 29.600 1.00 91.94 614 ILE A O 1
ATOM 4846 N N . GLY A 1 615 ? 19.759 23.210 29.387 1.00 91.62 615 GLY A N 1
ATOM 4847 C CA . GLY A 1 615 ? 20.199 23.032 28.006 1.00 91.62 615 GLY A CA 1
ATOM 4848 C C . GLY A 1 615 ? 19.670 21.747 27.380 1.00 91.62 615 GLY A C 1
ATOM 4849 O O . GLY A 1 615 ? 19.264 20.829 28.090 1.00 91.62 615 GLY A O 1
ATOM 4850 N N . PHE A 1 616 ? 19.701 21.671 26.052 1.00 93.31 616 PHE A N 1
ATOM 4851 C CA . PHE A 1 616 ? 19.444 20.448 25.300 1.00 93.31 616 PHE A CA 1
ATOM 4852 C C . PHE A 1 616 ? 20.272 20.391 24.008 1.00 93.31 616 PHE A C 1
ATOM 4854 O O . PHE A 1 616 ? 20.663 21.424 23.458 1.00 93.31 616 PHE A O 1
ATOM 4861 N N . ALA A 1 617 ? 20.503 19.181 23.503 1.00 90.00 617 ALA A N 1
ATOM 4862 C CA . ALA A 1 617 ? 21.034 18.938 22.165 1.00 90.00 617 ALA A CA 1
ATOM 4863 C C . ALA A 1 617 ? 20.256 17.811 21.484 1.00 90.00 617 ALA A C 1
ATOM 4865 O O . ALA A 1 617 ? 19.905 16.824 22.124 1.00 90.00 617 ALA A O 1
ATOM 4866 N N . THR A 1 618 ? 19.995 17.952 20.186 1.00 87.94 618 THR A N 1
ATOM 4867 C CA . THR A 1 618 ? 19.380 16.925 19.338 1.00 87.94 618 THR A CA 1
ATOM 4868 C C . THR A 1 618 ? 20.314 16.603 18.185 1.00 87.94 618 THR A C 1
ATOM 4870 O O . THR A 1 618 ? 20.688 17.511 17.444 1.00 87.94 618 THR A O 1
ATOM 4873 N N . ALA A 1 619 ? 20.645 15.327 18.001 1.00 87.06 619 ALA A N 1
ATOM 4874 C CA . ALA A 1 619 ? 21.497 14.850 16.913 1.00 87.06 619 ALA A CA 1
ATOM 4875 C C . ALA A 1 619 ? 20.874 13.641 16.197 1.00 87.06 619 ALA A C 1
ATOM 4877 O O . ALA A 1 619 ? 20.001 12.963 16.747 1.00 87.06 619 ALA A O 1
ATOM 4878 N N . HIS A 1 620 ? 21.326 13.399 14.969 1.00 85.94 620 HIS A N 1
ATOM 4879 C CA . HIS A 1 620 ? 20.952 12.280 14.108 1.00 85.94 620 HIS A CA 1
ATOM 4880 C C . HIS A 1 620 ? 22.208 11.505 13.681 1.00 85.94 620 HIS A C 1
ATOM 4882 O O . HIS A 1 620 ? 23.243 12.126 13.467 1.00 85.94 620 HIS A O 1
ATOM 4888 N N . ILE A 1 621 ? 22.122 10.180 13.529 1.00 82.75 621 ILE A N 1
ATOM 4889 C CA . ILE A 1 621 ? 23.221 9.325 13.046 1.00 82.75 621 ILE A CA 1
ATOM 4890 C C . ILE A 1 621 ? 22.889 8.707 11.683 1.00 82.75 621 ILE A C 1
ATOM 4892 O O . ILE A 1 621 ? 21.906 7.981 11.538 1.00 82.75 621 ILE A O 1
ATOM 4896 N N . ALA A 1 622 ? 23.730 8.973 10.686 1.00 78.69 622 ALA A N 1
ATOM 4897 C CA . ALA A 1 622 ? 23.705 8.307 9.393 1.00 78.69 622 ALA A CA 1
ATOM 4898 C C . ALA A 1 622 ? 24.652 7.097 9.417 1.00 78.69 622 ALA A C 1
ATOM 4900 O O . ALA A 1 622 ? 25.841 7.222 9.713 1.00 78.69 622 ALA A O 1
ATOM 4901 N N . LEU A 1 623 ? 24.114 5.917 9.101 1.00 72.12 623 LEU A N 1
ATOM 4902 C CA . LEU A 1 623 ? 24.896 4.691 8.953 1.00 72.12 623 LEU A CA 1
ATOM 4903 C C . LEU A 1 623 ? 25.123 4.412 7.471 1.00 72.12 623 LEU A C 1
ATOM 4905 O O . LEU A 1 623 ? 24.179 4.218 6.705 1.00 72.12 623 LEU A O 1
ATOM 4909 N N . HIS A 1 624 ? 26.391 4.402 7.082 1.00 66.94 624 HIS A N 1
ATOM 4910 C CA . HIS A 1 624 ? 26.826 4.104 5.726 1.00 66.94 624 HIS A CA 1
ATOM 4911 C C . HIS A 1 624 ? 27.221 2.620 5.590 1.00 66.94 624 HIS A C 1
ATOM 4913 O O . HIS A 1 624 ? 27.138 1.844 6.543 1.00 66.94 624 HIS A O 1
ATOM 4919 N N . GLY A 1 625 ? 27.582 2.195 4.376 1.00 55.59 625 GLY A N 1
ATOM 4920 C CA . GLY A 1 625 ? 27.926 0.797 4.093 1.00 55.59 625 GLY A CA 1
ATOM 4921 C C . GLY A 1 625 ? 29.168 0.300 4.847 1.00 55.59 625 GLY A C 1
ATOM 4922 O O . GLY A 1 625 ? 29.973 1.090 5.335 1.00 55.59 625 GLY A O 1
ATOM 4923 N N . LEU A 1 626 ? 29.332 -1.028 4.904 1.00 52.75 626 LEU A N 1
ATOM 4924 C CA . LEU A 1 626 ? 30.463 -1.705 5.557 1.00 52.75 626 LEU A CA 1
ATOM 4925 C C . LEU A 1 626 ? 31.813 -1.056 5.200 1.00 52.75 626 LEU A C 1
ATOM 4927 O O . LEU A 1 626 ? 32.217 -1.060 4.039 1.00 52.75 626 LEU A O 1
ATOM 4931 N N . GLY A 1 627 ? 32.511 -0.542 6.217 1.00 57.66 627 GLY A N 1
ATOM 4932 C CA . GLY A 1 627 ? 33.820 0.110 6.083 1.00 57.66 627 GLY A CA 1
ATOM 4933 C C . GLY A 1 627 ? 33.792 1.643 6.026 1.00 57.66 627 GLY A C 1
ATOM 4934 O O . GLY A 1 627 ? 34.859 2.248 6.014 1.00 57.66 627 GLY A O 1
ATOM 4935 N N . ILE A 1 628 ? 32.616 2.279 6.024 1.00 64.81 628 ILE A N 1
ATOM 4936 C CA . ILE A 1 628 ? 32.473 3.739 6.137 1.00 64.81 628 ILE A CA 1
ATOM 4937 C C . ILE A 1 628 ? 32.071 4.081 7.586 1.00 64.81 628 ILE A C 1
ATOM 4939 O O . ILE A 1 628 ? 31.107 3.492 8.083 1.00 64.81 628 ILE A O 1
ATOM 4943 N N . PRO A 1 629 ? 32.770 5.002 8.280 1.00 66.12 629 PRO A N 1
ATOM 4944 C CA . PRO A 1 629 ? 32.419 5.381 9.647 1.00 66.12 629 PRO A CA 1
ATOM 4945 C C . PRO A 1 629 ? 31.068 6.124 9.708 1.00 66.12 629 PRO A C 1
ATOM 4947 O O . PRO A 1 629 ? 30.698 6.804 8.746 1.00 66.12 629 PRO A O 1
ATOM 4950 N N . PRO A 1 630 ? 30.312 6.009 10.816 1.00 73.56 630 PRO A N 1
ATOM 4951 C CA . PRO A 1 630 ? 29.079 6.765 11.029 1.00 73.56 630 PRO A CA 1
ATOM 4952 C C . PRO A 1 630 ? 29.302 8.284 11.001 1.00 73.56 630 PRO A C 1
ATOM 4954 O O . PRO A 1 630 ? 30.211 8.803 11.656 1.00 73.56 630 PRO A O 1
ATOM 4957 N N . GLU A 1 631 ? 28.410 9.003 10.313 1.00 81.44 631 GLU A N 1
ATOM 4958 C CA . GLU A 1 631 ? 28.309 10.462 10.430 1.00 81.44 631 GLU A CA 1
ATOM 4959 C C . GLU A 1 631 ? 27.220 10.825 11.449 1.00 81.44 631 GLU A C 1
ATOM 4961 O O . GLU A 1 631 ? 26.114 10.279 11.410 1.00 81.44 631 GLU A O 1
ATOM 4966 N N . ILE A 1 632 ? 27.507 11.756 12.362 1.00 83.00 632 ILE A N 1
ATOM 4967 C CA . ILE A 1 632 ? 26.541 12.262 13.344 1.00 83.00 632 ILE A CA 1
ATOM 4968 C C . ILE A 1 632 ? 26.314 13.755 13.126 1.00 83.00 632 ILE A C 1
ATOM 4970 O O . ILE A 1 632 ? 27.154 14.580 13.476 1.00 83.00 632 ILE A O 1
ATOM 4974 N N . THR A 1 633 ? 25.146 14.106 12.594 1.00 83.06 633 THR A N 1
ATOM 4975 C CA . THR A 1 633 ? 24.748 15.497 12.363 1.00 83.06 633 THR A CA 1
ATOM 4976 C C . THR A 1 633 ? 24.017 16.047 13.585 1.00 83.06 633 THR A C 1
ATOM 4978 O O . THR A 1 633 ? 22.953 15.556 13.980 1.00 83.06 633 THR A O 1
ATOM 4981 N N . VAL A 1 634 ? 24.560 17.097 14.194 1.00 83.06 634 VAL A N 1
ATOM 4982 C CA . VAL A 1 634 ? 23.931 17.817 15.305 1.00 83.06 634 VAL A CA 1
ATOM 4983 C C . VAL A 1 634 ? 22.905 18.802 14.742 1.00 83.06 634 VAL A C 1
ATOM 4985 O O . VAL A 1 634 ? 23.254 19.790 14.104 1.00 83.06 634 VAL A O 1
ATOM 4988 N N . VAL A 1 635 ? 21.622 18.529 14.988 1.00 80.75 635 VAL A N 1
ATOM 4989 C CA . VAL A 1 635 ? 20.483 19.239 14.380 1.00 80.75 635 VAL A CA 1
ATOM 4990 C C . VAL A 1 635 ? 20.103 20.498 15.165 1.00 80.75 635 VAL A C 1
ATOM 4992 O O . VAL A 1 635 ? 19.720 21.504 14.580 1.00 80.75 635 VAL A O 1
ATOM 4995 N N . ASN A 1 636 ? 20.169 20.451 16.501 1.00 83.00 636 ASN A N 1
ATOM 4996 C CA . ASN A 1 636 ? 19.858 21.586 17.380 1.00 83.00 636 ASN A CA 1
ATOM 4997 C C . ASN A 1 636 ? 20.710 21.522 18.653 1.00 83.00 636 ASN A C 1
ATOM 4999 O O . ASN A 1 636 ? 20.832 20.449 19.239 1.00 83.00 636 ASN A O 1
ATOM 5003 N N . VAL A 1 637 ? 21.211 22.663 19.138 1.00 86.19 637 VAL A N 1
ATOM 5004 C CA . VAL A 1 637 ? 21.803 22.799 20.483 1.00 86.19 637 VAL A CA 1
ATOM 5005 C C . VAL A 1 637 ? 21.375 24.130 21.085 1.00 86.19 637 VAL A C 1
ATOM 5007 O O . VAL A 1 637 ? 21.616 25.179 20.493 1.00 86.19 637 VAL A O 1
ATOM 5010 N N . ALA A 1 638 ? 20.788 24.102 22.279 1.00 85.19 638 ALA A N 1
ATOM 5011 C CA . ALA A 1 638 ? 20.464 25.300 23.043 1.00 85.19 638 ALA A CA 1
ATOM 5012 C C . ALA A 1 638 ? 20.945 25.157 24.488 1.00 85.19 638 ALA A C 1
ATOM 5014 O O . ALA A 1 638 ? 20.720 24.141 25.135 1.00 85.19 638 ALA A O 1
ATOM 5015 N N . VAL A 1 639 ? 21.561 26.212 25.016 1.00 86.31 639 VAL A N 1
ATOM 5016 C CA . VAL A 1 639 ? 21.881 26.357 26.442 1.00 86.31 639 VAL A CA 1
ATOM 5017 C C . VAL A 1 639 ? 21.368 27.722 26.883 1.00 86.31 639 VAL A C 1
ATOM 5019 O O . VAL A 1 639 ? 21.495 28.707 26.139 1.00 86.31 639 VAL A O 1
ATOM 5022 N N . ASP A 1 640 ? 20.754 27.783 28.061 1.00 84.12 640 ASP A N 1
ATOM 5023 C CA . ASP A 1 640 ? 20.232 29.030 28.615 1.00 84.12 640 ASP A CA 1
ATOM 5024 C C . ASP A 1 640 ? 21.372 30.040 28.848 1.00 84.12 640 ASP A C 1
ATOM 5026 O O . ASP A 1 640 ? 22.511 29.653 29.125 1.00 84.12 640 ASP A O 1
ATOM 5030 N N . THR A 1 641 ? 21.102 31.333 28.659 1.00 78.75 641 THR A N 1
ATOM 5031 C CA . THR A 1 641 ? 22.131 32.384 28.518 1.00 78.75 641 THR A CA 1
ATOM 5032 C C . THR A 1 641 ? 23.086 32.433 29.706 1.00 78.75 641 THR A C 1
ATOM 5034 O O . THR A 1 641 ? 24.295 32.556 29.500 1.00 78.75 641 THR A O 1
ATOM 5037 N N . LEU A 1 642 ? 22.552 32.241 30.914 1.00 77.25 642 LEU A N 1
ATOM 5038 C CA . LEU A 1 642 ? 23.283 32.206 32.182 1.00 77.25 642 LEU A CA 1
ATOM 5039 C C . LEU A 1 642 ? 24.369 31.118 32.235 1.00 77.25 642 LEU A C 1
ATOM 5041 O O . LEU A 1 642 ? 25.389 31.314 32.889 1.00 77.25 642 LEU A O 1
ATOM 5045 N N . TYR A 1 643 ? 24.192 29.992 31.534 1.00 80.19 643 TYR A N 1
ATOM 5046 C CA . TYR A 1 643 ? 25.060 28.817 31.683 1.00 80.19 643 TYR A CA 1
ATOM 5047 C C . TYR A 1 643 ? 26.005 28.562 30.493 1.00 80.19 643 TYR A C 1
ATOM 5049 O O . TYR A 1 643 ? 26.870 27.686 30.561 1.00 80.19 643 TYR A O 1
ATOM 5057 N N . ARG A 1 644 ? 25.902 29.343 29.405 1.00 74.69 644 ARG A N 1
ATOM 5058 C CA . ARG A 1 644 ? 26.664 29.129 28.151 1.00 74.69 644 ARG A CA 1
ATOM 5059 C C . ARG A 1 644 ? 28.186 29.096 28.315 1.00 74.69 644 ARG A C 1
ATOM 5061 O O . ARG A 1 644 ? 28.859 28.465 27.508 1.00 74.69 644 ARG A O 1
ATOM 5068 N N . ARG A 1 645 ? 28.738 29.763 29.335 1.00 73.44 645 ARG A N 1
ATOM 5069 C CA . ARG A 1 645 ? 30.193 29.866 29.558 1.00 73.44 645 ARG A CA 1
ATOM 5070 C C . ARG A 1 645 ? 30.816 28.658 30.280 1.00 73.44 645 ARG A C 1
ATOM 5072 O O . ARG A 1 645 ? 32.022 28.658 30.487 1.00 73.44 645 ARG A O 1
ATOM 5079 N N . HIS A 1 646 ? 30.036 27.630 30.631 1.00 79.38 646 HIS A N 1
ATOM 5080 C CA . HIS A 1 646 ? 30.485 26.507 31.472 1.00 79.38 646 HIS A CA 1
ATOM 5081 C C . HIS A 1 646 ? 30.583 25.150 30.742 1.00 79.38 646 HIS A C 1
ATOM 5083 O O . HIS A 1 646 ? 30.355 24.106 31.345 1.00 79.38 646 HIS A O 1
ATOM 5089 N N . GLY A 1 647 ? 30.870 25.136 29.434 1.00 78.12 647 GLY A N 1
ATOM 5090 C CA . GLY A 1 647 ? 31.129 23.900 28.663 1.00 78.12 647 GLY A CA 1
ATOM 5091 C C . GLY A 1 647 ? 29.915 22.991 28.394 1.00 78.12 647 GLY A C 1
ATOM 5092 O O . GLY A 1 647 ? 30.025 22.014 27.660 1.00 78.12 647 GLY A O 1
ATOM 5093 N N . ILE A 1 648 ? 28.735 23.324 28.926 1.00 84.38 648 ILE A N 1
ATOM 5094 C CA . ILE A 1 648 ? 27.521 22.484 28.882 1.00 84.38 648 ILE A CA 1
ATOM 5095 C C . ILE A 1 648 ? 27.094 22.126 27.450 1.00 84.38 648 ILE A C 1
ATOM 5097 O O . ILE A 1 648 ? 26.642 21.009 27.218 1.00 84.38 648 ILE A O 1
ATOM 5101 N N . GLY A 1 649 ? 27.264 23.039 26.487 1.00 81.31 649 GLY A N 1
ATOM 5102 C CA . GLY A 1 649 ? 26.956 22.776 25.076 1.00 81.31 649 GLY A CA 1
ATOM 5103 C C . GLY A 1 649 ? 27.844 21.691 24.461 1.00 81.31 649 GLY A C 1
ATOM 5104 O O . GLY A 1 649 ? 27.347 20.831 23.741 1.00 81.31 649 GLY A O 1
ATOM 5105 N N . GLU A 1 650 ? 29.133 21.675 24.799 1.00 80.56 650 GLU A N 1
ATOM 5106 C CA . GLU A 1 650 ? 30.068 20.642 24.348 1.00 80.56 650 GLU A CA 1
ATOM 5107 C C . GLU A 1 650 ? 29.754 19.290 25.004 1.00 80.56 650 GLU A C 1
ATOM 5109 O O . GLU A 1 650 ? 29.653 18.279 24.312 1.00 80.56 650 GLU A O 1
ATOM 5114 N N . ASN A 1 651 ? 29.507 19.274 26.318 1.00 84.69 651 ASN A N 1
ATOM 5115 C CA . ASN A 1 651 ? 29.132 18.057 27.046 1.00 84.69 651 ASN A CA 1
ATOM 5116 C C . ASN A 1 651 ? 27.807 17.456 26.546 1.00 84.69 651 ASN A C 1
ATOM 5118 O O . ASN A 1 651 ? 27.686 16.238 26.441 1.00 84.69 651 ASN A O 1
ATOM 5122 N N . LEU A 1 652 ? 26.833 18.295 26.175 1.00 88.69 652 LEU A N 1
ATOM 5123 C CA . LEU A 1 652 ? 25.591 17.866 25.526 1.00 88.69 652 LEU A CA 1
ATOM 5124 C C . LEU A 1 652 ? 25.841 17.184 24.174 1.00 88.69 652 LEU A C 1
ATOM 5126 O O . LEU A 1 652 ? 25.249 16.138 23.905 1.00 88.69 652 LEU A O 1
ATOM 5130 N N . ILE A 1 653 ? 26.721 17.752 23.340 1.00 85.12 653 ILE A N 1
ATOM 5131 C CA . ILE A 1 653 ? 27.099 17.171 22.043 1.00 85.12 653 ILE A CA 1
ATOM 5132 C C . ILE A 1 653 ? 27.822 15.836 22.248 1.00 85.12 653 ILE A C 1
ATOM 5134 O O . ILE A 1 653 ? 27.461 14.852 21.604 1.00 85.12 653 ILE A O 1
ATOM 5138 N N . ARG A 1 654 ? 28.781 15.766 23.181 1.00 83.62 654 ARG A N 1
ATOM 5139 C CA . ARG A 1 654 ? 29.470 14.518 23.552 1.00 83.62 654 ARG A CA 1
ATOM 5140 C C . ARG A 1 654 ? 28.470 13.442 23.993 1.00 83.62 654 ARG A C 1
ATOM 5142 O O . ARG A 1 654 ? 28.454 12.361 23.412 1.00 83.62 654 ARG A O 1
ATOM 5149 N N . ALA A 1 655 ? 27.578 13.760 24.933 1.00 85.06 655 ALA A N 1
ATOM 5150 C CA . ALA A 1 655 ? 26.614 12.810 25.490 1.00 85.06 655 ALA A CA 1
ATOM 5151 C C . ALA A 1 655 ? 25.619 12.260 24.448 1.00 85.06 655 ALA A C 1
ATOM 5153 O O . ALA A 1 655 ? 25.381 11.050 24.407 1.00 85.06 655 ALA A O 1
ATOM 5154 N N . VAL A 1 656 ? 25.065 13.110 23.569 1.00 87.00 656 VAL A N 1
ATOM 5155 C CA . VAL A 1 656 ? 24.150 12.634 22.512 1.00 87.00 656 VAL A CA 1
ATOM 5156 C C . VAL A 1 656 ? 24.888 11.814 21.445 1.00 87.00 656 VAL A C 1
ATOM 5158 O O . VAL A 1 656 ? 24.358 10.800 20.992 1.00 87.00 656 VAL A O 1
ATOM 5161 N N . THR A 1 657 ? 26.127 12.188 21.105 1.00 84.19 657 THR A N 1
ATOM 5162 C CA . THR A 1 657 ? 26.992 11.454 20.162 1.00 84.19 657 THR A CA 1
ATOM 5163 C C . THR A 1 657 ? 27.308 10.055 20.694 1.00 84.19 657 THR A C 1
ATOM 5165 O O . THR A 1 657 ? 27.026 9.066 20.020 1.00 84.19 657 THR A O 1
ATOM 5168 N N . ALA A 1 658 ? 27.795 9.957 21.936 1.00 81.38 658 ALA A N 1
ATOM 5169 C CA . ALA A 1 658 ? 28.094 8.692 22.609 1.00 81.38 658 ALA A CA 1
ATOM 5170 C C . ALA A 1 658 ? 26.871 7.760 22.641 1.00 81.38 658 ALA A C 1
ATOM 5172 O O . ALA A 1 658 ? 26.948 6.579 22.300 1.00 81.38 658 ALA A O 1
ATOM 5173 N N . SER A 1 659 ? 25.709 8.319 22.999 1.00 84.19 659 SER A N 1
ATOM 5174 C CA . SER A 1 659 ? 24.451 7.580 23.090 1.00 84.19 659 SER A CA 1
ATOM 5175 C C . SER A 1 659 ? 23.974 7.033 21.740 1.00 84.19 659 SER A C 1
ATOM 5177 O O . SER A 1 659 ? 23.441 5.922 21.692 1.00 84.19 659 SER A O 1
ATOM 5179 N N . LEU A 1 660 ? 24.169 7.783 20.649 1.00 82.69 660 LEU A N 1
ATOM 5180 C CA . LEU A 1 660 ? 23.848 7.333 19.291 1.00 82.69 660 LEU A CA 1
ATOM 5181 C C . LEU A 1 660 ? 24.807 6.230 18.820 1.00 82.69 660 LEU A C 1
ATOM 5183 O O . LEU A 1 660 ? 24.332 5.198 18.352 1.00 82.69 660 LEU A O 1
ATOM 5187 N N . LEU A 1 661 ? 26.122 6.396 19.013 1.00 76.94 661 LEU A N 1
ATOM 5188 C CA . LEU A 1 661 ? 27.133 5.399 18.625 1.00 76.94 661 LEU A CA 1
ATOM 5189 C C . LEU A 1 661 ? 26.898 4.049 19.312 1.00 76.94 661 LEU A C 1
ATOM 5191 O O . LEU A 1 661 ? 26.702 3.043 18.630 1.00 76.94 661 LEU A O 1
ATOM 5195 N N . MET A 1 662 ? 26.795 4.038 20.647 1.00 74.06 662 MET A N 1
ATOM 5196 C CA . MET A 1 662 ? 26.544 2.816 21.432 1.00 74.06 662 MET A CA 1
ATOM 5197 C C . MET A 1 662 ? 25.244 2.090 21.057 1.00 74.06 662 MET A C 1
ATOM 5199 O O . MET A 1 662 ? 25.101 0.906 21.346 1.00 74.06 662 MET A O 1
ATOM 5203 N N . SER A 1 663 ? 24.287 2.785 20.436 1.00 71.25 663 SER A N 1
ATOM 5204 C CA . SER A 1 663 ? 23.004 2.201 20.019 1.00 71.25 663 SER A CA 1
ATOM 5205 C C . SER A 1 663 ? 22.986 1.750 18.558 1.00 71.25 663 SER A C 1
ATOM 5207 O O . SER A 1 663 ? 22.019 1.122 18.135 1.00 71.25 663 SER A O 1
ATOM 5209 N N . ALA A 1 664 ? 24.025 2.082 17.791 1.00 65.06 664 ALA A N 1
ATOM 5210 C CA . ALA A 1 664 ? 24.141 1.776 16.372 1.00 65.06 664 ALA A CA 1
ATOM 5211 C C . ALA A 1 664 ? 25.195 0.698 16.071 1.00 65.06 664 ALA A C 1
ATOM 5213 O O . ALA A 1 664 ? 25.033 -0.062 15.117 1.00 65.06 664 ALA A O 1
ATOM 5214 N N . THR A 1 665 ? 26.262 0.596 16.872 1.00 60.84 665 THR A N 1
ATOM 5215 C CA . THR A 1 665 ? 27.333 -0.387 16.660 1.00 60.84 665 THR A CA 1
ATOM 5216 C C . THR A 1 665 ? 27.183 -1.600 17.581 1.00 60.84 665 THR A C 1
ATOM 5218 O O . THR A 1 665 ? 27.472 -1.538 18.772 1.00 60.84 665 THR A O 1
ATOM 5221 N N . ALA A 1 666 ? 26.845 -2.765 17.015 1.00 53.53 666 ALA A N 1
ATOM 5222 C CA . ALA A 1 666 ? 26.812 -4.055 17.728 1.00 53.53 666 ALA A CA 1
ATOM 5223 C C . ALA A 1 666 ? 28.212 -4.614 18.107 1.00 53.53 666 ALA A C 1
ATOM 5225 O O . ALA A 1 666 ? 28.365 -5.792 18.429 1.00 53.53 666 ALA A O 1
ATOM 5226 N N . ARG A 1 667 ? 29.254 -3.781 18.027 1.00 52.62 667 ARG A N 1
ATOM 5227 C CA . ARG A 1 667 ? 30.642 -4.048 18.424 1.00 52.62 667 ARG A CA 1
ATOM 5228 C C . ARG A 1 667 ? 31.164 -2.819 19.168 1.00 52.62 667 ARG A C 1
ATOM 5230 O O . ARG A 1 667 ? 30.663 -1.718 18.949 1.00 52.62 667 ARG A O 1
ATOM 5237 N N . ARG A 1 668 ? 32.175 -3.003 20.024 1.00 49.97 668 ARG A N 1
ATOM 5238 C CA . ARG A 1 668 ? 32.901 -1.867 20.613 1.00 49.97 668 ARG A CA 1
ATOM 5239 C C . ARG A 1 668 ? 33.555 -1.041 19.491 1.00 49.97 668 ARG A C 1
ATOM 5241 O O . ARG A 1 668 ? 34.101 -1.667 18.580 1.00 49.97 668 ARG A O 1
ATOM 5248 N N . PRO A 1 669 ? 33.514 0.301 19.564 1.00 51.19 669 PRO A N 1
ATOM 5249 C CA . PRO A 1 669 ? 34.236 1.164 18.636 1.00 51.19 669 PRO A CA 1
ATOM 5250 C C . PRO A 1 669 ? 35.747 0.906 18.618 1.00 51.19 669 PRO A C 1
ATOM 5252 O O . PRO A 1 669 ? 36.316 0.454 19.617 1.00 51.19 669 PRO A O 1
ATOM 5255 N N . ALA A 1 670 ? 36.385 1.226 17.495 1.00 53.12 670 ALA A N 1
ATOM 5256 C CA . ALA A 1 670 ? 37.833 1.335 17.365 1.00 53.12 670 ALA A CA 1
ATOM 5257 C C . ALA A 1 670 ? 38.297 2.797 17.577 1.00 53.12 670 ALA A C 1
ATOM 5259 O O . ALA A 1 670 ? 37.553 3.653 18.070 1.00 53.12 670 ALA A O 1
ATOM 5260 N N . GLU A 1 671 ? 39.564 3.086 17.270 1.00 45.59 671 GLU A N 1
ATOM 5261 C CA . GLU A 1 671 ? 40.106 4.442 17.364 1.00 45.59 671 GLU A CA 1
ATOM 5262 C C . GLU A 1 671 ? 39.747 5.275 16.124 1.00 45.59 671 GLU A C 1
ATOM 5264 O O . GLU A 1 671 ? 40.196 4.988 15.016 1.00 45.59 671 GLU A O 1
ATOM 5269 N N . GLY A 1 672 ? 38.983 6.355 16.334 1.00 56.97 672 GLY A N 1
ATOM 5270 C CA . GLY A 1 672 ? 38.629 7.340 15.296 1.00 56.97 672 GLY A CA 1
ATOM 5271 C C . GLY A 1 672 ? 37.192 7.267 14.761 1.00 56.97 672 GLY A C 1
ATOM 5272 O O . GLY A 1 672 ? 36.862 7.988 13.828 1.00 56.97 672 GLY A O 1
ATOM 5273 N N . ASP A 1 673 ? 36.332 6.440 15.353 1.00 62.06 673 ASP A N 1
ATOM 5274 C CA . ASP A 1 673 ? 35.104 5.918 14.729 1.00 62.06 673 ASP A CA 1
ATOM 5275 C C . ASP A 1 673 ? 33.996 6.887 14.256 1.00 62.06 673 ASP A C 1
ATOM 5277 O O . ASP A 1 673 ? 33.098 6.418 13.561 1.00 62.06 673 ASP A O 1
ATOM 5281 N N . ALA A 1 674 ? 33.982 8.185 14.591 1.00 66.56 674 ALA A N 1
ATOM 5282 C CA . ALA A 1 674 ? 32.835 9.052 14.274 1.00 66.56 674 ALA A CA 1
ATOM 5283 C C . ALA A 1 674 ? 33.205 10.449 13.752 1.00 66.56 674 ALA A C 1
ATOM 5285 O O . ALA A 1 674 ? 33.888 11.222 14.433 1.00 66.56 674 ALA A O 1
ATOM 5286 N N . LEU A 1 675 ? 32.653 10.804 12.586 1.00 76.88 675 LEU A N 1
ATOM 5287 C CA . LEU A 1 675 ? 32.656 12.172 12.066 1.00 76.88 675 LEU A CA 1
ATOM 5288 C C . LEU A 1 675 ? 31.405 12.894 12.574 1.00 76.88 675 LEU A C 1
ATOM 5290 O O . LEU A 1 675 ? 30.286 12.544 12.200 1.00 76.88 675 LEU A O 1
ATOM 5294 N N . VAL A 1 676 ? 31.577 13.909 13.420 1.00 78.44 676 VAL A N 1
ATOM 5295 C CA . VAL A 1 676 ? 30.457 14.713 13.925 1.00 78.44 676 VAL A CA 1
ATOM 5296 C C . VAL A 1 676 ? 30.393 16.024 13.149 1.00 78.44 676 VAL A C 1
ATOM 5298 O O . VAL A 1 676 ? 31.387 16.745 13.066 1.00 78.44 676 VAL A O 1
ATOM 5301 N N . SER A 1 677 ? 29.230 16.329 12.576 1.00 81.62 677 SER A N 1
ATOM 5302 C CA . SER A 1 677 ? 28.972 17.499 11.733 1.00 81.62 677 SER A CA 1
ATOM 5303 C C . SER A 1 677 ? 27.915 18.418 12.362 1.00 81.62 677 SER A C 1
ATOM 5305 O O . SER A 1 677 ? 26.968 17.967 13.007 1.00 81.62 677 SER A O 1
ATOM 5307 N N . VAL A 1 678 ? 28.068 19.734 12.200 1.00 77.69 678 VAL A N 1
ATOM 5308 C CA . VAL A 1 678 ? 27.058 20.749 12.548 1.00 77.69 678 VAL A CA 1
ATOM 5309 C C . VAL A 1 678 ? 26.908 21.696 11.360 1.00 77.69 678 VAL A C 1
ATOM 5311 O O . VAL A 1 678 ? 27.895 22.248 10.871 1.00 77.69 678 VAL A O 1
ATOM 5314 N N . GLU A 1 679 ? 25.675 21.928 10.916 1.00 74.00 679 GLU A N 1
ATOM 5315 C CA . GLU A 1 679 ? 25.369 22.895 9.858 1.00 74.00 679 GLU A CA 1
ATOM 5316 C C . GLU A 1 679 ? 24.806 24.184 10.469 1.00 74.00 679 GLU A C 1
ATOM 5318 O O . GLU A 1 679 ? 23.822 24.174 11.208 1.00 74.00 679 GLU A O 1
ATOM 5323 N N . LEU A 1 680 ? 25.455 25.315 10.185 1.00 63.88 680 LEU A N 1
ATOM 5324 C CA . LEU A 1 680 ? 25.127 26.631 10.737 1.00 63.88 680 LEU A CA 1
ATOM 5325 C C . LEU A 1 680 ? 25.010 27.664 9.615 1.00 63.88 680 LEU A C 1
ATOM 5327 O O . LEU A 1 680 ? 25.619 27.527 8.559 1.00 63.88 680 LEU A O 1
ATOM 5331 N N . ARG A 1 681 ? 24.284 28.762 9.850 1.00 63.44 681 ARG A N 1
ATOM 5332 C CA . ARG A 1 681 ? 24.395 29.943 8.977 1.00 63.44 681 ARG A CA 1
ATOM 5333 C C . ARG A 1 681 ? 25.734 30.644 9.225 1.00 63.44 681 ARG A C 1
ATOM 5335 O O . ARG A 1 681 ? 26.124 30.795 10.377 1.00 63.44 681 ARG A O 1
ATOM 5342 N N . GLU A 1 682 ? 26.408 31.117 8.182 1.00 62.97 682 GLU A N 1
ATOM 5343 C CA . GLU A 1 682 ? 27.765 31.683 8.251 1.00 62.97 682 GLU A CA 1
ATOM 5344 C C . GLU A 1 682 ? 27.862 32.892 9.194 1.00 62.97 682 GLU A C 1
ATOM 5346 O O . GLU A 1 682 ? 28.840 33.047 9.921 1.00 62.97 682 GLU A O 1
ATOM 5351 N N . ARG A 1 683 ? 26.801 33.707 9.252 1.00 59.38 683 ARG A N 1
ATOM 5352 C CA . ARG A 1 683 ? 26.690 34.871 10.151 1.00 59.38 683 ARG A CA 1
ATOM 5353 C C . ARG A 1 683 ? 26.228 34.521 11.576 1.00 59.38 683 ARG A C 1
ATOM 5355 O O . ARG A 1 683 ? 25.954 35.424 12.363 1.00 59.38 683 ARG A O 1
ATOM 5362 N N . ASN A 1 684 ? 26.079 33.240 11.924 1.00 62.91 684 ASN A N 1
ATOM 5363 C CA . ASN A 1 684 ? 25.663 32.823 13.263 1.00 62.91 684 ASN A CA 1
ATOM 5364 C C . ASN A 1 684 ? 26.857 32.926 14.240 1.00 62.91 684 ASN A C 1
ATOM 5366 O O . ASN A 1 684 ? 27.869 32.263 14.011 1.00 62.91 684 ASN A O 1
ATOM 5370 N N . PRO A 1 685 ? 26.760 33.669 15.364 1.00 58.44 685 PRO A N 1
ATOM 5371 C CA . PRO A 1 685 ? 27.861 33.805 16.327 1.00 58.44 685 PRO A CA 1
ATOM 5372 C C . PRO A 1 685 ? 28.329 32.474 16.946 1.00 58.44 685 PRO A C 1
ATOM 5374 O O . PRO A 1 685 ? 29.432 32.402 17.484 1.00 58.44 685 PRO A O 1
ATOM 5377 N N . VAL A 1 686 ? 27.530 31.405 16.846 1.00 62.38 686 VAL A N 1
ATOM 5378 C CA . VAL A 1 686 ? 27.900 30.046 17.272 1.00 62.38 686 VAL A CA 1
ATOM 5379 C C . VAL A 1 686 ? 28.990 29.420 16.376 1.00 62.38 686 VAL A C 1
ATOM 5381 O O . VAL A 1 686 ? 29.747 28.578 16.857 1.00 62.38 686 VAL A O 1
ATOM 5384 N N . VAL A 1 687 ? 29.171 29.871 15.126 1.00 63.62 687 VAL A N 1
ATOM 5385 C CA . VAL A 1 687 ? 30.279 29.428 14.246 1.00 63.62 687 VAL A CA 1
ATOM 5386 C C . VAL A 1 687 ? 31.637 29.678 14.916 1.00 63.62 687 VAL A C 1
ATOM 5388 O O . VAL A 1 687 ? 32.459 28.769 15.027 1.00 63.62 687 VAL A O 1
ATOM 5391 N N . GLY A 1 688 ? 31.827 30.876 15.481 1.00 61.12 688 GLY A N 1
ATOM 5392 C CA . GLY A 1 688 ? 33.045 31.252 16.207 1.00 61.12 688 GLY A CA 1
ATOM 5393 C C . GLY A 1 688 ? 33.231 30.558 17.565 1.00 61.12 688 GLY A C 1
ATOM 5394 O O . GLY A 1 688 ? 34.300 30.682 18.163 1.00 61.12 688 GLY A O 1
ATOM 5395 N N . TYR A 1 689 ? 32.226 29.831 18.067 1.00 66.25 689 TYR A N 1
ATOM 5396 C CA . TYR A 1 689 ? 32.362 28.942 19.227 1.00 66.25 689 TYR A CA 1
ATOM 5397 C C . TYR A 1 689 ? 32.920 27.579 18.798 1.00 66.25 689 TYR A C 1
ATOM 5399 O O . TYR A 1 689 ? 33.931 27.143 19.340 1.00 66.25 689 TYR A O 1
ATOM 5407 N N . PHE A 1 690 ? 32.345 26.956 17.765 1.00 68.00 690 PHE A N 1
ATOM 5408 C CA . PHE A 1 690 ? 32.837 25.680 17.230 1.00 68.00 690 PHE A CA 1
ATOM 5409 C C . PHE A 1 690 ? 34.259 25.774 16.658 1.00 68.00 690 PHE A C 1
ATOM 5411 O O . PHE A 1 690 ? 35.085 24.907 16.933 1.00 68.00 690 PHE A O 1
ATOM 5418 N N . GLN A 1 691 ? 34.595 26.864 15.959 1.00 68.75 691 GLN A N 1
ATOM 5419 C CA . GLN A 1 691 ? 35.966 27.110 15.490 1.00 68.75 691 GLN A CA 1
ATOM 5420 C C . GLN A 1 691 ? 36.976 27.194 16.651 1.00 68.75 691 GLN A C 1
ATOM 5422 O O . GLN A 1 691 ? 38.075 26.654 16.555 1.00 68.75 691 GLN A O 1
ATOM 5427 N N . LYS A 1 692 ? 36.596 27.791 17.792 1.00 69.62 692 LYS A N 1
ATOM 5428 C CA . LYS A 1 692 ? 37.428 27.815 19.014 1.00 69.62 692 LYS A CA 1
ATOM 5429 C C . LYS A 1 692 ? 37.533 26.457 19.713 1.00 69.62 692 LYS A C 1
ATOM 5431 O O . LYS A 1 692 ? 38.471 26.249 20.472 1.00 69.62 692 LYS A O 1
ATOM 5436 N N . LEU A 1 693 ? 36.611 25.534 19.437 1.00 64.88 693 LEU A N 1
ATOM 5437 C CA . LEU A 1 693 ? 36.692 24.126 19.835 1.00 64.88 693 LEU A CA 1
ATOM 5438 C C . LEU A 1 693 ? 37.452 23.259 18.811 1.00 64.88 693 LEU A C 1
ATOM 5440 O O . LEU A 1 693 ? 37.375 22.032 18.889 1.00 64.88 693 LEU A O 1
ATOM 5444 N N . GLY A 1 694 ? 38.154 23.855 17.840 1.00 67.81 694 GLY A N 1
ATOM 5445 C CA . GLY A 1 694 ? 38.934 23.116 16.843 1.00 67.81 694 GLY A CA 1
ATOM 5446 C C . GLY A 1 694 ? 38.082 22.272 15.891 1.00 67.81 694 GLY A C 1
ATOM 5447 O O . GLY A 1 694 ? 38.490 21.174 15.529 1.00 67.81 694 GLY A O 1
ATOM 5448 N N . TRP A 1 695 ? 36.880 22.740 15.539 1.00 78.38 695 TRP A N 1
ATOM 5449 C CA . TRP A 1 695 ? 36.088 22.149 14.457 1.00 78.38 695 TRP A CA 1
ATOM 5450 C C . TRP A 1 695 ? 36.506 22.768 13.123 1.00 78.38 695 TRP A C 1
ATOM 5452 O O . TRP A 1 695 ? 36.594 23.993 12.998 1.00 78.38 695 TRP A O 1
ATOM 5462 N N . GLU A 1 696 ? 36.748 21.920 12.131 1.00 77.56 696 GLU A N 1
ATOM 5463 C CA . GLU A 1 696 ? 37.198 22.326 10.803 1.00 77.56 696 GLU A CA 1
ATOM 5464 C C . GLU A 1 696 ? 36.013 22.809 9.959 1.00 77.56 696 GLU A C 1
ATOM 5466 O O . GLU A 1 696 ? 34.895 22.308 10.087 1.00 77.56 696 GLU A O 1
ATOM 5471 N N . LYS A 1 697 ? 36.247 23.805 9.095 1.00 76.00 697 LYS A N 1
ATOM 5472 C CA . LYS A 1 697 ? 35.260 24.270 8.113 1.00 76.00 697 LYS A CA 1
ATOM 5473 C C . LYS A 1 697 ? 35.430 23.459 6.835 1.00 76.00 697 LYS A C 1
ATOM 5475 O O . LYS A 1 697 ? 36.413 23.658 6.126 1.00 76.00 697 LYS A O 1
ATOM 5480 N N . GLU A 1 698 ? 34.466 22.599 6.518 1.00 69.12 698 GLU A N 1
ATOM 5481 C CA . GLU A 1 698 ? 34.458 21.923 5.221 1.00 69.12 698 GLU A CA 1
ATOM 5482 C C . GLU A 1 698 ? 34.156 22.939 4.112 1.00 69.12 698 GLU A C 1
ATOM 5484 O O . GLU A 1 698 ? 33.123 23.618 4.118 1.00 69.12 698 GLU A O 1
ATOM 5489 N N . GLU A 1 699 ? 35.040 23.025 3.115 1.00 53.00 699 GLU A N 1
ATOM 5490 C CA . GLU A 1 699 ? 34.671 23.623 1.837 1.00 53.00 699 GLU A CA 1
ATOM 5491 C C . GLU A 1 699 ? 33.633 22.722 1.163 1.00 53.00 699 GLU A C 1
ATOM 5493 O O . GLU A 1 699 ? 33.956 21.649 0.649 1.00 53.00 699 GLU A O 1
ATOM 5498 N N . VAL A 1 700 ? 32.372 23.166 1.148 1.00 51.19 700 VAL A N 1
ATOM 5499 C CA . VAL A 1 700 ? 31.272 22.462 0.477 1.00 51.19 700 VAL A CA 1
ATOM 5500 C C . VAL A 1 700 ? 31.525 22.458 -1.034 1.00 51.19 700 VAL A C 1
ATOM 5502 O O . VAL A 1 700 ? 31.127 23.358 -1.780 1.00 51.19 700 VAL A O 1
ATOM 5505 N N . ARG A 1 701 ? 32.235 21.423 -1.485 1.00 36.91 701 ARG A N 1
ATOM 5506 C CA . ARG A 1 701 ? 32.664 21.202 -2.866 1.00 36.91 701 ARG A CA 1
ATOM 5507 C C . ARG A 1 701 ? 31.429 21.095 -3.764 1.00 36.91 701 ARG A C 1
ATOM 5509 O O . ARG A 1 701 ? 30.798 20.047 -3.800 1.00 36.91 701 ARG A O 1
ATOM 5516 N N . ARG A 1 702 ? 31.079 22.190 -4.458 1.00 38.69 702 ARG A N 1
ATOM 5517 C CA . ARG A 1 702 ? 29.811 22.412 -5.196 1.00 38.69 702 ARG A CA 1
ATOM 5518 C C . ARG A 1 702 ? 29.329 21.191 -6.005 1.00 38.69 702 ARG A C 1
ATOM 5520 O O . ARG A 1 702 ? 29.632 21.059 -7.190 1.00 38.69 702 ARG A O 1
ATOM 5527 N N . SER A 1 703 ? 28.511 20.345 -5.383 1.00 33.47 703 SER A N 1
ATOM 5528 C CA . SER A 1 703 ? 28.054 19.058 -5.913 1.00 33.47 703 SER A CA 1
ATOM 5529 C C . SER A 1 703 ? 26.548 19.060 -6.206 1.00 33.47 703 SER A C 1
ATOM 5531 O O . SER A 1 703 ? 25.735 18.509 -5.477 1.00 33.47 703 SER A O 1
ATOM 5533 N N . LEU A 1 704 ? 26.183 19.660 -7.344 1.00 36.75 704 LEU A N 1
ATOM 5534 C CA . LEU A 1 704 ? 24.924 19.452 -8.090 1.00 36.75 704 LEU A CA 1
ATOM 5535 C C . LEU A 1 704 ? 23.563 19.737 -7.402 1.00 36.75 704 LEU A C 1
ATOM 5537 O O . LEU A 1 704 ? 22.557 19.802 -8.108 1.00 36.75 704 LEU A O 1
ATOM 5541 N N . THR A 1 705 ? 23.485 20.027 -6.102 1.00 34.62 705 THR A N 1
ATOM 5542 C CA . THR A 1 705 ? 22.252 20.507 -5.445 1.00 34.62 705 THR A CA 1
ATOM 5543 C C . THR A 1 705 ? 22.138 22.031 -5.519 1.00 34.62 705 THR A C 1
ATOM 5545 O O . THR A 1 705 ? 22.660 22.760 -4.677 1.00 34.62 705 THR A O 1
ATOM 5548 N N . ARG A 1 706 ? 21.408 22.538 -6.519 1.00 34.94 706 ARG A N 1
ATOM 5549 C CA . ARG A 1 706 ? 21.255 23.984 -6.797 1.00 34.94 706 ARG A CA 1
ATOM 5550 C C . ARG A 1 706 ? 20.405 24.771 -5.776 1.00 34.94 706 ARG A C 1
ATOM 5552 O O . ARG A 1 706 ? 20.097 25.927 -6.036 1.00 34.94 706 ARG A O 1
ATOM 5559 N N . TRP A 1 707 ? 19.979 24.133 -4.682 1.00 39.47 707 TRP A N 1
ATOM 5560 C CA . TRP A 1 707 ? 19.049 24.653 -3.661 1.00 39.47 707 TRP A CA 1
ATOM 5561 C C . TRP A 1 707 ? 19.685 24.769 -2.256 1.00 39.47 707 TRP A C 1
ATOM 5563 O O . TRP A 1 707 ? 18.997 25.095 -1.288 1.00 39.47 707 TRP A O 1
ATOM 5573 N N . ALA A 1 708 ? 20.997 24.534 -2.127 1.00 37.97 708 ALA A N 1
ATOM 5574 C CA . ALA A 1 708 ? 21.724 24.930 -0.922 1.00 37.97 708 ALA A CA 1
ATOM 5575 C C . ALA A 1 708 ? 21.612 26.455 -0.746 1.00 37.97 708 ALA A C 1
ATOM 5577 O O . ALA A 1 708 ? 21.858 27.207 -1.692 1.00 37.97 708 ALA A O 1
ATOM 5578 N N . HIS A 1 709 ? 21.219 26.911 0.445 1.00 43.94 709 HIS A N 1
ATOM 5579 C CA . HIS A 1 709 ? 21.186 28.342 0.747 1.00 43.94 709 HIS A CA 1
ATOM 5580 C C . HIS A 1 709 ? 22.620 28.893 0.714 1.00 43.94 709 HIS A C 1
ATOM 5582 O O . HIS A 1 709 ? 23.544 28.246 1.201 1.00 43.94 709 HIS A O 1
ATOM 5588 N N . SER A 1 710 ? 22.817 30.091 0.160 1.00 48.09 710 SER A N 1
ATOM 5589 C CA . SER A 1 710 ? 24.147 30.692 -0.055 1.00 48.09 710 SER A CA 1
ATOM 5590 C C . SER A 1 710 ? 24.959 30.942 1.221 1.00 48.09 710 SER A C 1
ATOM 5592 O O . SER A 1 710 ? 26.166 31.143 1.144 1.00 48.09 710 SER A O 1
ATOM 5594 N N . ASP A 1 711 ? 24.293 30.920 2.374 1.00 59.53 711 ASP A N 1
ATOM 5595 C CA . ASP A 1 711 ? 24.782 31.432 3.650 1.00 59.53 711 ASP A CA 1
ATOM 5596 C C . ASP A 1 711 ? 24.980 30.311 4.694 1.00 59.53 711 ASP A C 1
ATOM 5598 O O . ASP A 1 711 ? 24.956 30.591 5.891 1.00 59.53 711 ASP A O 1
ATOM 5602 N N . THR A 1 712 ? 25.116 29.038 4.297 1.00 61.44 712 THR A N 1
ATOM 5603 C CA . THR A 1 712 ? 25.325 27.902 5.226 1.00 61.44 712 THR A CA 1
ATOM 5604 C C . THR A 1 712 ? 26.748 27.351 5.200 1.00 61.44 712 THR A C 1
ATOM 5606 O O . THR A 1 712 ? 27.294 27.053 4.141 1.00 61.44 712 THR A O 1
ATOM 5609 N N . VAL A 1 713 ? 27.315 27.150 6.390 1.00 72.38 713 VAL A N 1
ATOM 5610 C CA . VAL A 1 713 ? 28.632 26.564 6.649 1.00 72.38 713 VAL A CA 1
ATOM 5611 C C . VAL A 1 713 ? 28.465 25.268 7.432 1.00 72.38 713 VAL A C 1
ATOM 5613 O O . VAL A 1 713 ? 27.816 25.246 8.479 1.00 72.38 713 VAL A O 1
ATOM 5616 N N . ARG A 1 714 ? 29.107 24.207 6.945 1.00 80.00 714 ARG A N 1
ATOM 5617 C CA . ARG A 1 714 ? 29.249 22.934 7.648 1.00 80.00 714 ARG A CA 1
ATOM 5618 C C . ARG A 1 714 ? 30.577 22.927 8.405 1.00 80.00 714 ARG A C 1
ATOM 5620 O O . ARG A 1 714 ? 31.625 23.241 7.839 1.00 80.00 714 ARG A O 1
ATOM 5627 N N . LEU A 1 715 ? 30.507 22.636 9.699 1.00 79.50 715 LEU A N 1
ATOM 5628 C CA . LEU A 1 715 ? 31.660 22.458 10.576 1.00 79.50 715 LEU A CA 1
ATOM 5629 C C . LEU A 1 715 ? 31.712 20.998 11.010 1.00 79.50 715 LEU A C 1
ATOM 5631 O O . LEU A 1 715 ? 30.684 20.449 11.407 1.00 79.50 715 LEU A O 1
ATOM 5635 N N . SER A 1 716 ? 32.887 20.381 10.982 1.00 81.69 716 SER A N 1
ATOM 5636 C CA . SER A 1 716 ? 33.051 18.969 11.336 1.00 81.69 716 SER A CA 1
ATOM 5637 C C . SER A 1 716 ? 34.226 18.730 12.273 1.00 81.69 716 SER A C 1
ATOM 5639 O O . SER A 1 716 ? 35.227 19.447 12.239 1.00 81.69 716 SER A O 1
ATOM 5641 N N . ARG A 1 717 ? 34.123 17.688 13.099 1.00 81.69 717 ARG A N 1
ATOM 5642 C CA . ARG A 1 717 ? 35.222 17.204 13.933 1.00 81.69 717 ARG A CA 1
ATOM 5643 C C . ARG A 1 717 ? 35.115 15.695 14.143 1.00 81.69 717 ARG A C 1
ATOM 5645 O O . ARG A 1 717 ? 34.043 15.177 14.450 1.00 81.69 717 ARG A O 1
ATOM 5652 N N . TRP A 1 718 ? 36.243 15.000 14.028 1.00 76.38 718 TRP A N 1
ATOM 5653 C CA . TRP A 1 718 ? 36.363 13.607 14.457 1.00 76.38 718 TRP A CA 1
ATOM 5654 C C . TRP A 1 718 ? 36.319 13.522 15.983 1.00 76.38 718 TRP A C 1
ATOM 5656 O O . TRP A 1 718 ? 37.060 14.233 16.670 1.00 76.38 718 TRP A O 1
ATOM 5666 N N . ILE A 1 719 ? 35.462 12.654 16.521 1.00 72.44 719 ILE A N 1
ATOM 5667 C CA . ILE A 1 719 ? 35.376 12.397 17.962 1.00 72.44 719 ILE A CA 1
ATOM 5668 C C . ILE A 1 719 ? 35.683 10.922 18.219 1.00 72.44 719 ILE A C 1
ATOM 5670 O O . ILE A 1 719 ? 35.006 10.031 17.711 1.00 72.44 719 ILE A O 1
ATOM 5674 N N . ASN A 1 720 ? 36.721 10.665 19.019 1.00 68.25 720 ASN A N 1
ATOM 5675 C CA . ASN A 1 720 ? 37.107 9.312 19.400 1.00 68.25 720 ASN A CA 1
ATOM 5676 C C . ASN A 1 720 ? 36.073 8.742 20.384 1.00 68.25 720 ASN A C 1
ATOM 5678 O O . ASN A 1 720 ? 35.923 9.239 21.499 1.00 68.25 720 ASN A O 1
ATOM 5682 N N . ALA A 1 721 ? 35.382 7.679 19.973 1.00 59.34 721 ALA A N 1
ATOM 5683 C CA . ALA A 1 721 ? 34.339 7.026 20.757 1.00 59.34 721 ALA A CA 1
ATOM 5684 C C . ALA A 1 721 ? 34.847 6.339 22.042 1.00 59.34 721 ALA A C 1
ATOM 5686 O O . ALA A 1 721 ? 34.042 6.007 22.904 1.00 59.34 721 ALA A O 1
ATOM 5687 N N . HIS A 1 722 ? 36.163 6.161 22.197 1.00 56.91 722 HIS A N 1
ATOM 5688 C CA . HIS A 1 722 ? 36.808 5.665 23.417 1.00 56.91 722 HIS A CA 1
ATOM 5689 C C . HIS A 1 722 ? 37.183 6.799 24.408 1.00 56.91 722 HIS A C 1
ATOM 5691 O O . HIS A 1 722 ? 37.698 6.534 25.496 1.00 56.91 722 HIS A O 1
ATOM 5697 N N . GLN A 1 723 ? 36.933 8.066 24.043 1.00 52.78 723 GLN A N 1
ATOM 5698 C CA . GLN A 1 723 ? 37.068 9.263 24.897 1.00 52.78 723 GLN A CA 1
ATOM 5699 C C . GLN A 1 723 ? 35.705 9.876 25.295 1.00 52.78 723 GLN A C 1
ATOM 5701 O O . GLN A 1 723 ? 35.666 10.976 25.858 1.00 52.78 723 GLN A O 1
ATOM 5706 N N . LEU A 1 724 ? 34.605 9.199 24.947 1.00 54.06 724 LEU A N 1
ATOM 5707 C CA . LEU A 1 724 ? 33.211 9.601 25.163 1.00 54.06 724 LEU A CA 1
ATOM 5708 C C . LEU A 1 724 ? 32.552 8.818 26.308 1.00 54.06 724 LEU A C 1
ATOM 5710 O O . LEU A 1 724 ? 31.672 9.434 26.949 1.00 54.06 724 LEU A O 1
#

Secondary structure (DSSP, 8-state):
--------------HHHHHHHHHHHHHHHHHIIIIIHHHHHGGG----GGGT--TTSPPPEEEEEEB---B--SSSSTTS-HHHHHHHHHHHHHHHHHHHHHHGGG--SEEEEES-SBTTTTB---HHHHHHHHHHHHHHS---TT-EEEEE--HHHH-SS--TTB-TTHHHHHHHHH--SSEEEEETTEEEEEE-HHHHHHHHHHHHHHT--TTT----TTSHHHHHHHHHT-SSPPPEEEEESSPPP--TT----TT-SSS-----EETTEESS--HHHHHHHHHHH--SEEEE-SS-S-EEEEEESSTTS--EEEEEEPPBS-TTSS-SS-EEEEEEE----TT-TTS--EEEEEEE---HHHIIIIIHHHHHHHHHHHHHHHHHTS--------------PPPPPP----------------------------PPP----------SGGGTS----S-S--PPP-----------------------------------------------------------------------SS-SS---GGG-EEEE--TTTHHHHHHHHHHTT-----HHHHHHHHH-TTEEEEEEEEPPPP-TTS--PPPEEEEEEEEEEE--STTSPPEEEEEEEEE-GGGTTSSHHHHHHHHHHHHHHHHH-SS---TT-EEEEEEEETT-TTHHHHHHTT-EE------S-TTS-TTEEEEEEEE-TT--

Mean predicted aligned error: 19.92 Å

Foldseek 3Di:
DDDPPVPPDPPDDDPVVVVVVLVVVVVVLCCCLLAVQLQVLCVPVAFPCVQADDPPFDFWQKEWEAEQLAQEDLVNDPPDDPVVRVVVNVVQLSLLLNNLVNVCVSPHLEYEYLANLHQQQFFDDDPVVNVVRLVSSCVSNPHPPNRYYAYAHDLNQHHADDDPGGDPCRVVSCCVRHNDNWDWDQDQQEIETHANQSQLNVFVVVCVVVVHDPVPDCADVVGRSVSLQVLLPDDPHTAYEARHAAAEDDDQPWAFPDQWDDHDQDADDDGSDTNYDDNSSRLSNCARNVHQEYEYERLQTWGWDWDDHDPPDPDIHIYIHAHHQTLPRPDQWGWIKMKTAHHQDPVCNPRDGMDMDIRTGHRSVCCVPPVCVVSVVVVVVVVVVSVVPDDPPDPPDPPPPPDPDDDDDDDDDDDDDDDDDDDDDDDDDDDDDDDDDDDDDPDDDPPPPDDPPPPVPDDDDDDPDDDDDDDDDDDDDDDDDDDDDDDDDDDDDDDDDDDDDDDDDDDDDDDDDDDDDDDDDDDDDDDDDDDDDDPPPDPDDDPDDDDDPVQKDKDFDDLVCLVVVQVQCCPPVVHHDDSVNQVSQNPDLFKTKMWIWGADDDDPPDDHDDIGTFWMWMKGWDDDDDPDAIEIETDDIGGHPVCVVPCVRVVRLLVRVLVNVVSPDPDDDDFQRYKYKYKDFQPDPCVVVVVVVVWDWDPPPDDPPPPPDPGMIMTIDGDTSVVD

Radius of gyration: 38.76 Å; Cα contacts (8 Å, |Δi|>4): 991; chains: 1; bounding box: 105×91×149 Å

Sequence (724 aa):
MGDLTNKKRPRAYSKPLVINALRFVWICLVIWLEVGVFYWDLRSCHWPDSSIKTGRRPQPTHVMLIADPQVIDHRSYPGRPTWLKVLTQFIVDSNLRKSWKAAKRLSPDIIIFLGDMMDGGRYRMLDDEYESYYARFNAIFQTRNGTQKYYLVGNHDVGLGSNKAFSAKARQRYLSHFGQTNYQVPVANHSLVFIDAPGLVEEDYVRYEQDEAFEDWTGMPGGTIEYVNRLAQEANPRPRILFTHIPLSRSALATCGPLRERGSIQRGAGVGYQNLLGRHTSQFLLDNIKPLVVFSGDDHDYCEVRHPIGDDSGQTVREISVKSFSMAMGIRRPGFQLLSLVAPDPSSPYRQTFADTPCHLPDQMHIYTHVYAIFGFISILVLSYLNAKQPKTKNRPAELGLLKVPQRGPGVPLLRSASLNVPSPRVLRSRPMTPIGSPMIPSSPVLFAATVDDEDEISYPPSPNTAPMTPGSFFDLGEDHAFSLPSPNPSLQRPELTIIVEMVSLQAQTDNMSSPISTSTLSSSSEYSLSTVSTSTSSVDYLGSGFNASRVMYRPMNSADIPRVKDMHHNILKSSSTAAMLRQSLFHLHRRTFVAFIPAKPSPNRTATKPLIIGFATAHIALHGLGIPPEITVVNVAVDTLYRRHGIGENLIRAVTASLLMSATARRPAEGDALVSVELRERNPVVGYFQKLGWEKEEVRRSLTRWAHSDTVRLSRWINAHQL

InterPro domains:
  IPR000182 GNAT domain [PS51186] (552-720)
  IPR004843 Calcineurin-like, phosphoesterase domain [PF00149] (96-301)
  IPR016181 Acyl-CoA N-acyltransferase [SSF55729] (549-702)
  IPR029052 Metallo-dependent phosphatase-like [G3DSA:3.60.21.10] (87-327)
  IPR029052 Metallo-dependent phosphatase-like [SSF56300] (61-341)
  IPR033308 PGAP5/Cdc1/Ted1 [PTHR13315] (19-387)

pLDDT: mean 73.36, std 26.09, range [21.16, 98.88]

Organism: NCBI:txid456999

Solvent-accessible surface area (backbone atoms only — not comparable to full-atom values): 45022 Å² total; per-residue (Å²): 141,80,87,81,81,78,76,77,72,79,83,75,76,52,72,68,58,56,52,52,50,52,52,50,51,50,53,54,48,49,50,35,69,73,48,47,42,48,50,56,54,42,68,77,58,70,80,41,48,79,83,57,65,55,104,83,64,77,86,59,50,37,36,34,38,37,9,35,48,38,46,66,58,84,67,78,55,75,92,57,55,69,72,57,38,54,50,49,40,53,53,50,55,48,47,46,36,45,51,43,66,35,59,62,67,76,61,52,53,33,38,36,36,34,11,18,63,28,52,58,48,10,41,66,70,57,68,73,56,49,53,57,47,52,52,50,48,50,67,50,70,63,75,61,94,86,56,46,76,48,48,38,38,20,34,35,28,44,33,31,78,94,51,94,62,46,29,91,57,11,56,61,56,42,43,78,76,58,40,68,45,67,49,70,48,83,51,59,72,27,32,43,36,34,36,29,34,40,57,42,53,52,48,54,48,55,42,60,73,72,73,54,58,82,91,74,57,76,49,55,92,94,31,50,53,37,51,46,56,54,57,53,65,48,82,85,69,53,62,25,36,37,37,29,13,46,29,70,47,74,58,84,82,51,65,24,61,90,80,34,89,72,85,53,82,59,90,50,72,60,92,40,46,50,62,40,42,51,63,67,63,34,51,51,49,46,72,40,63,56,42,72,36,36,41,19,11,82,73,35,45,36,28,40,47,73,43,77,50,64,97,84,66,84,42,66,33,46,36,35,28,32,22,11,42,29,78,83,59,87,56,61,55,21,23,30,35,40,35,26,33,37,57,75,42,92,94,45,77,91,53,68,37,64,37,63,45,82,36,52,48,58,46,59,62,53,44,56,68,47,53,52,45,51,57,47,51,53,49,50,52,53,52,49,51,60,55,72,66,48,75,79,74,73,80,71,75,83,73,80,77,74,85,81,79,78,86,86,81,93,85,87,86,88,80,90,82,90,76,90,82,87,82,85,88,85,90,86,88,88,84,88,84,85,79,87,86,77,90,76,81,85,86,68,90,78,80,78,74,78,68,86,56,92,75,70,83,68,93,72,80,81,76,94,68,85,80,83,90,77,87,90,77,84,87,86,83,80,88,83,85,87,82,90,85,86,83,88,86,88,89,86,84,85,90,86,87,88,87,85,84,85,87,85,86,87,84,87,82,88,87,89,83,86,86,84,89,84,89,88,85,88,87,86,87,81,89,81,82,92,77,87,83,77,85,76,79,74,92,76,90,84,83,77,73,82,90,62,66,88,58,57,46,76,45,73,51,53,83,88,46,46,67,62,52,40,47,42,31,43,72,73,69,72,36,94,61,55,71,66,67,55,57,50,33,68,75,41,89,52,29,45,34,25,33,33,28,37,72,54,79,90,56,99,90,58,80,88,62,75,62,48,76,50,30,39,23,30,36,36,54,50,81,59,61,96,93,49,66,38,40,34,42,46,76,47,77,51,56,44,82,93,54,59,89,62,56,53,70,58,53,36,51,46,52,42,50,42,55,47,49,70,74,69,44,100,56,83,78,58,94,60,49,28,44,37,34,38,75,42,50,64,89,39,76,64,53,68,51,44,48,74,69,70,33,45,75,60,78,80,72,88,72,89,64,93,77,69,67,95,53,63,42,45,34,36,40,77,46,46,62,88,80,94

Nearest PDB structures (foldseek):
  5nnr-assembly2_E  TM=7.007E-01  e=1.802E-08  Thermochaetoides thermophila
  1bo4-assembly1_B  TM=7.065E-01  e=4.799E-05  Serratia marcescens
  7n1l-assembly4_F  TM=6.227E-01  e=2.121E-04  Brucella abortus 2308
  7n1l-assembly7_P  TM=6.638E-01  e=6.652E-04  Brucella abortus 2308